Protein 8H2H (pdb70)

Solvent-accessible surface area: 34682 Å² total; per-residue (Å²): 216,130,92,0,66,46,38,3,118,153,23,41,127,39,10,130,120,68,168,96,78,50,13,68,154,5,31,104,30,0,45,92,60,62,0,2,37,39,0,1,73,48,16,87,97,74,137,49,23,102,87,44,0,83,104,126,72,92,16,31,0,6,2,51,60,57,8,115,142,9,28,140,30,5,115,94,34,83,28,144,12,17,86,71,97,96,129,174,76,54,64,92,112,65,211,90,61,44,15,30,15,24,24,12,6,34,6,21,7,1,52,31,0,10,67,23,1,8,44,8,0,13,41,41,48,16,62,92,22,2,6,0,68,37,57,176,62,53,7,40,43,0,0,44,31,0,82,134,116,7,36,24,6,83,37,2,0,23,11,51,7,95,22,6,5,46,66,26,37,46,108,40,6,27,44,36,0,62,125,26,1,133,12,147,123,1,17,96,6,6,65,18,32,13,129,33,21,36,29,45,6,56,3,82,61,100,49,33,17,7,9,8,96,10,1,3,78,31,52,10,41,7,4,6,2,4,28,37,2,2,102,44,1,47,93,9,51,136,151,5,32,166,140,38,133,48,100,63,32,85,102,22,112,109,29,90,114,82,40,150,185,38,44,132,73,29,158,133,64,144,32,148,115,16,41,146,31,38,103,108,66,72,105,91,105,96,148,51,32,78,19,71,44,75,12,68,90,8,47,48,1,51,12,3,3,20,2,33,50,5,0,0,1,0,48,5,38,93,129,11,0,102,82,1,38,91,44,2,37,107,16,0,100,82,120,0,114,5,79,2,12,108,140,82,7,80,36,17,63,0,42,98,70,5,70,3,11,9,0,6,0,60,4,57,106,65,48,69,96,110,191,73,44,209,116,112,138,67,66,44,71,25,35,8,24,0,20,5,0,60,113,61,53,5,96,44,12,3,58,67,49,118,0,9,74,110,63,187,108,70,49,51,90,2,48,58,8,142,122,18,29,185,20,60,24,44,82,0,0,45,64,0,1,58,32,2,102,29,10,0,48,9,7,1,8,4,52,35,1,97,93,1,92,80,4,19,102,1,0,56,73,0,0,1,32,0,1,6,45,88,68,187,24,73,58,80,136,9,54,79,130,15,136,55,71,102,75,55,16,0,0,68,53,135,78,191,106,23,138,84,79,63,100,25,16,72,48,99,128,4,65,45,40,192,120,38,104,130,124,94,74,110,96,102,87,131,156,18,191,89,171,64,22,9,10,66,40,6,117,63,53,48,39,118,81,34,71,92,97,68,142,142,23,21,39,28,2,24,31,76,60,141,75,195,108,61,140,44,168,46,168,12,43,109,33,11,149,85,79,146,71,59,4,8,19,4,11,106,129,13,45,124,139,54,62,88,122,155,217

Foldseek 3Di:
DPDLVVVLLVQLVVCVPPVADQDEDPLVSLQPCPLLVVLVVVPPPDDPQQDEFDDPQHQWFDFVVCSCVQNVCLPPVNDFWAAGDFPWDDAPPDRDTDGAFHGHNSVSSSQSRVLSSVCSNCVVVQDPQEQAQHPPGDPQVLVVVCQPPLFFFFWKQWWAFDPLQVLFDLPLLLVLNCVRYVYDSSSVVVSSPPPRTDSRAAHCCCPLYLHRPSRGDDRCSLVSLCSVVVVVVVVVQVVWFDADDDFFDPVQCVVVVVLVVCVVVLVVDDDDVSVVVVCVVVVVCVCNLVRDGGDQPGWGKDWHDYRGIIMMGIRHDVVVVVVVVVVVQVPCCPNGNTGTDPVPSDIDTAQAFDADSQKTKHFDCPSDWDQPDPHTDRPRHRRIAIAHPCPPRVVCVCPVQQQWDQDPVRDTAGAERPPPLPDDLVVLLVVLQLSVLSNLLVCQQHNVSVVCVSVLVSSVQHSQNSNCVNVVHDSVVSQVVQDDVPSAGFDWDDDDPDIDTHHHDDHVVSHDSPDDDDPSPPPDDDDPPPPPRPPVVSVVCDDDPHPDSDDVKTKMKDADNDLVPQDPDADPNVVCVVVVDRMDIAINPRCCPRVPVPD

Structure (mmCIF, N/CA/C/O backbone):
data_8H2H
#
_entry.id   8H2H
#
_cell.length_a   1.00
_cell.length_b   1.00
_cell.length_c   1.00
_cell.angle_alpha   90.00
_cell.angle_beta   90.00
_cell.angle_gamma   90.00
#
_symmetry.space_group_name_H-M   'P 1'
#
loop_
_entity.id
_entity.type
_entity.pdbx_description
1 polymer LtrB
2 polymer "RNA (5'-R(P*CP*AP*CP*AP*UP*CP*CP*AP*UP*AP*AP*C)-3')"
3 polymer 'Group II intron-encoded protein LtrA'
#
loop_
_atom_site.group_PDB
_atom_site.id
_atom_site.type_symbol
_atom_site.label_atom_id
_atom_site.label_alt_id
_atom_site.label_comp_id
_atom_site.label_asym_id
_atom_site.label_entity_id
_atom_site.label_seq_id
_atom_site.pdbx_PDB_ins_code
_atom_site.Cartn_x
_atom_site.Cartn_y
_atom_site.Cartn_z
_atom_site.occupancy
_atom_site.B_iso_or_equiv
_atom_site.auth_seq_id
_atom_site.auth_comp_id
_atom_site.auth_asym_id
_atom_site.auth_atom_id
_atom_site.pdbx_PDB_model_num
ATOM 15076 N N . MET C 3 1 ? 116.506 168.689 177.776 1.00 53.89 1 MET D N 1
ATOM 15077 C CA . MET C 3 1 ? 115.489 169.605 177.303 1.00 53.89 1 MET D CA 1
ATOM 15078 C C . MET C 3 1 ? 114.421 168.748 176.633 1.00 53.89 1 MET D C 1
ATOM 15079 O O . MET C 3 1 ? 113.450 169.261 176.065 1.00 53.89 1 MET D O 1
ATOM 15084 N N . LYS C 3 2 ? 114.573 167.423 176.823 1.00 47.20 2 LYS D N 1
ATOM 15085 C CA . LYS C 3 2 ? 114.021 166.370 175.973 1.00 47.20 2 LYS D CA 1
ATOM 15086 C C . LYS C 3 2 ? 114.515 166.602 174.558 1.00 47.20 2 LYS D C 1
ATOM 15087 O O . LYS C 3 2 ? 113.933 167.416 173.842 1.00 47.20 2 LYS D O 1
ATOM 15093 N N . PRO C 3 3 ? 115.689 166.072 174.207 1.00 46.17 3 PRO D N 1
ATOM 15094 C CA . PRO C 3 3 ? 116.050 165.901 172.791 1.00 46.17 3 PRO D CA 1
ATOM 15095 C C . PRO C 3 3 ? 114.929 165.259 171.994 1.00 46.17 3 PRO D C 1
ATOM 15096 O O . PRO C 3 3 ? 114.357 164.287 172.490 1.00 46.17 3 PRO D O 1
ATOM 15100 N N . THR C 3 4 ? 114.731 165.679 170.729 1.00 39.78 4 THR D N 1
ATOM 15101 C CA . THR C 3 4 ? 113.426 165.712 170.049 1.00 39.78 4 THR D CA 1
ATOM 15102 C C . THR C 3 4 ? 112.616 164.425 170.175 1.00 39.78 4 THR D C 1
ATOM 15103 O O . THR C 3 4 ? 111.392 164.493 170.287 1.00 39.78 4 THR D O 1
ATOM 15107 N N . MET C 3 5 ? 113.298 163.278 170.286 1.00 40.27 5 MET D N 1
ATOM 15108 C CA . MET C 3 5 ? 112.767 161.924 170.283 1.00 40.27 5 MET D CA 1
ATOM 15109 C C . MET C 3 5 ? 112.140 161.515 171.596 1.00 40.27 5 MET D C 1
ATOM 15110 O O . MET C 3 5 ? 111.586 160.421 171.689 1.00 40.27 5 MET D O 1
ATOM 15115 N N . ALA C 3 6 ? 112.257 162.328 172.622 1.00 40.84 6 ALA D N 1
ATOM 15116 C CA . ALA C 3 6 ? 111.382 162.180 173.762 1.00 40.84 6 ALA D CA 1
ATOM 15117 C C . ALA C 3 6 ? 110.235 163.146 173.703 1.00 40.84 6 ALA D C 1
ATOM 15118 O O . ALA C 3 6 ? 109.270 162.976 174.445 1.00 40.84 6 ALA D O 1
ATOM 15120 N N . ILE C 3 7 ? 110.309 164.159 172.851 1.00 40.45 7 ILE D N 1
ATOM 15121 C CA . ILE C 3 7 ? 109.123 164.976 172.695 1.00 40.45 7 ILE D CA 1
ATOM 15122 C C . ILE C 3 7 ? 108.134 164.271 171.805 1.00 40.45 7 ILE D C 1
ATOM 15123 O O . ILE C 3 7 ? 106.941 164.322 172.095 1.00 40.45 7 ILE D O 1
ATOM 15128 N N . LEU C 3 8 ? 108.585 163.599 170.745 1.00 35.69 8 LEU D N 1
ATOM 15129 C CA . LEU C 3 8 ? 107.672 162.821 169.914 1.00 35.69 8 LEU D CA 1
ATOM 15130 C C . LEU C 3 8 ? 107.029 161.686 170.675 1.00 35.69 8 LEU D C 1
ATOM 15131 O O . LEU C 3 8 ? 105.863 161.367 170.422 1.00 35.69 8 LEU D O 1
ATOM 15136 N N . GLU C 3 9 ? 107.735 161.090 171.627 1.00 39.53 9 GLU D N 1
ATOM 15137 C CA . GLU C 3 9 ? 107.102 160.052 172.410 1.00 39.53 9 GLU D CA 1
ATOM 15138 C C . GLU C 3 9 ? 106.209 160.641 173.456 1.00 39.53 9 GLU D C 1
ATOM 15139 O O . GLU C 3 9 ? 105.317 159.959 173.961 1.00 39.53 9 GLU D O 1
ATOM 15145 N N . ARG C 3 10 ? 106.425 161.908 173.780 1.00 40.82 10 ARG D N 1
ATOM 15146 C CA . ARG C 3 10 ? 105.497 162.608 174.651 1.00 40.82 10 ARG D CA 1
ATOM 15147 C C . ARG C 3 10 ? 104.137 162.794 173.965 1.00 40.82 10 ARG D C 1
ATOM 15148 O O . ARG C 3 10 ? 103.097 162.805 174.640 1.00 40.82 10 ARG D O 1
ATOM 15156 N N . ILE C 3 11 ? 104.099 162.838 172.627 1.00 33.65 11 ILE D N 1
ATOM 15157 C CA . ILE C 3 11 ? 102.812 163.022 171.968 1.00 33.65 11 ILE D CA 1
ATOM 15158 C C . ILE C 3 11 ? 102.086 161.696 171.836 1.00 33.65 11 ILE D C 1
ATOM 15159 O O . ILE C 3 11 ? 100.856 161.633 171.887 1.00 33.65 11 ILE D O 1
ATOM 15164 N N . SER C 3 12 ? 102.830 160.616 171.630 1.00 35.71 12 SER D N 1
ATOM 15165 C CA . SER C 3 12 ? 102.181 159.340 171.352 1.00 35.71 12 SER D CA 1
ATOM 15166 C C . SER C 3 12 ? 101.533 158.747 172.597 1.00 35.71 12 SER D C 1
ATOM 15167 O O . SER C 3 12 ? 100.790 157.767 172.500 1.00 35.71 12 SER D O 1
ATOM 15170 N N . LYS C 3 13 ? 101.817 159.311 173.772 1.00 35.09 13 LYS D N 1
ATOM 15171 C CA . LYS C 3 13 ? 100.941 159.119 174.919 1.00 35.09 13 LYS D CA 1
ATOM 15172 C C . LYS C 3 13 ? 99.829 160.137 174.945 1.00 35.09 13 LYS D C 1
ATOM 15173 O O . LYS C 3 13 ? 98.802 159.901 175.570 1.00 35.09 13 LYS D O 1
ATOM 15179 N N . ASN C 3 14 ? 100.012 161.267 174.286 1.00 37.26 14 ASN D N 1
ATOM 15180 C CA . ASN C 3 14 ? 99.069 162.351 174.467 1.00 37.26 14 ASN D CA 1
ATOM 15181 C C . ASN C 3 14 ? 97.808 162.171 173.663 1.00 37.26 14 ASN D C 1
ATOM 15182 O O . ASN C 3 14 ? 96.755 162.700 174.047 1.00 37.26 14 ASN D O 1
ATOM 15187 N N . SER C 3 15 ? 97.895 161.454 172.554 1.00 35.18 15 SER D N 1
ATOM 15188 C CA . SER C 3 15 ? 96.697 161.192 171.791 1.00 35.18 15 SER D CA 1
ATOM 15189 C C . SER C 3 15 ? 95.807 160.207 172.496 1.00 35.18 15 SER D C 1
ATOM 15190 O O . SER C 3 15 ? 94.591 160.379 172.484 1.00 35.18 15 SER D O 1
ATOM 15193 N N . GLN C 3 16 ? 96.415 159.236 173.168 1.00 33.14 16 GLN D N 1
ATOM 15194 C CA . GLN C 3 16 ? 95.680 158.197 173.860 1.00 33.14 16 GLN D CA 1
ATOM 15195 C C . GLN C 3 16 ? 94.864 158.791 174.989 1.00 33.14 16 GLN D C 1
ATOM 15196 O O . GLN C 3 16 ? 93.721 158.392 175.224 1.00 33.14 16 GLN D O 1
ATOM 15202 N N . GLU C 3 17 ? 95.433 159.781 175.671 1.00 42.01 17 GLU D N 1
ATOM 15203 C CA . GLU C 3 17 ? 94.791 160.371 176.832 1.00 42.01 17 GLU D CA 1
ATOM 15204 C C . GLU C 3 17 ? 93.638 161.288 176.431 1.00 42.01 17 GLU D C 1
ATOM 15205 O O . GLU C 3 17 ? 92.483 161.019 176.764 1.00 42.01 17 GLU D O 1
ATOM 15211 N N . ASN C 3 18 ? 93.904 162.347 175.694 1.00 45.00 18 ASN D N 1
ATOM 15212 C CA . ASN C 3 18 ? 92.816 163.213 175.276 1.00 45.00 18 ASN D CA 1
ATOM 15213 C C . ASN C 3 18 ? 92.120 162.560 174.104 1.00 45.00 18 ASN D C 1
ATOM 15214 O O . ASN C 3 18 ? 92.719 162.354 173.047 1.00 45.00 18 ASN D O 1
ATOM 15219 N N . ILE C 3 19 ? 90.823 162.347 174.252 1.00 51.16 19 ILE D N 1
ATOM 15220 C CA . ILE C 3 19 ? 90.096 161.599 173.245 1.00 51.16 19 ILE D CA 1
ATOM 15221 C C . ILE C 3 19 ? 89.782 162.458 172.025 1.00 51.16 19 ILE D C 1
ATOM 15222 O O . ILE C 3 19 ? 89.235 161.952 171.047 1.00 51.16 19 ILE D O 1
ATOM 15227 N N . ASP C 3 20 ? 90.105 163.756 172.064 1.00 45.91 20 ASP D N 1
ATOM 15228 C CA . ASP C 3 20 ? 90.143 164.633 170.892 1.00 45.91 20 ASP D CA 1
ATOM 15229 C C . ASP C 3 20 ? 90.970 165.873 171.194 1.00 45.91 20 ASP D C 1
ATOM 15230 O O . ASP C 3 20 ? 90.422 166.845 171.714 1.00 45.91 20 ASP D O 1
ATOM 15235 N N . GLU C 3 21 ? 92.240 165.899 170.798 1.00 40.86 21 GLU D N 1
ATOM 15236 C CA . GLU C 3 21 ? 92.979 167.151 170.909 1.00 40.86 21 GLU D CA 1
ATOM 15237 C C . GLU C 3 21 ? 93.273 167.623 169.507 1.00 40.86 21 GLU D C 1
ATOM 15238 O O . GLU C 3 21 ? 93.459 166.805 168.607 1.00 40.86 21 GLU D O 1
ATOM 15244 N N . VAL C 3 22 ? 93.226 168.933 169.314 1.00 31.95 22 VAL D N 1
ATOM 15245 C CA . VAL C 3 22 ? 93.627 169.528 168.057 1.00 31.95 22 VAL D CA 1
ATOM 15246 C C . VAL C 3 22 ? 95.115 169.868 168.155 1.00 31.95 22 VAL D C 1
ATOM 15247 O O . VAL C 3 22 ? 95.498 170.851 168.783 1.00 31.95 22 VAL D O 1
ATOM 15251 N N . PHE C 3 23 ? 95.961 169.054 167.548 1.00 28.50 23 PHE D N 1
ATOM 15252 C CA . PHE C 3 23 ? 97.385 169.068 167.867 1.00 28.50 23 PHE D CA 1
ATOM 15253 C C . PHE C 3 23 ? 98.084 170.172 167.100 1.00 28.50 23 PHE D C 1
ATOM 15254 O O . PHE C 3 23 ? 98.390 169.978 165.924 1.00 28.50 23 PHE D O 1
ATOM 15262 N N . THR C 3 24 ? 98.433 171.281 167.760 1.00 30.21 24 THR D N 1
ATOM 15263 C CA . THR C 3 24 ? 99.042 172.425 167.085 1.00 30.21 24 THR D CA 1
ATOM 15264 C C . THR C 3 24 ? 100.557 172.437 167.204 1.00 30.21 24 THR D C 1
ATOM 15265 O O . THR C 3 24 ? 101.145 171.704 167.995 1.00 30.21 24 THR D O 1
ATOM 15269 N N . ARG C 3 25 ? 101.169 173.270 166.368 1.00 34.35 25 ARG D N 1
ATOM 15270 C CA . ARG C 3 25 ? 102.582 173.626 166.400 1.00 34.35 25 ARG D CA 1
ATOM 15271 C C . ARG C 3 25 ? 103.497 172.452 166.080 1.00 34.35 25 ARG D C 1
ATOM 15272 O O . ARG C 3 25 ? 104.560 172.297 166.652 1.00 34.35 25 ARG D O 1
ATOM 15280 N N . LEU C 3 26 ? 103.141 171.688 165.090 1.00 29.59 26 LEU D N 1
ATOM 15281 C CA . LEU C 3 26 ? 103.973 170.536 164.817 1.00 29.59 26 LEU D CA 1
ATOM 15282 C C . LEU C 3 26 ? 105.170 170.844 163.939 1.00 29.59 26 LEU D C 1
ATOM 15283 O O . LEU C 3 26 ? 105.981 169.953 163.715 1.00 29.59 26 LEU D O 1
ATOM 15288 N N . TYR C 3 27 ? 105.310 172.044 163.420 1.00 29.50 27 TYR D N 1
ATOM 15289 C CA . TYR C 3 27 ? 106.366 172.225 162.435 1.00 29.50 27 TYR D CA 1
ATOM 15290 C C . TYR C 3 27 ? 107.750 172.384 163.055 1.00 29.50 27 TYR D C 1
ATOM 15291 O O . TYR C 3 27 ? 108.738 172.021 162.413 1.00 29.50 27 TYR D O 1
ATOM 15300 N N . ARG C 3 28 ? 107.843 172.875 164.301 1.00 34.60 28 ARG D N 1
ATOM 15301 C CA . ARG C 3 28 ? 109.110 173.307 164.883 1.00 34.60 28 ARG D CA 1
ATOM 15302 C C . ARG C 3 28 ? 110.026 172.149 165.195 1.00 34.60 28 ARG D C 1
ATOM 15303 O O . ARG C 3 28 ? 111.163 172.365 165.608 1.00 34.60 28 ARG D O 1
ATOM 15311 N N . TYR C 3 29 ? 109.527 170.922 165.078 1.00 31.08 29 TYR D N 1
ATOM 15312 C CA . TYR C 3 29 ? 110.244 169.710 165.423 1.00 31.08 29 TYR D CA 1
ATOM 15313 C C . TYR C 3 29 ? 111.041 169.138 164.281 1.00 31.08 29 TYR D C 1
ATOM 15314 O O . TYR C 3 29 ? 111.908 168.305 164.522 1.00 31.08 29 TYR D O 1
ATOM 15323 N N . LEU C 3 30 ? 110.760 169.529 163.062 1.00 34.44 30 LEU D N 1
ATOM 15324 C CA . LEU C 3 30 ? 111.474 168.927 161.955 1.00 34.44 30 LEU D CA 1
ATOM 15325 C C . LEU C 3 30 ? 112.828 169.538 161.766 1.00 34.44 30 LEU D C 1
ATOM 15326 O O . LEU C 3 30 ? 113.627 168.988 161.002 1.00 34.44 30 LEU D O 1
ATOM 15331 N N . LEU C 3 31 ? 113.074 170.672 162.450 1.00 39.11 31 LEU D N 1
ATOM 15332 C CA . LEU C 3 31 ? 114.223 171.549 162.254 1.00 39.11 31 LEU D CA 1
ATOM 15333 C C . LEU C 3 31 ? 115.387 171.301 163.193 1.00 39.11 31 LEU D C 1
ATOM 15334 O O . LEU C 3 31 ? 116.521 171.547 162.797 1.00 39.11 31 LEU D O 1
ATOM 15339 N N . ARG C 3 32 ? 115.157 170.850 164.410 1.00 39.74 32 ARG D N 1
ATOM 15340 C CA . ARG C 3 32 ? 116.279 170.503 165.232 1.00 39.74 32 ARG D CA 1
ATOM 15341 C C . ARG C 3 32 ? 116.781 169.154 164.745 1.00 39.74 32 ARG D C 1
ATOM 15342 O O . ARG C 3 32 ? 115.986 168.237 164.563 1.00 39.74 32 ARG D O 1
ATOM 15350 N N . PRO C 3 33 ? 118.020 169.025 164.414 1.00 34.78 33 PRO D N 1
ATOM 15351 C CA . PRO C 3 33 ? 118.465 167.918 163.566 1.00 34.78 33 PRO D CA 1
ATOM 15352 C C . PRO C 3 33 ? 118.880 166.653 164.312 1.00 34.78 33 PRO D C 1
ATOM 15353 O O . PRO C 3 33 ? 119.828 165.958 163.929 1.00 34.78 33 PRO D O 1
ATOM 15357 N N . ASP C 3 34 ? 118.146 166.313 165.365 1.00 36.98 34 ASP D N 1
ATOM 15358 C CA . ASP C 3 34 ? 118.434 165.088 166.092 1.00 36.98 34 ASP D CA 1
ATOM 15359 C C . ASP C 3 34 ? 117.562 163.944 165.626 1.00 36.98 34 ASP D C 1
ATOM 15360 O O . ASP C 3 34 ? 117.993 162.790 165.665 1.00 36.98 34 ASP D O 1
ATOM 15365 N N . ILE C 3 35 ? 116.364 164.277 165.135 1.00 29.01 35 ILE D N 1
ATOM 15366 C CA . ILE C 3 35 ? 115.442 163.336 164.529 1.00 29.01 35 ILE D CA 1
ATOM 15367 C C . ILE C 3 35 ? 115.908 162.927 163.152 1.00 29.01 35 ILE D C 1
ATOM 15368 O O . ILE C 3 35 ? 115.469 161.913 162.630 1.00 29.01 35 ILE D O 1
ATOM 15373 N N . TYR C 3 36 ? 116.848 163.630 162.568 1.00 27.49 36 TYR D N 1
ATOM 15374 C CA . TYR C 3 36 ? 117.304 163.282 161.242 1.00 27.49 36 TYR D CA 1
ATOM 15375 C C . TYR C 3 36 ? 118.386 162.231 161.293 1.00 27.49 36 TYR D C 1
ATOM 15376 O O . TYR C 3 36 ? 119.048 161.989 160.286 1.00 27.49 36 TYR D O 1
ATOM 15385 N N . TYR C 3 37 ? 118.619 161.661 162.466 1.00 34.06 37 TYR D N 1
ATOM 15386 C CA . TYR C 3 37 ? 119.402 160.455 162.656 1.00 34.06 37 TYR D CA 1
ATOM 15387 C C . TYR C 3 37 ? 118.534 159.209 162.732 1.00 34.06 37 TYR D C 1
ATOM 15388 O O . TYR C 3 37 ? 118.923 158.168 162.217 1.00 34.06 37 TYR D O 1
ATOM 15397 N N . VAL C 3 38 ? 117.351 159.275 163.333 1.00 30.59 38 VAL D N 1
ATOM 15398 C CA . VAL C 3 38 ? 116.498 158.098 163.289 1.00 30.59 38 VAL D CA 1
ATOM 15399 C C . VAL C 3 38 ? 115.951 157.895 161.875 1.00 30.59 38 VAL D C 1
ATOM 15400 O O . VAL C 3 38 ? 115.692 156.761 161.469 1.00 30.59 38 VAL D O 1
ATOM 15404 N N . ALA C 3 39 ? 115.826 158.971 161.096 1.00 30.29 39 ALA D N 1
ATOM 15405 C CA . ALA C 3 39 ? 115.647 158.829 159.665 1.00 30.29 39 ALA D CA 1
ATOM 15406 C C . ALA C 3 39 ? 116.842 158.149 159.053 1.00 30.29 39 ALA D C 1
ATOM 15407 O O . ALA C 3 39 ? 116.696 157.370 158.110 1.00 30.29 39 ALA D O 1
ATOM 15409 N N . TYR C 3 40 ? 118.024 158.383 159.577 1.00 36.42 40 TYR D N 1
ATOM 15410 C CA . TYR C 3 40 ? 119.055 157.548 159.030 1.00 36.42 40 TYR D CA 1
ATOM 15411 C C . TYR C 3 40 ? 119.178 156.227 159.777 1.00 36.42 40 TYR D C 1
ATOM 15412 O O . TYR C 3 40 ? 119.834 155.295 159.297 1.00 36.42 40 TYR D O 1
ATOM 15421 N N . GLN C 3 41 ? 118.523 156.091 160.921 1.00 40.36 41 GLN D N 1
ATOM 15422 C CA . GLN C 3 41 ? 118.385 154.762 161.481 1.00 40.36 41 GLN D CA 1
ATOM 15423 C C . GLN C 3 41 ? 117.138 154.042 160.962 1.00 40.36 41 GLN D C 1
ATOM 15424 O O . GLN C 3 41 ? 116.709 153.046 161.554 1.00 40.36 41 GLN D O 1
ATOM 15430 N N . ASN C 3 42 ? 116.513 154.552 159.906 1.00 32.96 42 ASN D N 1
ATOM 15431 C CA . ASN C 3 42 ? 115.508 153.779 159.201 1.00 32.96 42 ASN D CA 1
ATOM 15432 C C . ASN C 3 42 ? 115.962 153.395 157.808 1.00 32.96 42 ASN D C 1
ATOM 15433 O O . ASN C 3 42 ? 115.822 152.246 157.425 1.00 32.96 42 ASN D O 1
ATOM 15438 N N . LEU C 3 43 ? 116.528 154.317 157.040 1.00 34.08 43 LEU D N 1
ATOM 15439 C CA . LEU C 3 43 ? 116.807 154.084 155.618 1.00 34.08 43 LEU D CA 1
ATOM 15440 C C . LEU C 3 43 ? 118.062 153.241 155.487 1.00 34.08 43 LEU D C 1
ATOM 15441 O O . LEU C 3 43 ? 119.119 153.674 155.037 1.00 34.08 43 LEU D O 1
ATOM 15446 N N . TYR C 3 44 ? 117.943 152.007 155.928 1.00 44.56 44 TYR D N 1
ATOM 15447 C CA . TYR C 3 44 ? 118.819 150.940 155.482 1.00 44.56 44 TYR D CA 1
ATOM 15448 C C . TYR C 3 44 ? 118.069 149.623 155.229 1.00 44.56 44 TYR D C 1
ATOM 15449 O O . TYR C 3 44 ? 118.721 148.621 154.924 1.00 44.56 44 TYR D O 1
ATOM 15458 N N . SER C 3 45 ? 116.738 149.578 155.352 1.00 50.39 45 SER D N 1
ATOM 15459 C CA . SER C 3 45 ? 116.033 148.306 155.333 1.00 50.39 45 SER D CA 1
ATOM 15460 C C . SER C 3 45 ? 114.924 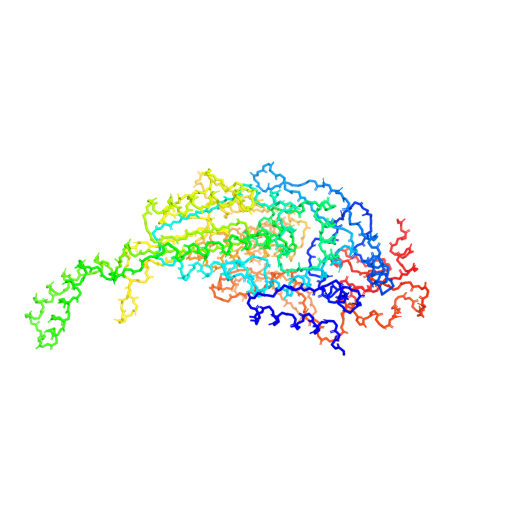148.275 154.279 1.00 50.39 45 SER D C 1
ATOM 15461 O O . SER C 3 45 ? 113.904 147.598 154.454 1.00 50.39 45 SER D O 1
ATOM 15464 N N . ASN C 3 46 ? 115.123 148.975 153.166 1.00 54.08 46 ASN D N 1
ATOM 15465 C CA . ASN C 3 46 ? 114.162 149.048 152.069 1.00 54.08 46 ASN D CA 1
ATOM 15466 C C . ASN C 3 46 ? 114.798 148.563 150.769 1.00 54.08 46 ASN D C 1
ATOM 15467 O O . ASN C 3 46 ? 115.944 148.914 150.467 1.00 54.08 46 ASN D O 1
ATOM 15472 N N . LYS C 3 47 ? 114.035 147.776 149.993 1.00 53.35 47 LYS D N 1
ATOM 15473 C CA . LYS C 3 47 ? 114.607 147.001 148.894 1.00 53.35 47 LYS D CA 1
ATOM 15474 C C . LYS C 3 47 ? 114.922 147.865 147.673 1.00 53.35 47 LYS D C 1
ATOM 15475 O O . LYS C 3 47 ? 115.984 147.699 147.061 1.00 53.35 47 LYS D O 1
ATOM 15481 N N . GLY C 3 48 ? 114.039 148.797 147.316 1.00 47.99 48 GLY D N 1
ATOM 15482 C CA . GLY C 3 48 ? 114.160 149.575 146.092 1.00 47.99 48 GLY D CA 1
ATOM 15483 C C . GLY C 3 48 ? 114.933 150.881 146.180 1.00 47.99 48 GLY D C 1
ATOM 15484 O O . GLY C 3 48 ? 114.317 151.948 146.246 1.00 47.99 48 GLY D O 1
ATOM 15485 N N . ALA C 3 49 ? 116.267 150.829 146.194 1.00 49.59 49 ALA D N 1
ATOM 15486 C CA . ALA C 3 49 ? 117.078 152.023 146.415 1.00 49.59 49 ALA D CA 1
ATOM 15487 C C . ALA C 3 49 ? 117.894 152.486 145.207 1.00 49.59 49 ALA D C 1
ATOM 15488 O O . ALA C 3 49 ? 118.568 153.509 145.317 1.00 49.59 49 ALA D O 1
ATOM 15490 N N . SER C 3 50 ? 117.876 151.753 144.082 1.00 45.73 50 SER D N 1
ATOM 15491 C CA . SER C 3 50 ? 118.678 152.074 142.896 1.00 45.73 50 SER D CA 1
ATOM 15492 C C . SER C 3 50 ? 117.913 152.832 141.814 1.00 45.73 50 SER D C 1
ATOM 15493 O O . SER C 3 50 ? 118.525 153.615 141.071 1.00 45.73 50 SER D O 1
ATOM 15496 N N . THR C 3 51 ? 116.603 152.610 141.716 1.00 53.36 51 THR D N 1
ATOM 15497 C CA . THR C 3 51 ? 115.725 153.357 140.838 1.00 53.36 51 THR D CA 1
ATOM 15498 C C . THR C 3 51 ? 115.625 154.771 141.387 1.00 53.36 51 THR D C 1
ATOM 15499 O O . THR C 3 51 ? 115.527 154.955 142.606 1.00 53.36 51 THR D O 1
ATOM 15503 N N . LYS C 3 52 ? 115.732 155.767 140.509 1.00 46.26 52 LYS D N 1
ATOM 15504 C CA . LYS C 3 52 ? 115.727 157.144 140.954 1.00 46.26 52 LYS D CA 1
ATOM 15505 C C . LYS C 3 52 ? 114.604 157.920 140.292 1.00 46.26 52 LYS D C 1
ATOM 15506 O O . LYS C 3 52 ? 114.105 157.545 139.226 1.00 46.26 52 LYS D O 1
ATOM 15512 N N . GLY C 3 53 ? 114.223 159.043 140.932 1.00 43.68 53 GLY D N 1
ATOM 15513 C CA . GLY C 3 53 ? 113.408 160.052 140.287 1.00 43.68 53 GLY D CA 1
ATOM 15514 C C . GLY C 3 53 ? 114.156 160.811 139.195 1.00 43.68 53 GLY D C 1
ATOM 15515 O O . GLY C 3 53 ? 115.169 160.317 138.677 1.00 43.68 53 GLY D O 1
ATOM 15516 N N . ILE C 3 54 ? 113.707 162.020 138.839 1.00 44.39 54 ILE D N 1
ATOM 15517 C CA . ILE C 3 54 ? 114.128 162.615 137.568 1.00 44.39 54 ILE D CA 1
ATOM 15518 C C . ILE C 3 54 ? 115.595 163.074 137.584 1.00 44.39 54 ILE D C 1
ATOM 15519 O O . ILE C 3 54 ? 116.375 162.635 136.732 1.00 44.39 54 ILE D O 1
ATOM 15524 N N . LEU C 3 55 ? 116.022 163.873 138.573 1.00 50.79 55 LEU D N 1
ATOM 15525 C CA . LEU C 3 55 ? 117.397 164.319 138.754 1.00 50.79 55 LEU D CA 1
ATOM 15526 C C . LEU C 3 55 ? 118.262 163.139 139.139 1.00 50.79 55 LEU D C 1
ATOM 15527 O O . LEU C 3 55 ? 117.764 162.141 139.660 1.00 50.79 55 LEU D O 1
ATOM 15532 N N . ASP C 3 56 ? 119.580 163.262 138.922 1.00 62.42 56 ASP D N 1
ATOM 15533 C CA . ASP C 3 56 ? 120.527 162.141 139.012 1.00 62.42 56 ASP D CA 1
ATOM 15534 C C . ASP C 3 56 ? 121.142 161.965 140.404 1.00 62.42 56 ASP D C 1
ATOM 15535 O O . ASP C 3 56 ? 122.033 161.134 140.557 1.00 62.42 56 ASP D O 1
ATOM 15540 N N . ASP C 3 57 ? 120.664 162.708 141.406 1.00 53.51 57 ASP D N 1
ATOM 15541 C CA . ASP C 3 57 ? 121.190 162.728 142.773 1.00 53.51 57 ASP D CA 1
ATOM 15542 C C . ASP C 3 57 ? 121.104 161.332 143.389 1.00 53.51 57 ASP D C 1
ATOM 15543 O O . ASP C 3 57 ? 120.016 160.865 143.748 1.00 53.51 57 ASP D O 1
ATOM 15548 N N . THR C 3 58 ? 122.262 160.675 143.548 1.00 50.02 58 THR D N 1
ATOM 15549 C CA . THR C 3 58 ? 122.338 159.299 144.032 1.00 50.02 58 THR D CA 1
ATOM 15550 C C . THR C 3 58 ? 121.961 159.261 145.513 1.00 50.02 58 THR D C 1
ATOM 15551 O O . THR C 3 58 ? 122.086 160.254 146.232 1.00 50.02 58 THR D O 1
ATOM 15555 N N . ALA C 3 59 ? 121.540 158.089 146.001 1.00 43.03 59 ALA D N 1
ATOM 15556 C CA . ALA C 3 59 ? 120.664 157.968 147.169 1.00 43.03 59 ALA D CA 1
ATOM 15557 C C . ALA C 3 59 ? 121.393 158.122 148.502 1.00 43.03 59 ALA D C 1
ATOM 15558 O O . ALA C 3 59 ? 120.963 157.563 149.514 1.00 43.03 59 ALA D O 1
ATOM 15560 N N . ASP C 3 60 ? 122.492 158.855 148.523 1.00 42.22 60 ASP D N 1
ATOM 15561 C CA . ASP C 3 60 ? 123.400 158.943 149.647 1.00 42.22 60 ASP D CA 1
ATOM 15562 C C . ASP C 3 60 ? 123.815 160.386 149.822 1.00 42.22 60 ASP D C 1
ATOM 15563 O O . ASP C 3 60 ? 123.416 161.255 149.045 1.00 42.22 60 ASP D O 1
ATOM 15568 N N . GLY C 3 61 ? 124.624 160.623 150.840 1.00 41.70 61 GLY D N 1
ATOM 15569 C CA . GLY C 3 61 ? 125.185 161.930 151.067 1.00 41.70 61 GLY D CA 1
ATOM 15570 C C . GLY C 3 61 ? 124.999 162.378 152.488 1.00 41.70 61 GLY D C 1
ATOM 15571 O O . GLY C 3 61 ? 125.013 163.571 152.778 1.00 41.70 61 GLY D O 1
ATOM 15572 N N . PHE C 3 62 ? 124.852 161.421 153.385 1.00 40.42 62 PHE D N 1
ATOM 15573 C CA . PHE C 3 62 ? 124.404 161.714 154.734 1.00 40.42 62 PHE D CA 1
ATOM 15574 C C . PHE C 3 62 ? 125.524 162.379 155.498 1.00 40.42 62 PHE D C 1
ATOM 15575 O O . PHE C 3 62 ? 126.428 161.724 156.022 1.00 40.42 62 PHE D O 1
ATOM 15583 N N . SER C 3 63 ? 125.442 163.698 155.538 1.00 46.09 63 SER D N 1
ATOM 15584 C CA . SER C 3 63 ? 126.416 164.590 156.119 1.00 46.09 63 SER D CA 1
ATOM 15585 C C . SER C 3 63 ? 125.652 165.638 156.904 1.00 46.09 63 SER D C 1
ATOM 15586 O O . SER C 3 63 ? 124.557 166.055 156.509 1.00 46.09 63 SER D O 1
ATOM 15589 N N . GLU C 3 64 ? 126.220 166.050 158.037 1.00 44.23 64 GLU D N 1
ATOM 15590 C CA . GLU C 3 64 ? 125.567 167.077 158.828 1.00 44.23 64 GLU D CA 1
ATOM 15591 C C . GLU C 3 64 ? 125.532 168.420 158.150 1.00 44.23 64 GLU D C 1
ATOM 15592 O O . GLU C 3 64 ? 124.781 169.278 158.592 1.00 44.23 64 GLU D O 1
ATOM 15598 N N . GLU C 3 65 ? 126.369 168.671 157.162 1.00 45.38 65 GLU D N 1
ATOM 15599 C CA . GLU C 3 65 ? 126.245 169.958 156.505 1.00 45.38 65 GLU D CA 1
ATOM 15600 C C . GLU C 3 65 ? 125.054 169.997 155.561 1.00 45.38 65 GLU D C 1
ATOM 15601 O O . GLU C 3 65 ? 124.399 171.037 155.451 1.00 45.38 65 GLU D O 1
ATOM 15607 N N . LYS C 3 66 ? 124.706 168.878 154.923 1.00 45.02 66 LYS D N 1
ATOM 15608 C CA . LYS C 3 66 ? 123.514 168.941 154.105 1.00 45.02 66 LYS D CA 1
ATOM 15609 C C . LYS C 3 66 ? 122.245 168.780 154.913 1.00 45.02 66 LYS D C 1
ATOM 15610 O O . LYS C 3 66 ? 121.174 169.084 154.394 1.00 45.02 66 LYS D O 1
ATOM 15616 N N . ILE C 3 67 ? 122.362 168.370 156.174 1.00 40.03 67 ILE D N 1
ATOM 15617 C CA . ILE C 3 67 ? 121.317 168.599 157.167 1.00 40.03 67 ILE D CA 1
ATOM 15618 C C . ILE C 3 67 ? 120.953 170.085 157.252 1.00 40.03 67 ILE D C 1
ATOM 15619 O O . ILE C 3 67 ? 119.775 170.445 157.250 1.00 40.03 67 ILE D O 1
ATOM 15624 N N . LYS C 3 68 ? 121.958 170.972 157.298 1.00 40.05 68 LYS D N 1
ATOM 15625 C CA . LYS C 3 68 ? 121.687 172.400 157.212 1.00 40.05 68 LYS D CA 1
ATOM 15626 C C . LYS C 3 68 ? 121.106 172.758 155.855 1.00 40.05 68 LYS D C 1
ATOM 15627 O O . LYS C 3 68 ? 120.091 173.459 155.787 1.00 40.05 68 LYS D O 1
ATOM 15633 N N . LYS C 3 69 ? 121.711 172.230 154.769 1.00 45.71 69 LYS D N 1
ATOM 15634 C CA . LYS C 3 69 ? 121.153 172.349 153.416 1.00 45.71 69 LYS D CA 1
ATOM 15635 C C . LYS C 3 69 ? 119.803 171.676 153.296 1.00 45.71 69 LYS D C 1
ATOM 15636 O O . LYS C 3 69 ? 119.020 172.024 152.414 1.00 45.71 69 LYS D O 1
ATOM 15642 N N . ILE C 3 70 ? 119.495 170.728 154.161 1.00 40.79 70 ILE D N 1
ATOM 15643 C CA . ILE C 3 70 ? 118.088 170.463 154.351 1.00 40.79 70 ILE D CA 1
ATOM 15644 C C . ILE C 3 70 ? 117.450 171.581 155.194 1.00 40.79 70 ILE D C 1
ATOM 15645 O O . ILE C 3 70 ? 116.757 172.436 154.632 1.00 40.79 70 ILE D O 1
ATOM 15650 N N . ILE C 3 71 ? 117.773 171.679 156.500 1.00 37.69 71 ILE D N 1
ATOM 15651 C CA . ILE C 3 71 ? 116.845 172.284 157.465 1.00 37.69 71 ILE D CA 1
ATOM 15652 C C . ILE C 3 71 ? 116.652 173.771 157.208 1.00 37.69 71 ILE D C 1
ATOM 15653 O O . ILE C 3 71 ? 115.581 174.319 157.474 1.00 37.69 71 ILE D O 1
ATOM 15658 N N . GLN C 3 72 ? 117.629 174.426 156.595 1.00 41.68 72 GLN D N 1
ATOM 15659 C CA . GLN C 3 72 ? 117.432 175.816 156.206 1.00 41.68 72 GLN D CA 1
ATOM 15660 C C . GLN C 3 72 ? 116.468 175.918 155.037 1.00 41.68 72 GLN D C 1
ATOM 15661 O O . GLN C 3 72 ? 115.776 176.928 154.888 1.00 41.68 72 GLN D O 1
ATOM 15667 N N . SER C 3 73 ? 116.417 174.891 154.188 1.00 39.40 73 SER D N 1
ATOM 15668 C CA . SER C 3 73 ? 115.494 174.972 153.069 1.00 39.40 73 SER D CA 1
ATOM 15669 C C . SER C 3 73 ? 114.093 174.591 153.507 1.00 39.40 73 SER D C 1
ATOM 15670 O O . SER C 3 73 ? 113.112 175.025 152.896 1.00 39.40 73 SER D O 1
ATOM 15673 N N . LEU C 3 74 ? 113.975 173.840 154.602 1.00 38.98 74 LEU D N 1
ATOM 15674 C CA . LEU C 3 74 ? 112.684 173.651 155.238 1.00 38.98 74 LEU D CA 1
ATOM 15675 C C . LEU C 3 74 ? 112.169 174.923 155.859 1.00 38.98 74 LEU D C 1
ATOM 15676 O O . LEU C 3 74 ? 110.995 174.987 156.240 1.00 38.98 74 LEU D O 1
ATOM 15681 N N . LYS C 3 75 ? 113.022 175.920 156.024 1.00 48.73 75 LYS D N 1
ATOM 15682 C CA . LYS C 3 75 ? 112.556 177.129 156.654 1.00 48.73 75 LYS D CA 1
ATOM 15683 C C . LYS C 3 75 ? 111.819 178.006 155.655 1.00 48.73 75 LYS D C 1
ATOM 15684 O O . LYS C 3 75 ? 110.593 178.145 155.724 1.00 48.73 75 LYS D O 1
ATOM 15690 N N . ASP C 3 76 ? 112.520 178.548 154.672 1.00 48.67 76 ASP D N 1
ATOM 15691 C CA . ASP C 3 76 ? 111.885 179.604 153.898 1.00 48.67 76 ASP D CA 1
ATOM 15692 C C . ASP C 3 76 ? 111.002 179.136 152.757 1.00 48.67 76 ASP D C 1
ATOM 15693 O O . ASP C 3 76 ? 110.892 179.872 151.776 1.00 48.67 76 ASP D O 1
ATOM 15698 N N . GLY C 3 77 ? 110.357 177.970 152.869 1.00 37.97 77 GLY D N 1
ATOM 15699 C CA . GLY C 3 77 ? 109.390 177.487 151.904 1.00 37.97 77 GLY D CA 1
ATOM 15700 C C . GLY C 3 77 ? 110.017 177.300 150.548 1.00 37.97 77 GLY D C 1
ATOM 15701 O O . GLY C 3 77 ? 109.371 177.533 149.528 1.00 37.97 77 GLY D O 1
ATOM 15702 N N . THR C 3 78 ? 111.303 176.946 150.524 1.00 38.47 78 THR D N 1
ATOM 15703 C CA . THR C 3 78 ? 112.080 176.876 149.292 1.00 38.47 78 THR D CA 1
ATOM 15704 C C . THR C 3 78 ? 112.459 175.453 148.931 1.00 38.47 78 THR D C 1
ATOM 15705 O O . THR C 3 78 ? 113.174 175.230 147.939 1.00 38.47 78 THR D O 1
ATOM 15709 N N . TYR C 3 79 ? 111.997 174.493 149.725 1.00 39.83 79 TYR D N 1
ATOM 15710 C CA . TYR C 3 79 ? 112.103 173.108 149.335 1.00 39.83 79 TYR D CA 1
ATOM 15711 C C . TYR C 3 79 ? 110.790 172.655 148.704 1.00 39.83 79 TYR D C 1
ATOM 15712 O O . TYR C 3 79 ? 109.723 172.744 149.320 1.00 39.83 79 TYR D O 1
ATOM 15721 N N . TYR C 3 80 ? 110.907 172.126 147.474 1.00 42.22 80 TYR D N 1
ATOM 15722 C CA . TYR C 3 80 ? 109.874 171.751 146.525 1.00 42.22 80 TYR D CA 1
ATOM 15723 C C . TYR C 3 80 ? 110.225 170.437 145.840 1.00 42.22 80 TYR D C 1
ATOM 15724 O O . TYR C 3 80 ? 111.108 170.408 144.979 1.00 42.22 80 TYR D O 1
ATOM 15733 N N . PRO C 3 81 ? 109.511 169.351 146.148 1.00 34.55 81 PRO D N 1
ATOM 15734 C CA . PRO C 3 81 ? 110.001 168.016 145.832 1.00 34.55 81 PRO D CA 1
ATOM 15735 C C . PRO C 3 81 ? 109.718 167.663 144.389 1.00 34.55 81 PRO D C 1
ATOM 15736 O O . PRO C 3 81 ? 108.848 168.257 143.747 1.00 34.55 81 PRO D O 1
ATOM 15740 N N . GLN C 3 82 ? 110.450 166.645 143.884 1.00 34.69 82 GLN D N 1
ATOM 15741 C CA . GLN C 3 82 ? 110.685 166.457 142.464 1.00 34.69 82 GLN D CA 1
ATOM 15742 C C . GLN C 3 82 ? 109.434 166.155 141.641 1.00 34.69 82 GLN D C 1
ATOM 15743 O O . GLN C 3 82 ? 108.448 165.632 142.156 1.00 34.69 82 GLN D O 1
ATOM 15749 N N . PRO C 3 83 ? 109.453 166.511 140.339 1.00 39.60 83 PRO D N 1
ATOM 15750 C CA . PRO C 3 83 ? 108.449 166.006 139.377 1.00 39.60 83 PRO D CA 1
ATOM 15751 C C . PRO C 3 83 ? 108.689 164.605 138.853 1.00 39.60 83 PRO D C 1
ATOM 15752 O O . PRO C 3 83 ? 109.575 163.910 139.358 1.00 39.60 83 PRO D O 1
ATOM 15756 N N . VAL C 3 84 ? 107.948 164.219 137.793 1.00 46.46 84 VAL D N 1
ATOM 15757 C CA . VAL C 3 84 ? 107.641 162.794 137.529 1.00 46.46 84 VAL D CA 1
ATOM 15758 C C . VAL C 3 84 ? 108.598 162.132 136.514 1.00 46.46 84 VAL D C 1
ATOM 15759 O O . VAL C 3 84 ? 109.068 162.749 135.538 1.00 46.46 84 VAL D O 1
ATOM 15763 N N . ARG C 3 85 ? 108.930 160.864 136.800 1.00 51.67 85 ARG D N 1
ATOM 15764 C CA . ARG C 3 85 ? 109.612 159.980 135.851 1.00 51.67 85 ARG D CA 1
ATOM 15765 C C . ARG C 3 85 ? 108.879 158.639 135.791 1.00 51.67 85 ARG D C 1
ATOM 15766 O O . ARG C 3 85 ? 109.072 157.776 136.656 1.00 51.67 85 ARG D O 1
ATOM 15774 N N . ARG C 3 86 ? 108.069 158.464 134.749 1.00 51.20 86 ARG D N 1
ATOM 15775 C CA . ARG C 3 86 ? 107.118 157.359 134.615 1.00 51.20 86 ARG D CA 1
ATOM 15776 C C . ARG C 3 86 ? 107.748 156.220 133.834 1.00 51.20 86 ARG D C 1
ATOM 15777 O O . ARG C 3 86 ? 107.442 155.991 132.666 1.00 51.20 86 ARG D O 1
ATOM 15785 N N . MET C 3 87 ? 108.621 155.478 134.467 1.00 54.34 87 MET D N 1
ATOM 15786 C CA . MET C 3 87 ? 109.206 154.328 133.809 1.00 54.34 87 MET D CA 1
ATOM 15787 C C . MET C 3 87 ? 108.261 153.171 134.076 1.00 54.34 87 MET D C 1
ATOM 15788 O O . MET C 3 87 ? 108.338 152.536 135.135 1.00 54.34 87 MET D O 1
ATOM 15793 N N . TYR C 3 88 ? 107.387 152.901 133.101 1.00 51.12 88 TYR D N 1
ATOM 15794 C CA . TYR C 3 88 ? 106.131 152.173 133.289 1.00 51.12 88 TYR D CA 1
ATOM 15795 C C . TYR C 3 88 ? 106.391 150.691 133.573 1.00 51.12 88 TYR D C 1
ATOM 15796 O O . TYR C 3 88 ? 107.353 150.117 133.038 1.00 51.12 88 TYR D O 1
ATOM 15805 N N . ILE C 3 89 ? 105.529 150.068 134.403 1.00 47.69 89 ILE D N 1
ATOM 15806 C CA . ILE C 3 89 ? 105.467 148.610 134.486 1.00 47.69 89 ILE D CA 1
ATOM 15807 C C . ILE C 3 89 ? 104.040 148.181 134.844 1.00 47.69 89 ILE D C 1
ATOM 15808 O O . ILE C 3 89 ? 103.297 148.904 135.503 1.00 47.69 89 ILE D O 1
ATOM 15813 N N . ALA C 3 90 ? 103.640 147.001 134.350 1.00 42.36 90 ALA D N 1
ATOM 15814 C CA . ALA C 3 90 ? 102.255 146.541 134.459 1.00 42.36 90 ALA D CA 1
ATOM 15815 C C . ALA C 3 90 ? 102.094 145.341 135.398 1.00 42.36 90 ALA D C 1
ATOM 15816 O O . ALA C 3 90 ? 102.998 144.511 135.535 1.00 42.36 90 ALA D O 1
ATOM 15818 N N . LYS C 3 91 ? 100.908 145.242 136.007 1.00 40.82 91 LYS D N 1
ATOM 15819 C CA . LYS C 3 91 ? 100.540 144.207 136.978 1.00 40.82 91 LYS D CA 1
ATOM 15820 C C . LYS C 3 91 ? 100.486 142.821 136.333 1.00 40.82 91 LYS D C 1
ATOM 15821 O O . LYS C 3 91 ? 100.347 142.701 135.113 1.00 40.82 91 LYS D O 1
ATOM 15827 N N . LYS C 3 92 ? 100.665 141.789 137.163 1.00 45.51 92 LYS D N 1
ATOM 15828 C CA . LYS C 3 92 ? 100.659 140.402 136.724 1.00 45.51 92 LYS D CA 1
ATOM 15829 C C . LYS C 3 92 ? 99.356 140.011 136.024 1.00 45.51 92 LYS D C 1
ATOM 15830 O O . LYS C 3 92 ? 98.263 140.422 136.428 1.00 45.51 92 LYS D O 1
ATOM 15836 N N . ASN C 3 93 ? 99.504 139.271 134.909 1.00 57.45 93 ASN D N 1
ATOM 15837 C CA . ASN C 3 93 ? 98.424 138.576 134.180 1.00 57.45 93 ASN D CA 1
ATOM 15838 C C . ASN C 3 93 ? 97.348 139.519 133.622 1.00 57.45 93 ASN D C 1
ATOM 15839 O O . ASN C 3 93 ? 96.309 139.070 133.141 1.00 57.45 93 ASN D O 1
ATOM 15844 N N . SER C 3 94 ? 97.629 140.819 133.610 1.00 46.63 94 SER D N 1
ATOM 15845 C CA . SER C 3 94 ? 96.674 141.857 133.257 1.00 46.63 94 SER D CA 1
ATOM 15846 C C . SER C 3 94 ? 97.443 142.990 132.601 1.00 46.63 94 SER D C 1
ATOM 15847 O O . SER C 3 94 ? 98.666 143.074 132.734 1.00 46.63 94 SER D O 1
ATOM 15850 N N . LYS C 3 95 ? 96.720 143.854 131.897 1.00 42.52 95 LYS D N 1
ATOM 15851 C CA . LYS C 3 95 ? 97.348 144.920 131.133 1.00 42.52 95 LYS D CA 1
ATOM 15852 C C . LYS C 3 95 ? 97.278 146.287 131.821 1.00 42.52 95 LYS D C 1
ATOM 15853 O O . LYS C 3 95 ? 97.197 147.302 131.121 1.00 42.52 95 LYS D O 1
ATOM 15859 N N . LYS C 3 96 ? 97.300 146.348 133.160 1.00 45.19 96 LYS D N 1
ATOM 15860 C CA . LYS C 3 96 ? 97.085 147.606 133.876 1.00 45.19 96 LYS D CA 1
ATOM 15861 C C . LYS C 3 96 ? 98.359 148.154 134.522 1.00 45.19 96 LYS D C 1
ATOM 15862 O O . LYS C 3 96 ? 99.087 147.430 135.209 1.00 45.19 96 LYS D O 1
ATOM 15868 N N . MET C 3 97 ? 98.583 149.457 134.343 1.00 46.34 97 MET D N 1
ATOM 15869 C CA . MET C 3 97 ? 99.655 150.223 134.969 1.00 46.34 97 MET D CA 1
ATOM 15870 C C . MET C 3 97 ? 99.052 151.229 135.959 1.00 46.34 97 MET D C 1
ATOM 15871 O O . MET C 3 97 ? 98.098 151.956 135.659 1.00 46.34 97 MET D O 1
ATOM 15876 N N . ARG C 3 98 ? 99.633 151.251 137.142 1.00 36.11 98 ARG D N 1
ATOM 15877 C CA . ARG C 3 98 ? 99.380 151.988 138.357 1.00 36.11 98 ARG D CA 1
ATOM 15878 C C . ARG C 3 98 ? 100.665 152.737 138.686 1.00 36.11 98 ARG D C 1
ATOM 15879 O O . ARG C 3 98 ? 101.726 152.112 138.749 1.00 36.11 98 ARG D O 1
ATOM 15887 N N . PRO C 3 99 ? 100.625 154.067 138.807 1.00 38.47 99 PRO D N 1
ATOM 15888 C CA . PRO C 3 99 ? 101.844 154.861 138.591 1.00 38.47 99 PRO D CA 1
ATOM 15889 C C . PRO C 3 99 ? 102.885 154.620 139.664 1.00 38.47 99 PRO D C 1
ATOM 15890 O O . PRO C 3 99 ? 102.558 154.276 140.791 1.00 38.47 99 PRO D O 1
ATOM 15894 N N . LEU C 3 100 ? 104.153 154.702 139.268 1.00 39.54 100 LEU D N 1
ATOM 15895 C CA . LEU C 3 100 ? 105.256 154.277 140.121 1.00 39.54 100 LEU D CA 1
ATOM 15896 C C . LEU C 3 100 ? 106.114 155.474 140.463 1.00 39.54 100 LEU D C 1
ATOM 15897 O O . LEU C 3 100 ? 106.417 156.286 139.583 1.00 39.54 100 LEU D O 1
ATOM 15902 N N . GLY C 3 101 ? 106.542 155.541 141.721 1.00 36.73 101 GLY D N 1
ATOM 15903 C CA . GLY C 3 101 ? 107.179 156.706 142.281 1.00 36.73 101 GLY D CA 1
ATOM 15904 C C . GLY C 3 101 ? 108.434 156.519 143.128 1.00 36.73 101 GLY D C 1
ATOM 15905 O O . GLY C 3 101 ? 108.637 155.502 143.808 1.00 36.73 101 GLY D O 1
ATOM 15906 N N . ILE C 3 102 ? 109.258 157.563 143.104 1.00 40.83 102 ILE D N 1
ATOM 15907 C CA . ILE C 3 102 ? 110.578 157.595 143.698 1.00 40.83 102 ILE D CA 1
ATOM 15908 C C . ILE C 3 102 ? 110.951 159.061 143.903 1.00 40.83 102 ILE D C 1
ATOM 15909 O O . ILE C 3 102 ? 110.489 159.936 143.165 1.00 40.83 102 ILE D O 1
ATOM 15914 N N . PRO C 3 103 ? 111.643 159.381 144.970 1.00 41.19 103 PRO D N 1
ATOM 15915 C CA . PRO C 3 103 ? 112.357 160.660 145.091 1.00 41.19 103 PRO D CA 1
ATOM 15916 C C . PRO C 3 103 ? 113.853 160.689 144.757 1.00 41.19 103 PRO D C 1
ATOM 15917 O O . PRO C 3 103 ? 114.424 159.801 144.102 1.00 41.19 103 PRO D O 1
ATOM 15921 N N . THR C 3 104 ? 114.430 161.831 145.167 1.00 36.26 104 THR D N 1
ATOM 15922 C CA . THR C 3 104 ? 115.834 162.103 145.484 1.00 36.26 104 THR D CA 1
ATOM 15923 C C . THR C 3 104 ? 116.032 161.974 146.994 1.00 36.26 104 THR D C 1
ATOM 15924 O O . THR C 3 104 ? 115.100 162.230 147.767 1.00 36.26 104 THR D O 1
ATOM 15928 N N . PHE C 3 105 ? 117.257 161.550 147.392 1.00 33.78 105 PHE D N 1
ATOM 15929 C CA . PHE C 3 105 ? 117.637 161.219 148.776 1.00 33.78 105 PHE D CA 1
ATOM 15930 C C . PHE C 3 105 ? 117.152 162.218 149.803 1.00 33.78 105 PHE D C 1
ATOM 15931 O O . PHE C 3 105 ? 116.825 161.830 150.924 1.00 33.78 105 PHE D O 1
ATOM 15939 N N . THR C 3 106 ? 117.123 163.498 149.442 1.00 32.13 106 THR D N 1
ATOM 15940 C CA . THR C 3 106 ? 116.653 164.560 150.321 1.00 32.13 106 THR D CA 1
ATOM 15941 C C . THR C 3 106 ? 115.240 164.306 150.766 1.00 32.13 106 THR D C 1
ATOM 15942 O O . THR C 3 106 ? 114.944 164.335 151.967 1.00 32.13 106 THR D O 1
ATOM 15946 N N . ASP C 3 107 ? 114.395 163.973 149.797 1.00 32.49 107 ASP D N 1
ATOM 15947 C CA . ASP C 3 107 ? 112.979 163.874 150.049 1.00 32.49 107 ASP D CA 1
ATOM 15948 C C . ASP C 3 107 ? 112.707 162.712 150.978 1.00 32.49 107 ASP D C 1
ATOM 15949 O O . ASP C 3 107 ? 112.120 162.935 152.030 1.00 32.49 107 ASP D O 1
ATOM 15954 N N . LYS C 3 108 ? 113.357 161.541 150.730 1.00 29.90 108 LYS D N 1
ATOM 15955 C CA . LYS C 3 108 ? 113.456 160.334 151.565 1.00 29.90 108 LYS D CA 1
ATOM 15956 C C . LYS C 3 108 ? 113.871 160.595 152.910 1.00 29.90 108 LYS D C 1
ATOM 15957 O O . LYS C 3 108 ? 113.713 159.673 153.675 1.00 29.90 108 LYS D O 1
ATOM 15963 N N . LEU C 3 109 ? 114.420 161.728 153.317 1.00 27.53 109 LEU D N 1
ATOM 15964 C CA . LEU C 3 109 ? 114.850 161.849 154.689 1.00 27.53 109 LEU D CA 1
ATOM 15965 C C . LEU C 3 109 ? 113.951 162.844 155.395 1.00 27.53 109 LEU D C 1
ATOM 15966 O O . LEU C 3 109 ? 113.848 162.846 156.618 1.00 27.53 109 LEU D O 1
ATOM 15971 N N . ILE C 3 110 ? 113.294 163.696 154.614 1.00 29.95 110 ILE D N 1
ATOM 15972 C CA . ILE C 3 110 ? 112.191 164.488 155.137 1.00 29.95 110 ILE D CA 1
ATOM 15973 C C . ILE C 3 110 ? 110.954 163.647 155.248 1.00 29.95 110 ILE D C 1
ATOM 15974 O O . ILE C 3 110 ? 110.243 163.697 156.254 1.00 29.95 110 ILE D O 1
ATOM 15979 N N . GLN C 3 111 ? 110.668 162.898 154.185 1.00 26.55 111 GLN D N 1
ATOM 15980 C CA . GLN C 3 111 ? 109.506 162.041 154.116 1.00 26.55 111 GLN D CA 1
ATOM 15981 C C . GLN C 3 111 ? 109.562 161.026 155.226 1.00 26.55 111 GLN D C 1
ATOM 15982 O O . GLN C 3 111 ? 108.688 161.017 156.096 1.00 26.55 111 GLN D O 1
ATOM 15988 N N . GLU C 3 112 ? 110.694 160.337 155.347 1.00 28.50 112 GLU D N 1
ATOM 15989 C CA . GLU C 3 112 ? 110.928 159.404 156.439 1.00 28.50 112 GLU D CA 1
ATOM 15990 C C . GLU C 3 112 ? 111.003 160.065 157.780 1.00 28.50 112 GLU D C 1
ATOM 15991 O O . GLU C 3 112 ? 111.249 159.346 158.732 1.00 28.50 112 GLU D O 1
ATOM 15997 N N . ALA C 3 113 ? 110.950 161.398 157.857 1.00 30.29 113 ALA D N 1
ATOM 15998 C CA . ALA C 3 113 ? 110.829 162.144 159.098 1.00 30.29 113 ALA D CA 1
ATOM 15999 C C . ALA C 3 113 ? 109.435 162.719 159.321 1.00 30.29 113 ALA D C 1
ATOM 16000 O O . ALA C 3 113 ? 108.966 162.793 160.458 1.00 30.29 113 ALA D O 1
ATOM 16002 N N . VAL C 3 114 ? 108.746 163.127 158.258 1.00 28.63 114 VAL D N 1
ATOM 16003 C CA . VAL C 3 114 ? 107.368 163.552 158.445 1.00 28.63 114 VAL D CA 1
ATOM 16004 C C . VAL C 3 114 ? 106.469 162.328 158.597 1.00 28.63 114 VAL D C 1
ATOM 16005 O O . VAL C 3 114 ? 105.340 162.437 159.088 1.00 28.63 114 VAL D O 1
ATOM 16009 N N . ARG C 3 115 ? 106.985 161.149 158.231 1.00 28.44 115 ARG D N 1
ATOM 16010 C CA . ARG C 3 115 ? 106.355 159.897 158.621 1.00 28.44 115 ARG D CA 1
ATOM 16011 C C . ARG C 3 115 ? 106.362 159.749 160.124 1.00 28.44 115 ARG D C 1
ATOM 16012 O O . ARG C 3 115 ? 105.338 159.400 160.714 1.00 28.44 115 ARG D O 1
ATOM 16020 N N . ILE C 3 116 ? 107.510 160.039 160.767 1.00 27.36 116 ILE D N 1
ATOM 16021 C CA . ILE C 3 116 ? 107.666 159.771 162.201 1.00 27.36 116 ILE D CA 1
ATOM 16022 C C . ILE C 3 116 ? 106.880 160.761 163.022 1.00 27.36 116 ILE D C 1
ATOM 16023 O O . ILE C 3 116 ? 106.410 160.439 164.116 1.00 27.36 116 ILE D O 1
ATOM 16028 N N . ILE C 3 117 ? 106.751 161.990 162.539 1.00 27.97 117 ILE D N 1
ATOM 16029 C CA . ILE C 3 117 ? 105.871 162.864 163.273 1.00 27.97 117 ILE D CA 1
ATOM 16030 C C . ILE C 3 117 ? 104.446 162.453 163.057 1.00 27.97 117 ILE D C 1
ATOM 16031 O O . ILE C 3 117 ? 103.684 162.388 164.016 1.00 27.97 117 ILE D O 1
ATOM 16036 N N . LEU C 3 118 ? 104.076 162.111 161.842 1.00 28.01 118 LEU D N 1
ATOM 16037 C CA . LEU C 3 118 ? 102.696 161.748 161.647 1.00 28.01 118 LEU D CA 1
ATOM 16038 C C . LEU C 3 118 ? 102.399 160.388 162.231 1.00 28.01 118 LEU D C 1
ATOM 16039 O O . LEU C 3 118 ? 101.299 160.176 162.737 1.00 28.01 118 LEU D O 1
ATOM 16044 N N . GLU C 3 119 ? 103.378 159.494 162.273 1.00 29.03 119 GLU D N 1
ATOM 16045 C CA . GLU C 3 119 ? 103.159 158.272 163.019 1.00 29.03 119 GLU D CA 1
ATOM 16046 C C . GLU C 3 119 ? 103.061 158.505 164.500 1.00 29.03 119 GLU D C 1
ATOM 16047 O O . GLU C 3 119 ? 102.661 157.603 165.211 1.00 29.03 119 GLU D O 1
ATOM 16053 N N . SER C 3 120 ? 103.490 159.631 165.003 1.00 26.55 120 SER D N 1
ATOM 16054 C CA . SER C 3 120 ? 103.342 159.773 166.424 1.00 26.55 120 SER D CA 1
ATOM 16055 C C . SER C 3 120 ? 101.932 160.143 166.801 1.00 26.55 120 SER D C 1
ATOM 16056 O O . SER C 3 120 ? 101.477 159.790 167.885 1.00 26.55 120 SER D O 1
ATOM 16059 N N . ILE C 3 121 ? 101.209 160.805 165.923 1.00 22.55 121 ILE D N 1
ATOM 16060 C CA . ILE C 3 121 ? 99.931 161.357 166.335 1.00 22.55 121 ILE D CA 1
ATOM 16061 C C . ILE C 3 121 ? 98.807 160.413 166.019 1.00 22.55 121 ILE D C 1
ATOM 16062 O O . ILE C 3 121 ? 97.866 160.287 166.795 1.00 22.55 121 ILE D O 1
ATOM 16067 N N . TYR C 3 122 ? 98.899 159.747 164.870 1.00 20.14 122 TYR D N 1
ATOM 16068 C CA . TYR C 3 122 ? 97.756 159.027 164.335 1.00 20.14 122 TYR D CA 1
ATOM 16069 C C . TYR C 3 122 ? 97.714 157.579 164.761 1.00 20.14 122 TYR D C 1
ATOM 16070 O O . TYR C 3 122 ? 96.636 157.003 164.846 1.00 20.14 122 TYR D O 1
ATOM 16079 N N . GLU C 3 123 ? 98.869 157.026 165.096 1.00 20.20 123 GLU D N 1
ATOM 16080 C CA . GLU C 3 123 ? 98.992 155.635 165.493 1.00 20.20 123 GLU D CA 1
ATOM 16081 C C . GLU C 3 123 ? 98.134 155.194 166.668 1.00 20.20 123 GLU D C 1
ATOM 16082 O O . GLU C 3 123 ? 97.609 154.080 166.594 1.00 20.20 123 GLU D O 1
ATOM 16088 N N . PRO C 3 124 ? 97.935 155.946 167.748 1.00 21.25 124 PRO D N 1
ATOM 16089 C CA . PRO C 3 124 ? 96.878 155.544 168.667 1.00 21.25 124 PRO D CA 1
ATOM 16090 C C . PRO C 3 124 ? 95.519 156.077 168.308 1.00 21.25 124 PRO D C 1
ATOM 16091 O O . PRO C 3 124 ? 94.680 156.243 169.193 1.00 21.25 124 PRO D O 1
ATOM 16095 N N . VAL C 3 125 ? 95.265 156.422 167.060 1.00 18.34 125 VAL D N 1
ATOM 16096 C CA . VAL C 3 125 ? 93.901 156.675 166.648 1.00 18.34 125 VAL D CA 1
ATOM 16097 C C . VAL C 3 125 ? 93.459 155.700 165.564 1.00 18.34 125 VAL D C 1
ATOM 16098 O O . VAL C 3 125 ? 92.252 155.557 165.344 1.00 18.34 125 VAL D O 1
ATOM 16102 N N . PHE C 3 126 ? 94.390 155.023 164.900 1.00 17.28 126 PHE D N 1
ATOM 16103 C CA . PHE C 3 126 ? 94.073 153.954 163.972 1.00 17.28 126 PHE D CA 1
ATOM 16104 C C . PHE C 3 126 ? 93.361 152.857 164.692 1.00 17.28 126 PHE D C 1
ATOM 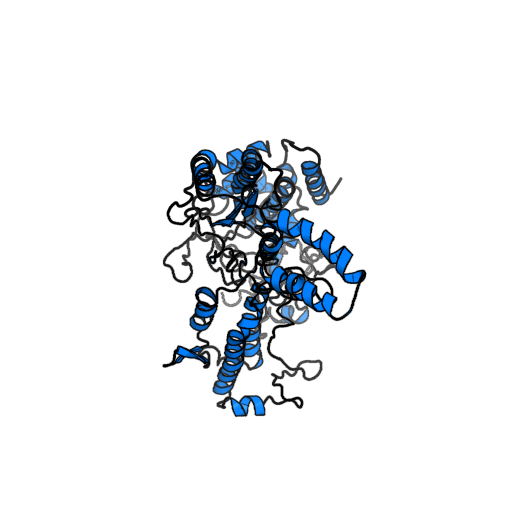16105 O O . PHE C 3 126 ? 93.878 152.300 165.651 1.00 17.28 126 PHE D O 1
ATOM 16113 N N . GLU C 3 127 ? 92.216 152.490 164.166 1.00 16.09 127 GLU D N 1
ATOM 16114 C CA . GLU C 3 127 ? 91.353 151.545 164.820 1.00 16.09 127 GLU D CA 1
ATOM 16115 C C . GLU C 3 127 ? 91.939 150.149 164.711 1.00 16.09 127 GLU D C 1
ATOM 16116 O O . GLU C 3 127 ? 92.868 149.908 163.943 1.00 16.09 127 GLU D O 1
ATOM 16122 N N . ASP C 3 128 ? 91.394 149.224 165.501 1.00 21.21 128 ASP D N 1
ATOM 16123 C CA . ASP C 3 128 ? 91.966 147.889 165.540 1.00 21.21 128 ASP D CA 1
ATOM 16124 C C . ASP C 3 128 ? 91.748 147.103 164.258 1.00 21.21 128 ASP D C 1
ATOM 16125 O O . ASP C 3 128 ? 92.598 146.272 163.931 1.00 21.21 128 ASP D O 1
ATOM 16130 N N . VAL C 3 129 ? 90.667 147.367 163.514 1.00 17.42 129 VAL D N 1
ATOM 16131 C CA . VAL C 3 129 ? 90.272 146.533 162.379 1.00 17.42 129 VAL D CA 1
ATOM 16132 C C . VAL C 3 129 ? 91.142 146.719 161.168 1.00 17.42 129 VAL D C 1
ATOM 16133 O O . VAL C 3 129 ? 91.178 145.872 160.300 1.00 17.42 129 VAL D O 1
ATOM 16137 N N . SER C 3 130 ? 91.803 147.826 161.057 1.00 20.61 130 SER D N 1
ATOM 16138 C CA . SER C 3 130 ? 92.778 148.010 160.032 1.00 20.61 130 SER D CA 1
ATOM 16139 C C . SER C 3 130 ? 93.955 147.182 160.405 1.00 20.61 130 SER D C 1
ATOM 16140 O O . SER C 3 130 ? 94.263 147.078 161.573 1.00 20.61 130 SER D O 1
ATOM 16143 N N . HIS C 3 131 ? 94.586 146.568 159.456 1.00 15.66 131 HIS D N 1
ATOM 16144 C CA . HIS C 3 131 ? 95.810 145.884 159.771 1.00 15.66 131 HIS D CA 1
ATOM 16145 C C . HIS C 3 131 ? 96.851 146.239 158.736 1.00 15.66 131 HIS D C 1
ATOM 16146 O O . HIS C 3 131 ? 97.699 145.406 158.425 1.00 15.66 131 HIS D O 1
ATOM 16153 N N . GLY C 3 132 ? 96.783 147.416 158.143 1.00 16.51 132 GLY D N 1
ATOM 16154 C CA . GLY C 3 132 ? 97.577 147.713 156.980 1.00 16.51 132 GLY D CA 1
ATOM 16155 C C . GLY C 3 132 ? 98.597 148.817 157.141 1.00 16.51 132 GLY D C 1
ATOM 16156 O O . GLY C 3 132 ? 98.253 149.944 157.479 1.00 16.51 132 GLY D O 1
ATOM 16157 N N . PHE C 3 133 ? 99.844 148.497 156.807 1.00 16.02 133 PHE D N 1
ATOM 16158 C CA . PHE C 3 133 ? 101.025 149.354 156.945 1.00 16.02 133 PHE D CA 1
ATOM 16159 C C . PHE C 3 133 ? 101.168 149.910 158.350 1.00 16.02 133 PHE D C 1
ATOM 16160 O O . PHE C 3 133 ? 101.189 151.105 158.543 1.00 16.02 133 PHE D O 1
ATOM 16168 N N . ARG C 3 134 ? 101.253 149.044 159.328 1.00 15.63 134 ARG D N 1
ATOM 16169 C CA . ARG C 3 134 ? 101.259 149.494 160.704 1.00 15.63 134 ARG D CA 1
ATOM 16170 C C . ARG C 3 134 ? 102.426 148.844 161.421 1.00 15.63 134 ARG D C 1
ATOM 16171 O O . ARG C 3 134 ? 103.178 148.084 160.808 1.00 15.63 134 ARG D O 1
ATOM 16179 N N . PRO C 3 135 ? 102.704 149.237 162.672 1.00 26.72 135 PRO D N 1
ATOM 16180 C CA . PRO C 3 135 ? 103.605 148.435 163.499 1.00 26.72 135 PRO D CA 1
ATOM 16181 C C . PRO C 3 135 ? 102.875 147.319 164.226 1.00 26.72 135 PRO D C 1
ATOM 16182 O O . PRO C 3 135 ? 101.740 147.486 164.672 1.00 26.72 135 PRO D O 1
ATOM 16186 N N . GLN C 3 136 ? 103.562 146.176 164.333 1.00 29.44 136 GLN D N 1
ATOM 16187 C CA . GLN C 3 136 ? 103.124 144.978 165.055 1.00 29.44 136 GLN D CA 1
ATOM 16188 C C . GLN C 3 136 ? 101.872 144.356 164.465 1.00 29.44 136 GLN D C 1
ATOM 16189 O O . GLN C 3 136 ? 101.102 143.722 165.183 1.00 29.44 136 GLN D O 1
ATOM 16195 N N . ARG C 3 137 ? 101.662 144.530 163.164 1.00 34.13 137 ARG D N 1
ATOM 16196 C CA . ARG C 3 137 ? 100.506 144.008 162.471 1.00 34.13 137 ARG D CA 1
ATOM 16197 C C . ARG C 3 137 ? 100.930 143.753 161.061 1.00 34.13 137 ARG D C 1
ATOM 16198 O O . ARG C 3 137 ? 101.698 144.519 160.507 1.00 34.13 137 ARG D O 1
ATOM 16206 N N . SER C 3 138 ? 100.452 142.657 160.495 1.00 21.86 138 SER D N 1
ATOM 16207 C CA . SER C 3 138 ? 100.879 142.228 159.164 1.00 21.86 138 SER D CA 1
ATOM 16208 C C . SER C 3 138 ? 99.733 141.515 158.487 1.00 21.86 138 SER D C 1
ATOM 16209 O O . SER C 3 138 ? 98.571 141.690 158.849 1.00 21.86 138 SER D O 1
ATOM 16212 N N . CYS C 3 139 ? 100.077 140.745 157.464 1.00 22.28 139 CYS D N 1
ATOM 16213 C CA . CYS C 3 139 ? 99.093 139.938 156.757 1.00 22.28 139 CYS D CA 1
ATOM 16214 C C . CYS C 3 139 ? 98.431 138.986 157.706 1.00 22.28 139 CYS D C 1
ATOM 16215 O O . CYS C 3 139 ? 97.209 138.963 157.812 1.00 22.28 139 CYS D O 1
ATOM 16218 N N . HIS C 3 140 ? 99.249 138.355 158.531 1.00 19.55 140 HIS D N 1
ATOM 16219 C CA . HIS C 3 140 ? 98.851 137.242 159.350 1.00 19.55 140 HIS D CA 1
ATOM 16220 C C . HIS C 3 140 ? 98.038 137.649 160.545 1.00 19.55 140 HIS D C 1
ATOM 16221 O O . HIS C 3 140 ? 97.351 136.819 161.105 1.00 19.55 140 HIS D O 1
ATOM 16228 N N . THR C 3 141 ? 98.093 138.881 160.968 1.00 20.24 141 THR D N 1
ATOM 16229 C CA . THR C 3 141 ? 97.224 139.236 162.057 1.00 20.24 141 THR D CA 1
ATOM 16230 C C . THR C 3 141 ? 95.834 139.459 161.529 1.00 20.24 141 THR D C 1
ATOM 16231 O O . THR C 3 141 ? 94.850 139.326 162.262 1.00 20.24 141 THR D O 1
ATOM 16235 N N . ALA C 3 142 ? 95.726 139.781 160.255 1.00 19.46 142 ALA D N 1
ATOM 16236 C CA . ALA C 3 142 ? 94.404 139.933 159.691 1.00 19.46 142 ALA D CA 1
ATOM 16237 C C . ALA C 3 142 ? 93.752 138.594 159.565 1.00 19.46 142 ALA D C 1
ATOM 16238 O O . ALA C 3 142 ? 92.626 138.425 160.024 1.00 19.46 142 ALA D O 1
ATOM 16240 N N . LEU C 3 143 ? 94.488 137.621 159.024 1.00 16.18 143 LEU D N 1
ATOM 16241 C CA . LEU C 3 143 ? 94.004 136.267 158.864 1.00 16.18 143 LEU D CA 1
ATOM 16242 C C . LEU C 3 143 ? 93.601 135.673 160.184 1.00 16.18 143 LEU D C 1
ATOM 16243 O O . LEU C 3 143 ? 92.475 135.197 160.318 1.00 16.18 143 LEU D O 1
ATOM 16248 N N . LYS C 3 144 ? 94.459 135.802 161.188 1.00 19.44 144 LYS D N 1
ATOM 16249 C CA . LYS C 3 144 ? 94.167 135.327 162.514 1.00 19.44 144 LYS D CA 1
ATOM 16250 C C . LYS C 3 144 ? 92.964 135.994 163.116 1.00 19.44 144 LYS D C 1
ATOM 16251 O O . LYS C 3 144 ? 92.333 135.409 163.981 1.00 19.44 144 LYS D O 1
ATOM 16257 N N . THR C 3 145 ? 92.638 137.207 162.721 1.00 19.42 145 THR D N 1
ATOM 16258 C CA . THR C 3 145 ? 91.467 137.837 163.283 1.00 19.42 145 THR D CA 1
ATOM 16259 C C . THR C 3 145 ? 90.238 137.268 162.673 1.00 19.42 145 THR D C 1
ATOM 16260 O O . THR C 3 145 ? 89.192 137.178 163.314 1.00 19.42 145 THR D O 1
ATOM 16264 N N . ILE C 3 146 ? 90.350 136.893 161.416 1.00 17.94 146 ILE D N 1
ATOM 16265 C CA . ILE C 3 146 ? 89.248 136.226 160.770 1.00 17.94 146 ILE D CA 1
ATOM 16266 C C . ILE C 3 146 ? 89.029 134.871 161.410 1.00 17.94 146 ILE D C 1
ATOM 16267 O O . ILE C 3 146 ? 87.911 134.552 161.807 1.00 17.94 146 ILE D O 1
ATOM 16272 N N . LYS C 3 147 ? 90.113 134.131 161.695 1.00 15.98 147 LYS D N 1
ATOM 16273 C CA . LYS C 3 147 ? 90.005 132.821 162.325 1.00 15.98 147 LYS D CA 1
ATOM 16274 C C . LYS C 3 147 ? 89.458 132.844 163.723 1.00 15.98 147 LYS D C 1
ATOM 16275 O O . LYS C 3 147 ? 89.232 131.772 164.246 1.00 15.98 147 LYS D O 1
ATOM 16281 N N . ARG C 3 148 ? 89.194 133.986 164.329 1.00 20.18 148 ARG D N 1
ATOM 16282 C CA . ARG C 3 148 ? 88.526 133.996 165.613 1.00 20.18 148 ARG D CA 1
ATOM 16283 C C . ARG C 3 148 ? 87.107 134.535 165.594 1.00 20.18 148 ARG D C 1
ATOM 16284 O O . ARG C 3 148 ? 86.179 133.787 165.857 1.00 20.18 148 ARG D O 1
ATOM 16292 N N . GLU C 3 149 ? 86.904 135.799 165.296 1.00 24.37 149 GLU D N 1
ATOM 16293 C CA . GLU C 3 149 ? 85.629 136.420 165.564 1.00 24.37 149 GLU D CA 1
ATOM 16294 C C . GLU C 3 149 ? 84.761 136.513 164.329 1.00 24.37 149 GLU D C 1
ATOM 16295 O O . GLU C 3 149 ? 83.629 136.982 164.424 1.00 24.37 149 GLU D O 1
ATOM 16301 N N . PHE C 3 150 ? 85.247 136.062 163.182 1.00 21.13 150 PHE D N 1
ATOM 16302 C CA . PHE C 3 150 ? 84.400 135.804 162.036 1.00 21.13 150 PHE D CA 1
ATOM 16303 C C . PHE C 3 150 ? 83.685 134.499 162.156 1.00 21.13 150 PHE D C 1
ATOM 16304 O O . PHE C 3 150 ? 82.932 134.156 161.249 1.00 21.13 150 PHE D O 1
ATOM 16312 N N . GLY C 3 151 ? 83.973 133.725 163.194 1.00 27.72 151 GLY D N 1
ATOM 16313 C CA . GLY C 3 151 ? 83.562 132.338 163.214 1.00 27.72 151 GLY D CA 1
ATOM 16314 C C . GLY C 3 151 ? 82.064 132.220 163.278 1.00 27.72 151 GLY D C 1
ATOM 16315 O O . GLY C 3 151 ? 81.411 132.809 164.132 1.00 27.72 151 GLY D O 1
ATOM 16316 N N . GLY C 3 152 ? 81.515 131.531 162.307 1.00 31.77 152 GLY D N 1
ATOM 16317 C CA . GLY C 3 152 ? 80.107 131.324 162.356 1.00 31.77 152 GLY D CA 1
ATOM 16318 C C . GLY C 3 152 ? 79.297 132.478 161.862 1.00 31.77 152 GLY D C 1
ATOM 16319 O O . GLY C 3 152 ? 78.532 133.057 162.636 1.00 31.77 152 GLY D O 1
ATOM 16320 N N . ALA C 3 153 ? 79.482 132.880 160.629 1.00 27.80 153 ALA D N 1
ATOM 16321 C CA . ALA C 3 153 ? 78.631 133.911 160.104 1.00 27.80 153 ALA D CA 1
ATOM 16322 C C . ALA C 3 153 ? 78.055 133.480 158.781 1.00 27.80 153 ALA D C 1
ATOM 16323 O O . ALA C 3 153 ? 78.753 132.884 157.961 1.00 27.80 153 ALA D O 1
ATOM 16325 N N . ARG C 3 154 ? 76.784 133.822 158.563 1.00 26.17 154 ARG D N 1
ATOM 16326 C CA . ARG C 3 154 ? 76.022 133.231 157.472 1.00 26.17 154 ARG D CA 1
ATOM 16327 C C . ARG C 3 154 ? 76.503 133.729 156.110 1.00 26.17 154 ARG D C 1
ATOM 16328 O O . ARG C 3 154 ? 76.582 132.941 155.172 1.00 26.17 154 ARG D O 1
ATOM 16336 N N . TRP C 3 155 ? 76.881 135.023 155.989 1.00 22.04 155 TRP D N 1
ATOM 16337 C CA . TRP C 3 155 ? 77.224 135.666 154.710 1.00 22.04 155 TRP D CA 1
ATOM 16338 C C . TRP C 3 155 ? 78.404 136.635 154.791 1.00 22.04 155 TRP D C 1
ATOM 16339 O O . TRP C 3 155 ? 78.753 137.153 155.854 1.00 22.04 155 TRP D O 1
ATOM 16350 N N . PHE C 3 156 ? 78.914 136.962 153.610 1.00 14.50 156 PHE D N 1
ATOM 16351 C CA . PHE C 3 156 ? 80.105 137.753 153.357 1.00 14.50 156 PHE D CA 1
ATOM 16352 C C . PHE C 3 156 ? 79.744 138.972 152.516 1.00 14.50 156 PHE D C 1
ATOM 16353 O O . PHE C 3 156 ? 78.689 139.001 151.910 1.00 14.50 156 PHE D O 1
ATOM 16361 N N . VAL C 3 157 ? 80.606 139.996 152.474 1.00 13.40 157 VAL D N 1
ATOM 16362 C CA . VAL C 3 157 ? 80.511 141.109 151.517 1.00 13.40 157 VAL D CA 1
ATOM 16363 C C . VAL C 3 157 ? 81.927 141.387 151.030 1.00 13.40 157 VAL D C 1
ATOM 16364 O O . VAL C 3 157 ? 82.641 142.167 151.623 1.00 13.40 157 VAL D O 1
ATOM 16368 N N . GLU C 3 158 ? 82.340 140.780 149.944 1.00 11.82 158 GLU D N 1
ATOM 16369 C CA . GLU C 3 158 ? 83.772 140.677 149.706 1.00 11.82 158 GLU D CA 1
ATOM 16370 C C . GLU C 3 158 ? 84.367 141.853 148.929 1.00 11.82 158 GLU D C 1
ATOM 16371 O O . GLU C 3 158 ? 84.860 141.686 147.817 1.00 11.82 158 GLU D O 1
ATOM 16377 N N . GLY C 3 159 ? 84.445 143.026 149.560 1.00 20.76 159 GLY D N 1
ATOM 16378 C CA . GLY C 3 159 ? 84.427 144.300 148.848 1.00 20.76 159 GLY D CA 1
ATOM 16379 C C . GLY C 3 159 ? 85.599 144.576 147.914 1.00 20.76 159 GLY D C 1
ATOM 16380 O O . GLY C 3 159 ? 86.646 143.929 147.931 1.00 20.76 159 GLY D O 1
ATOM 16381 N N . ASP C 3 160 ? 85.349 145.537 147.022 1.00 28.31 160 ASP D N 1
ATOM 16382 C CA . ASP C 3 160 ? 86.340 146.150 146.144 1.00 28.31 160 ASP D CA 1
ATOM 16383 C C . ASP C 3 160 ? 85.955 147.597 145.893 1.00 28.31 160 ASP D C 1
ATOM 16384 O O . ASP C 3 160 ? 84.772 147.930 145.812 1.00 28.31 160 ASP D O 1
ATOM 16389 N N . ILE C 3 161 ? 86.974 148.441 145.757 1.00 31.85 161 ILE D N 1
ATOM 16390 C CA . ILE C 3 161 ? 86.818 149.843 145.435 1.00 31.85 161 ILE D CA 1
ATOM 16391 C C . ILE C 3 161 ? 87.639 150.087 144.185 1.00 31.85 161 ILE D C 1
ATOM 16392 O O . ILE C 3 161 ? 88.806 149.700 144.131 1.00 31.85 161 ILE D O 1
ATOM 16397 N N . LYS C 3 162 ? 87.021 150.734 143.184 1.00 34.58 162 LYS D N 1
ATOM 16398 C CA . LYS C 3 162 ? 87.536 150.793 141.821 1.00 34.58 162 LYS D CA 1
ATOM 16399 C C . LYS C 3 162 ? 88.750 151.680 141.752 1.00 34.58 162 LYS D C 1
ATOM 16400 O O . LYS C 3 162 ? 88.624 152.895 141.621 1.00 34.58 162 LYS D O 1
ATOM 16406 N N . GLY C 3 163 ? 89.917 151.048 141.768 1.00 32.05 163 GLY D N 1
ATOM 16407 C CA . GLY C 3 163 ? 91.183 151.724 141.851 1.00 32.05 163 GLY D CA 1
ATOM 16408 C C . GLY C 3 163 ? 91.202 152.611 143.071 1.00 32.05 163 GLY D C 1
ATOM 16409 O O . GLY C 3 163 ? 91.152 153.823 142.931 1.00 32.05 163 GLY D O 1
ATOM 16410 N N . CYS C 3 164 ? 91.201 152.056 144.272 1.00 36.66 164 CYS D N 1
ATOM 16411 C CA . CYS C 3 164 ? 91.055 152.908 145.447 1.00 36.66 164 CYS D CA 1
ATOM 16412 C C . CYS C 3 164 ? 92.293 153.726 145.723 1.00 36.66 164 CYS D C 1
ATOM 16413 O O . CYS C 3 164 ? 92.248 154.638 146.538 1.00 36.66 164 CYS D O 1
ATOM 16416 N N . PHE C 3 165 ? 93.418 153.389 145.115 1.00 27.87 165 PHE D N 1
ATOM 16417 C CA . PHE C 3 165 ? 94.655 154.027 145.513 1.00 27.87 165 PHE D CA 1
ATOM 16418 C C . PHE C 3 165 ? 95.295 154.847 144.413 1.00 27.87 165 PHE D C 1
ATOM 16419 O O . PHE C 3 165 ? 96.432 155.267 144.571 1.00 27.87 165 PHE D O 1
ATOM 16427 N N . ASP C 3 166 ? 94.621 155.035 143.295 1.00 25.85 166 ASP D N 1
ATOM 16428 C CA . ASP C 3 166 ? 94.885 156.095 142.340 1.00 25.85 166 ASP D CA 1
ATOM 16429 C C . ASP C 3 166 ? 93.738 157.075 142.299 1.00 25.85 166 ASP D C 1
ATOM 16430 O O . ASP C 3 166 ? 93.852 158.134 141.699 1.00 25.85 166 ASP D O 1
ATOM 16435 N N . ASN C 3 167 ? 92.631 156.726 142.903 1.00 28.07 167 ASN D N 1
ATOM 16436 C CA . ASN C 3 167 ? 91.516 157.626 143.019 1.00 28.07 167 ASN D CA 1
ATOM 16437 C C . ASN C 3 167 ? 91.591 158.441 144.287 1.00 28.07 167 ASN D C 1
ATOM 16438 O O . ASN C 3 167 ? 90.573 158.972 144.715 1.00 28.07 167 ASN D O 1
ATOM 16443 N N . ILE C 3 168 ? 92.758 158.532 144.919 1.00 24.03 168 ILE D N 1
ATOM 16444 C CA . ILE C 3 168 ? 92.823 159.204 146.207 1.00 24.03 168 ILE D CA 1
ATOM 16445 C C . ILE C 3 168 ? 92.741 160.694 145.953 1.00 24.03 168 ILE D C 1
ATOM 16446 O O . ILE C 3 168 ? 93.550 161.257 145.214 1.00 24.03 168 ILE D O 1
ATOM 16451 N N . ASP C 3 169 ? 91.782 161.325 146.597 1.00 19.93 169 ASP D N 1
ATOM 16452 C CA . ASP C 3 169 ? 91.479 162.723 146.408 1.00 19.93 169 ASP D CA 1
ATOM 16453 C C . ASP C 3 169 ? 92.538 163.614 147.025 1.00 19.93 169 ASP D C 1
ATOM 16454 O O . ASP C 3 169 ? 92.624 163.682 148.247 1.00 19.93 169 ASP D O 1
ATOM 16459 N N . HIS C 3 170 ? 93.238 164.419 146.234 1.00 17.20 170 HIS D N 1
ATOM 16460 C CA . HIS C 3 170 ? 94.235 165.272 146.860 1.00 17.20 170 HIS D CA 1
ATOM 16461 C C . HIS C 3 170 ? 93.682 1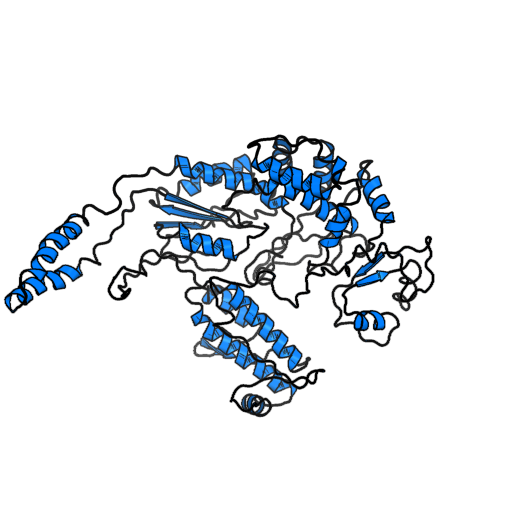66.455 147.612 1.00 17.20 170 HIS D C 1
ATOM 16462 O O . HIS C 3 170 ? 94.451 167.363 147.893 1.00 17.20 170 HIS D O 1
ATOM 16469 N N . VAL C 3 171 ? 92.376 166.589 147.788 1.00 18.20 171 VAL D N 1
ATOM 16470 C CA . VAL C 3 171 ? 91.900 167.830 148.375 1.00 18.20 171 VAL D CA 1
ATOM 16471 C C . VAL C 3 171 ? 91.029 167.557 149.584 1.00 18.20 171 VAL D C 1
ATOM 16472 O O . VAL C 3 171 ? 90.883 168.410 150.468 1.00 18.20 171 VAL D O 1
ATOM 16476 N N . THR C 3 172 ? 90.386 166.399 149.646 1.00 19.17 172 THR D N 1
ATOM 16477 C CA . THR C 3 172 ? 89.645 166.152 150.866 1.00 19.17 172 THR D CA 1
ATOM 16478 C C . THR C 3 172 ? 90.442 165.296 151.822 1.00 19.17 172 THR D C 1
ATOM 16479 O O . THR C 3 172 ? 90.023 165.141 152.963 1.00 19.17 172 THR D O 1
ATOM 16483 N N . LEU C 3 173 ? 91.579 164.761 151.381 1.00 17.98 173 LEU D N 1
ATOM 16484 C CA . LEU C 3 173 ? 92.550 164.207 152.307 1.00 17.98 173 LEU D CA 1
ATOM 16485 C C . LEU C 3 173 ? 93.027 165.272 153.260 1.00 17.98 173 LEU D C 1
ATOM 16486 O O . LEU C 3 173 ? 92.809 165.180 154.470 1.00 17.98 173 LEU D O 1
ATOM 16491 N N . ILE C 3 174 ? 93.609 166.333 152.719 1.00 18.66 174 ILE D N 1
ATOM 16492 C CA . ILE C 3 174 ? 94.113 167.429 153.517 1.00 18.66 174 ILE D CA 1
ATOM 16493 C C . ILE C 3 174 ? 93.052 168.157 154.329 1.00 18.66 174 ILE D C 1
ATOM 16494 O O . ILE C 3 174 ? 93.362 168.683 155.397 1.00 18.66 174 ILE D O 1
ATOM 16499 N N . GLY C 3 175 ? 91.796 168.127 153.931 1.00 21.05 175 GLY D N 1
ATOM 16500 C CA . GLY C 3 175 ? 90.769 168.623 154.821 1.00 21.05 175 GLY D CA 1
ATOM 16501 C C . GLY C 3 175 ? 90.585 167.781 156.065 1.00 21.05 175 GLY D C 1
ATOM 16502 O O . GLY C 3 175 ? 90.172 168.292 157.102 1.00 21.05 175 GLY D O 1
ATOM 16503 N N . LEU C 3 176 ? 90.916 166.489 155.992 1.00 28.14 176 LEU D N 1
ATOM 16504 C CA . LEU C 3 176 ? 90.714 165.587 157.126 1.00 28.14 176 LEU D CA 1
ATOM 16505 C C . LEU C 3 176 ? 91.844 165.689 158.131 1.00 28.14 176 LEU D C 1
ATOM 16506 O O . LEU C 3 176 ? 91.586 165.633 159.338 1.00 28.14 176 LEU D O 1
ATOM 16511 N N . ILE C 3 177 ? 93.093 165.784 157.631 1.00 20.93 177 ILE D N 1
ATOM 16512 C CA . ILE C 3 177 ? 94.263 166.063 158.460 1.00 20.93 177 ILE D CA 1
ATOM 16513 C C . ILE C 3 177 ? 94.026 167.285 159.321 1.00 20.93 177 ILE D C 1
ATOM 16514 O O . ILE C 3 177 ? 94.089 167.225 160.552 1.00 20.93 177 ILE D O 1
ATOM 16519 N N . ASN C 3 178 ? 93.571 168.347 158.705 1.00 22.01 178 ASN D N 1
ATOM 16520 C CA . ASN C 3 178 ? 93.313 169.615 159.343 1.00 22.01 178 ASN D CA 1
ATOM 16521 C C . ASN C 3 178 ? 92.017 169.635 160.131 1.00 22.01 178 ASN D C 1
ATOM 16522 O O . ASN C 3 178 ? 91.419 170.698 160.261 1.00 22.01 178 ASN D O 1
ATOM 16527 N N . LEU C 3 179 ? 91.522 168.488 160.584 1.00 24.65 179 LEU D N 1
ATOM 16528 C CA . LEU C 3 179 ? 90.739 168.444 161.810 1.00 24.65 179 LEU D CA 1
ATOM 16529 C C . LEU C 3 179 ? 91.621 168.222 163.009 1.00 24.65 179 LEU D C 1
ATOM 16530 O O . LEU C 3 179 ? 91.302 168.702 164.084 1.00 24.65 179 LEU D O 1
ATOM 16535 N N . LYS C 3 180 ? 92.718 167.504 162.840 1.00 27.45 180 LYS D N 1
ATOM 16536 C CA . LYS C 3 180 ? 93.568 167.072 163.931 1.00 27.45 180 LYS D CA 1
ATOM 16537 C C . LYS C 3 180 ? 94.754 168.003 164.145 1.00 27.45 180 LYS D C 1
ATOM 16538 O O . LYS C 3 180 ? 94.843 168.698 165.167 1.00 27.45 180 LYS D O 1
ATOM 16544 N N . ILE C 3 181 ? 95.665 168.033 163.174 1.00 27.26 181 ILE D N 1
ATOM 16545 C CA . ILE C 3 181 ? 96.754 168.990 163.090 1.00 27.26 181 ILE D CA 1
ATOM 16546 C C . ILE C 3 181 ? 96.148 170.340 162.709 1.00 27.26 181 ILE D C 1
ATOM 16547 O O . ILE C 3 181 ? 95.616 170.500 161.610 1.00 27.26 181 ILE D O 1
ATOM 16552 N N . LYS C 3 182 ? 96.201 171.321 163.596 1.00 28.27 182 LYS D N 1
ATOM 16553 C CA . LYS C 3 182 ? 95.713 172.668 163.326 1.00 28.27 182 LYS D CA 1
ATOM 16554 C C . LYS C 3 182 ? 96.877 173.548 162.938 1.00 28.27 182 LYS D C 1
ATOM 16555 O O . LYS C 3 182 ? 96.958 174.687 163.381 1.00 28.27 182 LYS D O 1
ATOM 16561 N N . ASP C 3 183 ? 97.826 173.008 162.169 1.00 28.76 183 ASP D N 1
ATOM 16562 C CA . ASP C 3 183 ? 99.097 173.666 161.885 1.00 28.76 183 ASP D CA 1
ATOM 16563 C C . ASP C 3 183 ? 99.213 174.047 160.424 1.00 28.76 183 ASP D C 1
ATOM 16564 O O . ASP C 3 183 ? 98.935 173.245 159.539 1.00 28.76 183 ASP D O 1
ATOM 16569 N N . MET C 3 184 ? 99.744 175.238 160.200 1.00 28.33 184 MET D N 1
ATOM 16570 C CA . MET C 3 184 ? 99.641 175.953 158.942 1.00 28.33 184 MET D CA 1
ATOM 16571 C C . MET C 3 184 ? 100.735 175.551 157.968 1.00 28.33 184 MET D C 1
ATOM 16572 O O . MET C 3 184 ? 100.468 175.303 156.788 1.00 28.33 184 MET D O 1
ATOM 16577 N N . LYS C 3 185 ? 101.969 175.509 158.428 1.00 28.22 185 LYS D N 1
ATOM 16578 C CA . LYS C 3 185 ? 103.084 175.223 157.547 1.00 28.22 185 LYS D CA 1
ATOM 16579 C C . LYS C 3 185 ? 103.305 173.737 157.348 1.00 28.22 185 LYS D C 1
ATOM 16580 O O . LYS C 3 185 ? 104.026 173.361 156.420 1.00 28.22 185 LYS D O 1
ATOM 16586 N N . MET C 3 186 ? 102.694 172.895 158.193 1.00 25.57 186 MET D N 1
ATOM 16587 C CA . MET C 3 186 ? 102.758 171.447 157.996 1.00 25.57 186 MET D CA 1
ATOM 16588 C C . MET C 3 186 ? 102.042 171.012 156.722 1.00 25.57 186 MET D C 1
ATOM 16589 O O . MET C 3 186 ? 102.643 170.343 155.878 1.00 25.57 186 MET D O 1
ATOM 16594 N N . SER C 3 187 ? 100.773 171.405 156.565 1.00 24.44 187 SER D N 1
ATOM 16595 C CA . SER C 3 187 ? 99.956 171.003 155.431 1.00 24.44 187 SER D CA 1
ATOM 16596 C C . SER C 3 187 ? 100.572 171.386 154.108 1.00 24.44 187 SER D C 1
ATOM 16597 O O . SER C 3 187 ? 100.549 170.596 153.176 1.00 24.44 187 SER D O 1
ATOM 16600 N N . GLN C 3 188 ? 101.181 172.552 154.036 1.00 30.06 188 GLN D N 1
ATOM 16601 C CA . GLN C 3 188 ? 101.833 172.994 152.818 1.00 30.06 188 GLN D CA 1
ATOM 16602 C C . GLN C 3 188 ? 103.071 172.167 152.538 1.00 30.06 188 GLN D C 1
ATOM 16603 O O . GLN C 3 188 ? 103.485 172.037 151.394 1.00 30.06 188 GLN D O 1
ATOM 16609 N N . LEU C 3 189 ? 103.683 171.608 153.564 1.00 25.16 189 LEU D N 1
ATOM 16610 C CA . LEU C 3 189 ? 104.748 170.660 153.314 1.00 25.16 189 LEU D CA 1
ATOM 16611 C C . LEU C 3 189 ? 104.173 169.340 152.880 1.00 25.16 189 LEU D C 1
ATOM 16612 O O . LEU C 3 189 ? 104.780 168.625 152.076 1.00 25.16 189 LEU D O 1
ATOM 16617 N N . ILE C 3 190 ? 102.995 168.999 153.395 1.00 24.08 190 ILE D N 1
ATOM 16618 C CA . ILE C 3 190 ? 102.321 167.792 152.942 1.00 24.08 190 ILE D CA 1
ATOM 16619 C C . ILE C 3 190 ? 101.847 167.977 151.516 1.00 24.08 190 ILE D C 1
ATOM 16620 O O . ILE C 3 190 ? 101.945 167.072 150.693 1.00 24.08 190 ILE D O 1
ATOM 16625 N N . TYR C 3 191 ? 101.377 169.167 151.182 1.00 23.56 191 TYR D N 1
ATOM 16626 C CA . TYR C 3 191 ? 100.778 169.374 149.883 1.00 23.56 191 TYR D CA 1
ATOM 16627 C C . TYR C 3 191 ? 101.814 169.659 148.845 1.00 23.56 191 TYR D C 1
ATOM 16628 O O . TYR C 3 191 ? 101.503 169.700 147.660 1.00 23.56 191 TYR D O 1
ATOM 16637 N N . LYS C 3 192 ? 103.047 169.839 149.264 1.00 26.66 192 LYS D N 1
ATOM 16638 C CA . LYS C 3 192 ? 104.129 169.662 148.323 1.00 26.66 192 LYS D CA 1
ATOM 16639 C C . LYS C 3 192 ? 104.275 168.212 147.975 1.00 26.66 192 LYS D C 1
ATOM 16640 O O . LYS C 3 192 ? 104.698 167.895 146.875 1.00 26.66 192 LYS D O 1
ATOM 16646 N N . PHE C 3 193 ? 103.878 167.319 148.853 1.00 23.02 193 PHE D N 1
ATOM 16647 C CA . PHE C 3 193 ? 104.067 165.939 148.485 1.00 23.02 193 PHE D CA 1
ATOM 16648 C C . PHE C 3 193 ? 102.951 165.398 147.620 1.00 23.02 193 PHE D C 1
ATOM 16649 O O . PHE C 3 193 ? 103.198 164.494 146.821 1.00 23.02 193 PHE D O 1
ATOM 16657 N N . LEU C 3 194 ? 101.743 165.936 147.727 1.00 21.99 194 LEU D N 1
ATOM 16658 C CA . LEU C 3 194 ? 100.657 165.388 146.933 1.00 21.99 194 LEU D CA 1
ATOM 16659 C C . LEU C 3 194 ? 100.822 165.756 145.468 1.00 21.99 194 LEU D C 1
ATOM 16660 O O . LEU C 3 194 ? 101.199 164.919 144.643 1.00 21.99 194 LEU D O 1
ATOM 16665 N N . LYS C 3 195 ? 100.638 167.026 145.149 1.00 32.94 195 LYS D N 1
ATOM 16666 C CA . LYS C 3 195 ? 100.424 167.415 143.772 1.00 32.94 195 LYS D CA 1
ATOM 16667 C C . LYS C 3 195 ? 101.710 167.739 143.054 1.00 32.94 195 LYS D C 1
ATOM 16668 O O . LYS C 3 195 ? 101.721 167.807 141.825 1.00 32.94 195 LYS D O 1
ATOM 16674 N N . ALA C 3 196 ? 102.783 167.959 143.777 1.00 30.61 196 ALA D N 1
ATOM 16675 C CA . ALA C 3 196 ? 104.075 167.938 143.148 1.00 30.61 196 ALA D CA 1
ATOM 16676 C C . ALA C 3 196 ? 104.659 166.536 143.135 1.00 30.61 196 ALA D C 1
ATOM 16677 O O . ALA C 3 196 ? 105.674 166.285 142.478 1.00 30.61 196 ALA D O 1
ATOM 16679 N N . GLY C 3 197 ? 104.009 165.621 143.804 1.00 29.77 197 GLY D N 1
ATOM 16680 C CA . GLY C 3 197 ? 104.423 164.280 143.683 1.00 29.77 197 GLY D CA 1
ATOM 16681 C C . GLY C 3 197 ? 103.715 163.646 142.531 1.00 29.77 197 GLY D C 1
ATOM 16682 O O . GLY C 3 197 ? 103.471 164.253 141.483 1.00 29.77 197 GLY D O 1
ATOM 16683 N N . TYR C 3 198 ? 103.350 162.409 142.783 1.00 33.89 198 TYR D N 1
ATOM 16684 C CA . TYR C 3 198 ? 103.109 161.331 141.848 1.00 33.89 198 TYR D CA 1
ATOM 16685 C C . TYR C 3 198 ? 101.785 160.711 142.221 1.00 33.89 198 TYR D C 1
ATOM 16686 O O . TYR C 3 198 ? 100.929 161.382 142.810 1.00 33.89 198 TYR D O 1
ATOM 16695 N N . LEU C 3 199 ? 101.583 159.416 141.850 1.00 28.73 199 LEU D N 1
ATOM 16696 C CA . LEU C 3 199 ? 100.806 158.559 142.759 1.00 28.73 199 LEU D CA 1
ATOM 16697 C C . LEU C 3 199 ? 101.359 157.156 142.919 1.00 28.73 199 LEU D C 1
ATOM 16698 O O . LEU C 3 199 ? 100.742 156.349 143.588 1.00 28.73 199 LEU D O 1
ATOM 16703 N N . GLU C 3 200 ? 102.518 156.866 142.367 1.00 29.02 200 GLU D N 1
ATOM 16704 C CA . GLU C 3 200 ? 103.648 156.261 143.101 1.00 29.02 200 GLU D CA 1
ATOM 16705 C C . GLU C 3 200 ? 103.461 154.844 143.714 1.00 29.02 200 GLU D C 1
ATOM 16706 O O . GLU C 3 200 ? 104.123 154.541 144.700 1.00 29.02 200 GLU D O 1
ATOM 16712 N N . ASN C 3 201 ? 102.680 153.911 143.103 1.00 26.70 201 ASN D N 1
ATOM 16713 C CA . ASN C 3 201 ? 102.401 152.566 143.669 1.00 26.70 201 ASN D CA 1
ATOM 16714 C C . ASN C 3 201 ? 102.758 151.412 142.731 1.00 26.70 201 ASN D C 1
ATOM 16715 O O . ASN C 3 201 ? 102.832 151.584 141.533 1.00 26.70 201 ASN D O 1
ATOM 16720 N N . TRP C 3 202 ? 102.884 150.199 143.282 1.00 34.58 202 TRP D N 1
ATOM 16721 C CA . TRP C 3 202 ? 103.183 148.958 142.537 1.00 34.58 202 TRP D CA 1
ATOM 16722 C C . TRP C 3 202 ? 102.136 147.843 142.458 1.00 34.58 202 TRP D C 1
ATOM 16723 O O . TRP C 3 202 ? 100.940 148.023 142.697 1.00 34.58 202 TRP D O 1
ATOM 16734 N N . GLN C 3 203 ? 102.612 146.670 142.023 1.00 39.66 203 GLN D N 1
ATOM 16735 C CA . GLN C 3 203 ? 101.774 145.563 141.604 1.00 39.66 203 GLN D CA 1
ATOM 16736 C C . GLN C 3 203 ? 102.224 144.162 142.015 1.00 39.66 203 GLN D C 1
ATOM 16737 O O . GLN C 3 203 ? 101.473 143.212 141.827 1.00 39.66 203 GLN D O 1
ATOM 16743 N N . TYR C 3 204 ? 103.419 143.990 142.554 1.00 40.36 204 TYR D N 1
ATOM 16744 C CA . TYR C 3 204 ? 104.048 142.668 142.604 1.00 40.36 204 TYR D CA 1
ATOM 16745 C C . TYR C 3 204 ? 103.651 141.921 143.878 1.00 40.36 204 TYR D C 1
ATOM 16746 O O . TYR C 3 204 ? 104.357 141.923 144.896 1.00 40.36 204 TYR D O 1
ATOM 16755 N N . HIS C 3 205 ? 102.516 141.230 143.783 1.00 33.40 205 HIS D N 1
ATOM 16756 C CA . HIS C 3 205 ? 101.798 140.807 144.988 1.00 33.40 205 HIS D CA 1
ATOM 16757 C C . HIS C 3 205 ? 102.520 139.635 145.647 1.00 33.40 205 HIS D C 1
ATOM 16758 O O . HIS C 3 205 ? 102.366 139.386 146.838 1.00 33.40 205 HIS D O 1
ATOM 16765 N N . LYS C 3 206 ? 103.397 138.991 144.883 1.00 31.68 206 LYS D N 1
ATOM 16766 C CA . LYS C 3 206 ? 104.110 137.722 145.075 1.00 31.68 206 LYS D CA 1
ATOM 16767 C C . LYS C 3 206 ? 105.540 137.965 145.553 1.00 31.68 206 LYS D C 1
ATOM 16768 O O . LYS C 3 206 ? 106.406 137.112 145.564 1.00 31.68 206 LYS D O 1
ATOM 16774 N N . THR C 3 207 ? 105.799 139.189 145.955 1.00 38.54 207 THR D N 1
ATOM 16775 C CA . THR C 3 207 ? 107.112 139.562 146.446 1.00 38.54 207 THR D CA 1
ATOM 16776 C C . THR C 3 207 ? 107.287 139.165 147.874 1.00 38.54 207 THR D C 1
ATOM 16777 O O . THR C 3 207 ? 108.402 138.877 148.299 1.00 38.54 207 THR D O 1
ATOM 16781 N N . TYR C 3 208 ? 106.185 139.251 148.611 1.00 39.10 208 TYR D N 1
ATOM 16782 C CA . TYR C 3 208 ? 105.953 138.700 149.920 1.00 39.10 208 TYR D CA 1
ATOM 16783 C C . TYR C 3 208 ? 104.880 137.598 149.843 1.00 39.10 208 TYR D C 1
ATOM 16784 O O . TYR C 3 208 ? 104.367 137.140 150.862 1.00 39.10 208 TYR D O 1
ATOM 16793 N N . SER C 3 209 ? 104.596 137.144 148.618 1.00 26.51 209 SER D N 1
ATOM 16794 C CA . SER C 3 209 ? 103.783 135.997 148.233 1.00 26.51 209 SER D CA 1
ATOM 16795 C C . SER C 3 209 ? 102.317 136.205 148.595 1.00 26.51 209 SER D C 1
ATOM 16796 O O . SER C 3 209 ? 101.744 135.441 149.320 1.00 26.51 209 SER D O 1
ATOM 16799 N N . GLY C 3 210 ? 101.729 137.260 148.035 1.00 23.77 210 GLY D N 1
ATOM 16800 C CA . GLY C 3 210 ? 100.310 137.501 148.237 1.00 23.77 210 GLY D CA 1
ATOM 16801 C C . GLY C 3 210 ? 99.972 138.799 148.902 1.00 23.77 210 GLY D C 1
ATOM 16802 O O . GLY C 3 210 ? 98.791 139.054 149.150 1.00 23.77 210 GLY D O 1
ATOM 16803 N N . THR C 3 211 ? 100.948 139.651 149.218 1.00 32.13 211 THR D N 1
ATOM 16804 C CA . THR C 3 211 ? 101.006 140.975 149.860 1.00 32.13 211 THR D CA 1
ATOM 16805 C C . THR C 3 211 ? 101.249 142.081 148.814 1.00 32.13 211 THR D C 1
ATOM 16806 O O . THR C 3 211 ? 102.169 141.971 147.989 1.00 32.13 211 THR D O 1
ATOM 16810 N N . PRO C 3 212 ? 100.382 143.257 148.856 1.00 35.62 212 PRO D N 1
ATOM 16811 C CA . PRO C 3 212 ? 100.784 144.495 148.212 1.00 35.62 212 PRO D CA 1
ATOM 16812 C C . PRO C 3 212 ? 101.673 145.418 149.082 1.00 35.62 212 PRO D C 1
ATOM 16813 O O . PRO C 3 212 ? 101.423 146.617 149.245 1.00 35.62 212 PRO D O 1
ATOM 16817 N N . GLN C 3 213 ? 102.783 144.855 149.599 1.00 40.16 213 GLN D N 1
ATOM 16818 C CA . GLN C 3 213 ? 103.768 145.688 150.293 1.00 40.16 213 GLN D CA 1
ATOM 16819 C C . GLN C 3 213 ? 104.716 146.423 149.329 1.00 40.16 213 GLN D C 1
ATOM 16820 O O . GLN C 3 213 ? 105.004 147.610 149.514 1.00 40.16 213 GLN D O 1
ATOM 16826 N N . GLY C 3 214 ? 105.277 145.747 148.349 1.00 31.65 214 GLY D N 1
ATOM 16827 C CA . GLY C 3 214 ? 105.625 146.599 147.252 1.00 31.65 214 GLY D CA 1
ATOM 16828 C C . GLY C 3 214 ? 104.411 147.125 146.570 1.00 31.65 214 GLY D C 1
ATOM 16829 O O . GLY C 3 214 ? 104.328 148.318 146.312 1.00 31.65 214 GLY D O 1
ATOM 16830 N N . GLY C 3 215 ? 103.400 146.264 146.440 1.00 33.58 215 GLY D N 1
ATOM 16831 C CA . GLY C 3 215 ? 102.253 146.432 145.566 1.00 33.58 215 GLY D CA 1
ATOM 16832 C C . GLY C 3 215 ? 101.226 147.428 146.033 1.00 33.58 215 GLY D C 1
ATOM 16833 O O . GLY C 3 215 ? 100.224 147.582 145.351 1.00 33.58 215 GLY D O 1
ATOM 16834 N N . ILE C 3 216 ? 101.392 147.989 147.230 1.00 30.28 216 ILE D N 1
ATOM 16835 C CA . ILE C 3 216 ? 101.264 149.424 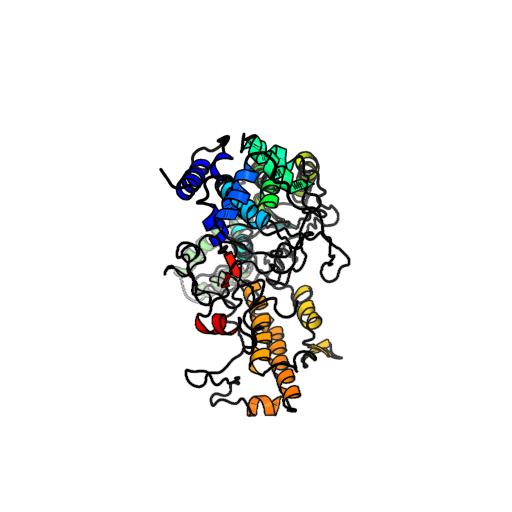147.434 1.00 30.28 216 ILE D CA 1
ATOM 16836 C C . ILE C 3 216 ? 102.502 149.920 148.184 1.00 30.28 216 ILE D C 1
ATOM 16837 O O . ILE C 3 216 ? 102.830 149.390 149.245 1.00 30.28 216 ILE D O 1
ATOM 16842 N N . LEU C 3 217 ? 103.192 150.928 147.612 1.00 29.53 217 LEU D N 1
ATOM 16843 C CA . LEU C 3 217 ? 104.378 151.558 148.205 1.00 29.53 217 LEU D CA 1
ATOM 16844 C C . LEU C 3 217 ? 104.123 153.020 148.616 1.00 29.53 217 LEU D C 1
ATOM 16845 O O . LEU C 3 217 ? 104.317 153.969 147.861 1.00 29.53 217 LEU D O 1
ATOM 16850 N N . SER C 3 218 ? 103.744 153.211 149.867 1.00 25.55 218 SER D N 1
ATOM 16851 C CA . SER C 3 218 ? 103.604 154.544 150.408 1.00 25.55 218 SER D CA 1
ATOM 16852 C C . SER C 3 218 ? 103.963 154.475 151.864 1.00 25.55 218 SER D C 1
ATOM 16853 O O . SER C 3 218 ? 103.888 153.411 152.479 1.00 25.55 218 SER D O 1
ATOM 16856 N N . PRO C 3 219 ? 104.282 155.618 152.449 1.00 26.12 219 PRO D N 1
ATOM 16857 C CA . PRO C 3 219 ? 103.971 155.824 153.854 1.00 26.12 219 PRO D CA 1
ATOM 16858 C C . PRO C 3 219 ? 102.466 155.709 154.214 1.00 26.12 219 PRO D C 1
ATOM 16859 O O . PRO C 3 219 ? 101.601 155.190 153.483 1.00 26.12 219 PRO D O 1
ATOM 16863 N N . LEU C 3 220 ? 102.178 156.143 155.435 1.00 27.32 220 LEU D N 1
ATOM 16864 C CA . LEU C 3 220 ? 100.885 155.982 156.085 1.00 27.32 220 LEU D CA 1
ATOM 16865 C C . LEU C 3 220 ? 99.775 156.791 155.476 1.00 27.32 220 LEU D C 1
ATOM 16866 O O . LEU C 3 220 ? 98.684 156.813 156.031 1.00 27.32 220 LEU D O 1
ATOM 16871 N N . LEU C 3 221 ? 100.012 157.467 154.364 1.00 23.41 221 LEU D N 1
ATOM 16872 C CA . LEU C 3 221 ? 99.096 158.468 153.861 1.00 23.41 221 LEU D CA 1
ATOM 16873 C C . LEU C 3 221 ? 97.761 157.880 153.490 1.00 23.41 221 LEU D C 1
ATOM 16874 O O . LEU C 3 221 ? 96.732 158.359 153.954 1.00 23.41 221 LEU D O 1
ATOM 16879 N N . ALA C 3 222 ? 97.815 156.726 152.862 1.00 23.20 222 ALA D N 1
ATOM 16880 C CA . ALA C 3 222 ? 96.650 156.015 152.396 1.00 23.20 222 ALA D CA 1
ATOM 16881 C C . ALA C 3 222 ? 95.782 155.553 153.530 1.00 23.20 222 ALA D C 1
ATOM 16882 O O . ALA C 3 222 ? 94.577 155.400 153.364 1.00 23.20 222 ALA D O 1
ATOM 16884 N N . ASN C 3 223 ? 96.371 155.351 154.687 1.00 20.67 223 ASN D N 1
ATOM 16885 C CA . ASN C 3 223 ? 95.632 154.907 155.850 1.00 20.67 223 ASN D CA 1
ATOM 16886 C C . ASN C 3 223 ? 94.868 156.022 156.516 1.00 20.67 223 ASN D C 1
ATOM 16887 O O . ASN C 3 223 ? 93.843 155.765 157.141 1.00 20.67 223 ASN D O 1
ATOM 16892 N N . ILE C 3 224 ? 95.367 157.253 156.419 1.00 22.33 224 ILE D N 1
ATOM 16893 C CA . ILE C 3 224 ? 94.729 158.376 157.081 1.00 22.33 224 ILE D CA 1
ATOM 16894 C C . ILE C 3 224 ? 93.431 158.696 156.403 1.00 22.33 224 ILE D C 1
ATOM 16895 O O . ILE C 3 224 ? 92.472 159.160 157.030 1.00 22.33 224 ILE D O 1
ATOM 16900 N N . TYR C 3 225 ? 93.394 158.467 155.101 1.00 21.09 225 TYR D N 1
ATOM 16901 C CA . TYR C 3 225 ? 92.187 158.658 154.322 1.00 21.09 225 TYR D CA 1
ATOM 16902 C C . TYR C 3 225 ? 91.137 157.652 154.716 1.00 21.09 225 TYR D C 1
ATOM 16903 O O . TYR C 3 225 ? 90.040 158.014 155.155 1.00 21.09 225 TYR D O 1
ATOM 16912 N N . LEU C 3 226 ? 91.501 156.381 154.647 1.00 17.02 226 LEU D N 1
ATOM 16913 C CA . LEU C 3 226 ? 90.562 155.308 154.807 1.00 17.02 226 LEU D CA 1
ATOM 16914 C C . LEU C 3 226 ? 90.066 155.191 156.204 1.00 17.02 226 LEU D C 1
ATOM 16915 O O . LEU C 3 226 ? 88.940 154.753 156.363 1.00 17.02 226 LEU D O 1
ATOM 16920 N N . HIS C 3 227 ? 90.798 155.706 157.181 1.00 15.99 227 HIS D N 1
ATOM 16921 C CA . HIS C 3 227 ? 90.386 155.622 158.569 1.00 15.99 227 HIS D CA 1
ATOM 16922 C C . HIS C 3 227 ? 89.045 156.299 158.832 1.00 15.99 227 HIS D C 1
ATOM 16923 O O . HIS C 3 227 ? 88.363 155.931 159.788 1.00 15.99 227 HIS D O 1
ATOM 16930 N N . GLU C 3 228 ? 88.590 157.192 157.956 1.00 17.24 228 GLU D N 1
ATOM 16931 C CA . GLU C 3 228 ? 87.210 157.649 158.038 1.00 17.24 228 GLU D CA 1
ATOM 16932 C C . GLU C 3 228 ? 86.209 156.547 157.689 1.00 17.24 228 GLU D C 1
ATOM 16933 O O . GLU C 3 228 ? 85.062 156.620 158.125 1.00 17.24 228 GLU D O 1
ATOM 16939 N N . LEU C 3 229 ? 86.605 155.513 156.934 1.00 17.72 229 LEU D N 1
ATOM 16940 C CA . LEU C 3 229 ? 85.694 154.391 156.684 1.00 17.72 229 LEU D CA 1
ATOM 16941 C C . LEU C 3 229 ? 85.736 153.404 157.821 1.00 17.72 229 LEU D C 1
ATOM 16942 O O . LEU C 3 229 ? 84.696 152.927 158.275 1.00 17.72 229 LEU D O 1
ATOM 16947 N N . ASP C 3 230 ? 86.943 153.145 158.325 1.00 18.10 230 ASP D N 1
ATOM 16948 C CA . ASP C 3 230 ? 87.166 152.295 159.473 1.00 18.10 230 ASP D CA 1
ATOM 16949 C C . ASP C 3 230 ? 86.654 152.935 160.722 1.00 18.10 230 ASP D C 1
ATOM 16950 O O . ASP C 3 230 ? 86.644 152.289 161.755 1.00 18.10 230 ASP D O 1
ATOM 16955 N N . LYS C 3 231 ? 86.308 154.208 160.673 1.00 20.74 231 LYS D N 1
ATOM 16956 C CA . LYS C 3 231 ? 85.532 154.831 161.730 1.00 20.74 231 LYS D CA 1
ATOM 16957 C C . LYS C 3 231 ? 84.051 154.757 161.442 1.00 20.74 231 LYS D C 1
ATOM 16958 O O . LYS C 3 231 ? 83.237 154.870 162.351 1.00 20.74 231 LYS D O 1
ATOM 16964 N N . PHE C 3 232 ? 83.678 154.567 160.199 1.00 23.31 232 PHE D N 1
ATOM 16965 C CA . PHE C 3 232 ? 82.273 154.636 159.869 1.00 23.31 232 PHE D CA 1
ATOM 16966 C C . PHE C 3 232 ? 81.597 153.313 160.087 1.00 23.31 232 PHE D C 1
ATOM 16967 O O . PHE C 3 232 ? 80.502 153.255 160.652 1.00 23.31 232 PHE D O 1
ATOM 16975 N N . VAL C 3 233 ? 82.215 152.238 159.607 1.00 25.24 233 VAL D N 1
ATOM 16976 C CA . VAL C 3 233 ? 81.493 150.987 159.699 1.00 25.24 233 VAL D CA 1
ATOM 16977 C C . VAL C 3 233 ? 81.569 150.425 161.097 1.00 25.24 233 VAL D C 1
ATOM 16978 O O . VAL C 3 233 ? 80.573 149.885 161.568 1.00 25.24 233 VAL D O 1
ATOM 16982 N N . LEU C 3 234 ? 82.600 150.737 161.860 1.00 25.97 234 LEU D N 1
ATOM 16983 C CA . LEU C 3 234 ? 82.546 150.397 163.267 1.00 25.97 234 LEU D CA 1
ATOM 16984 C C . LEU C 3 234 ? 81.668 151.354 164.045 1.00 25.97 234 LEU D C 1
ATOM 16985 O O . LEU C 3 234 ? 81.538 151.203 165.259 1.00 25.97 234 LEU D O 1
ATOM 16990 N N . GLN C 3 235 ? 81.089 152.354 163.388 1.00 31.05 235 GLN D N 1
ATOM 16991 C CA . GLN C 3 235 ? 79.921 153.037 163.906 1.00 31.05 235 GLN D CA 1
ATOM 16992 C C . GLN C 3 235 ? 78.642 152.431 163.369 1.00 31.05 235 GLN D C 1
ATOM 16993 O O . GLN C 3 235 ? 77.613 152.479 164.049 1.00 31.05 235 GLN D O 1
ATOM 16999 N N . LEU C 3 236 ? 78.697 151.829 162.177 1.00 30.36 236 LEU D N 1
ATOM 17000 C CA . LEU C 3 236 ? 77.519 151.171 161.612 1.00 30.36 236 LEU D CA 1
ATOM 17001 C C . LEU C 3 236 ? 77.176 149.911 162.378 1.00 30.36 236 LEU D C 1
ATOM 17002 O O . LEU C 3 236 ? 76.033 149.454 162.374 1.00 30.36 236 LEU D O 1
ATOM 17007 N N . LYS C 3 237 ? 78.156 149.365 163.080 1.00 37.79 237 LYS D N 1
ATOM 17008 C CA . LYS C 3 237 ? 77.960 148.140 163.820 1.00 37.79 237 LYS D CA 1
ATOM 17009 C C . LYS C 3 237 ? 76.980 148.311 164.959 1.00 37.79 237 LYS D C 1
ATOM 17010 O O . LYS C 3 237 ? 76.365 147.341 165.385 1.00 37.79 237 LYS D O 1
ATOM 17016 N N . MET C 3 238 ? 76.792 149.516 165.459 1.00 41.40 238 MET D N 1
ATOM 17017 C CA . MET C 3 238 ? 75.841 149.647 166.549 1.00 41.40 238 MET D CA 1
ATOM 17018 C C . MET C 3 238 ? 74.412 149.874 166.071 1.00 41.40 238 MET D C 1
ATOM 17019 O O . MET C 3 238 ? 73.486 149.409 166.731 1.00 41.40 238 MET D O 1
ATOM 17024 N N . LYS C 3 239 ? 74.205 150.570 164.949 1.00 39.64 239 LYS D N 1
ATOM 17025 C CA . LYS C 3 239 ? 72.862 150.708 164.399 1.00 39.64 239 LYS D CA 1
ATOM 17026 C C . LYS C 3 239 ? 72.327 149.388 163.932 1.00 39.64 239 LYS D C 1
ATOM 17027 O O . LYS C 3 239 ? 71.115 149.174 163.928 1.00 39.64 239 LYS D O 1
ATOM 17033 N N . PHE C 3 240 ? 73.218 148.507 163.511 1.00 34.54 240 PHE D N 1
ATOM 17034 C CA . PHE C 3 240 ? 72.788 147.280 162.867 1.00 34.54 240 PHE D CA 1
ATOM 17035 C C . PHE C 3 240 ? 72.277 146.264 163.877 1.00 34.54 240 PHE D C 1
ATOM 17036 O O . PHE C 3 240 ? 71.107 145.873 163.816 1.00 34.54 240 PHE D O 1
ATOM 17044 N N . ASP C 3 241 ? 73.116 145.871 164.822 1.00 36.62 241 ASP D N 1
ATOM 17045 C CA . ASP C 3 241 ? 72.860 144.709 165.652 1.00 36.62 241 ASP D CA 1
ATOM 17046 C C . ASP C 3 241 ? 71.750 144.961 166.638 1.00 36.62 241 ASP D C 1
ATOM 17047 O O . ASP C 3 241 ? 71.704 146.014 167.274 1.00 36.62 241 ASP D O 1
ATOM 17052 N N . ARG C 3 242 ? 70.836 144.000 166.730 1.00 49.13 242 ARG D N 1
ATOM 17053 C CA . ARG C 3 242 ? 69.791 143.971 167.747 1.00 49.13 242 ARG D CA 1
ATOM 17054 C C . ARG C 3 242 ? 69.838 142.597 168.400 1.00 49.13 242 ARG D C 1
ATOM 17055 O O . ARG C 3 242 ? 69.456 141.602 167.778 1.00 49.13 242 ARG D O 1
ATOM 17063 N N . GLU C 3 243 ? 70.350 142.527 169.620 1.00 50.62 243 GLU D N 1
ATOM 17064 C CA . GLU C 3 243 ? 70.688 141.232 170.179 1.00 50.62 243 GLU D CA 1
ATOM 17065 C C . GLU C 3 243 ? 69.500 140.625 170.911 1.00 50.62 243 GLU D C 1
ATOM 17066 O O . GLU C 3 243 ? 68.972 141.157 171.887 1.00 50.62 243 GLU D O 1
ATOM 17072 N N . SER C 3 244 ? 69.076 139.474 170.402 1.00 44.46 244 SER D N 1
ATOM 17073 C CA . SER C 3 244 ? 67.832 138.820 170.754 1.00 44.46 244 SER D CA 1
ATOM 17074 C C . SER C 3 244 ? 68.095 137.871 171.915 1.00 44.46 244 SER D C 1
ATOM 17075 O O . SER C 3 244 ? 69.253 137.622 172.247 1.00 44.46 244 SER D O 1
ATOM 17078 N N . PRO C 3 245 ? 67.070 137.377 172.594 1.00 50.52 245 PRO D N 1
ATOM 17079 C CA . PRO C 3 245 ? 67.337 136.419 173.666 1.00 50.52 245 PRO D CA 1
ATOM 17080 C C . PRO C 3 245 ? 67.718 135.033 173.196 1.00 50.52 245 PRO D C 1
ATOM 17081 O O . PRO C 3 245 ? 68.514 134.360 173.852 1.00 50.52 245 PRO D O 1
ATOM 17085 N N . GLU C 3 246 ? 67.185 134.595 172.060 1.00 51.71 246 GLU D N 1
ATOM 17086 C CA . GLU C 3 246 ? 67.175 133.179 171.736 1.00 51.71 246 GLU D CA 1
ATOM 17087 C C . GLU C 3 246 ? 68.441 132.824 170.977 1.00 51.71 246 GLU D C 1
ATOM 17088 O O . GLU C 3 246 ? 68.763 133.412 169.939 1.00 51.71 246 GLU D O 1
ATOM 17094 N N . ARG C 3 247 ? 69.211 131.924 171.583 1.00 47.67 247 ARG D N 1
ATOM 17095 C CA . ARG C 3 247 ? 70.471 131.433 171.043 1.00 47.67 247 ARG D CA 1
ATOM 17096 C C . ARG C 3 247 ? 70.407 129.945 170.766 1.00 47.67 247 ARG D C 1
ATOM 17097 O O . ARG C 3 247 ? 70.628 129.510 169.630 1.00 47.67 247 ARG D O 1
ATOM 17105 N N . ILE C 3 248 ? 70.106 129.158 171.774 1.00 51.60 248 ILE D N 1
ATOM 17106 C CA . ILE C 3 248 ? 69.720 127.769 171.593 1.00 51.60 248 ILE D CA 1
ATOM 17107 C C . ILE C 3 248 ? 68.256 127.748 171.168 1.00 51.60 248 ILE D C 1
ATOM 17108 O O . ILE C 3 248 ? 67.408 128.393 171.797 1.00 51.60 248 ILE D O 1
ATOM 17113 N N . THR C 3 249 ? 67.957 127.031 170.087 1.00 54.62 249 THR D N 1
ATOM 17114 C CA . THR C 3 249 ? 66.634 127.105 169.471 1.00 54.62 249 THR D CA 1
ATOM 17115 C C . THR C 3 249 ? 65.589 126.355 170.301 1.00 54.62 249 THR D C 1
ATOM 17116 O O . THR C 3 249 ? 65.926 125.394 171.000 1.00 54.62 249 THR D O 1
ATOM 17120 N N . PRO C 3 250 ? 64.315 126.775 170.251 1.00 58.95 250 PRO D N 1
ATOM 17121 C CA . PRO C 3 250 ? 63.251 126.021 170.939 1.00 58.95 250 PRO D CA 1
ATOM 17122 C C . PRO C 3 250 ? 62.975 124.644 170.358 1.00 58.95 250 PRO D C 1
ATOM 17123 O O . PRO C 3 250 ? 62.337 123.832 171.034 1.00 58.95 250 PRO D O 1
ATOM 17127 N N . GLU C 3 251 ? 63.413 124.355 169.133 1.00 55.19 251 GLU D N 1
ATOM 17128 C CA . GLU C 3 251 ? 63.440 122.987 168.637 1.00 55.19 251 GLU D CA 1
ATOM 17129 C C . GLU C 3 251 ? 64.486 122.155 169.364 1.00 55.19 251 GLU D C 1
ATOM 17130 O O . GLU C 3 251 ? 64.338 120.935 169.452 1.00 55.19 251 GLU D O 1
ATOM 17136 N N . TYR C 3 252 ? 65.511 122.797 169.923 1.00 63.07 252 TYR D N 1
ATOM 17137 C CA . TYR C 3 252 ? 66.630 122.139 170.583 1.00 63.07 252 TYR D CA 1
ATOM 17138 C C . TYR C 3 252 ? 66.435 121.976 172.079 1.00 63.07 252 TYR D C 1
ATOM 17139 O O . TYR C 3 252 ? 66.982 121.041 172.663 1.00 63.07 252 TYR D O 1
ATOM 17148 N N . ARG C 3 253 ? 65.666 122.861 172.722 1.00 65.33 253 ARG D N 1
ATOM 17149 C CA . ARG C 3 253 ? 65.508 122.770 174.171 1.00 65.33 253 ARG D CA 1
ATOM 17150 C C . ARG C 3 253 ? 64.578 121.635 174.571 1.00 65.33 253 ARG D C 1
ATOM 17151 O O . ARG C 3 253 ? 64.603 121.194 175.724 1.00 65.33 253 ARG D O 1
ATOM 17159 N N . GLU C 3 254 ? 63.745 121.156 173.644 1.00 59.68 254 GLU D N 1
ATOM 17160 C CA . GLU C 3 254 ? 62.880 120.025 173.958 1.00 59.68 254 GLU D CA 1
ATOM 17161 C C . GLU C 3 254 ? 63.642 118.708 173.878 1.00 59.68 254 GLU D C 1
ATOM 17162 O O . GLU C 3 254 ? 63.268 117.736 174.548 1.00 59.68 254 GLU D O 1
ATOM 17168 N N . LEU C 3 255 ? 64.712 118.659 173.079 1.00 62.57 255 LEU D N 1
ATOM 17169 C CA . LEU C 3 255 ? 65.637 117.531 173.083 1.00 62.57 255 LEU D CA 1
ATOM 17170 C C . LEU C 3 255 ? 66.779 117.683 174.078 1.00 62.57 255 LEU D C 1
ATOM 17171 O O . LEU C 3 255 ? 67.288 116.667 174.560 1.00 62.57 255 LEU D O 1
ATOM 17176 N N . HIS C 3 256 ? 67.182 118.914 174.411 1.00 61.91 256 HIS D N 1
ATOM 17177 C CA . HIS C 3 256 ? 68.258 119.100 175.381 1.00 61.91 256 HIS D CA 1
ATOM 17178 C C . HIS C 3 256 ? 67.786 118.789 176.798 1.00 61.91 256 HIS D C 1
ATOM 17179 O O . HIS C 3 256 ? 68.551 118.256 177.609 1.00 61.91 256 HIS D O 1
ATOM 17186 N N . ASN C 3 257 ? 66.531 119.118 177.118 1.00 57.94 257 ASN D N 1
ATOM 17187 C CA . ASN C 3 257 ? 66.036 118.920 178.476 1.00 57.94 257 ASN D CA 1
ATOM 17188 C C . ASN C 3 257 ? 65.707 117.460 178.772 1.00 57.94 257 ASN D C 1
ATOM 17189 O O . ASN C 3 257 ? 65.832 117.027 179.923 1.00 57.94 257 ASN D O 1
ATOM 17194 N N . GLU C 3 258 ? 65.299 116.683 177.765 1.00 60.65 258 GLU D N 1
ATOM 17195 C CA . GLU C 3 258 ? 64.923 115.300 178.041 1.00 60.65 258 GLU D CA 1
ATOM 17196 C C . GLU C 3 258 ? 66.125 114.365 178.106 1.00 60.65 258 GLU D C 1
ATOM 17197 O O . GLU C 3 258 ? 65.947 113.180 178.406 1.00 60.65 258 GLU D O 1
ATOM 17203 N N . ILE C 3 259 ? 67.334 114.857 177.820 1.00 56.63 259 ILE D N 1
ATOM 17204 C CA . ILE C 3 259 ? 68.530 114.039 178.015 1.00 56.63 259 ILE D CA 1
ATOM 17205 C C . ILE C 3 259 ? 68.790 113.842 179.503 1.00 56.63 259 ILE D C 1
ATOM 17206 O O . ILE C 3 259 ? 68.980 112.714 179.975 1.00 56.63 259 ILE D O 1
ATOM 17211 N N . LYS C 3 260 ? 68.763 114.937 180.268 1.00 58.58 260 LYS D N 1
ATOM 17212 C CA . LYS C 3 260 ? 69.070 114.920 181.695 1.00 58.58 260 LYS D CA 1
ATOM 17213 C C . LYS C 3 260 ? 68.026 114.185 182.527 1.00 58.58 260 LYS D C 1
ATOM 17214 O O . LYS C 3 260 ? 68.330 113.791 183.659 1.00 58.58 260 LYS D O 1
ATOM 17220 N N . ARG C 3 261 ? 66.814 113.995 182.001 1.00 68.10 261 ARG D N 1
ATOM 17221 C CA . ARG C 3 261 ? 65.793 113.234 182.710 1.00 68.10 261 ARG D CA 1
ATOM 17222 C C . ARG C 3 261 ? 66.062 111.734 182.606 1.00 68.10 261 ARG D C 1
ATOM 17223 O O . ARG C 3 261 ? 65.717 110.974 183.518 1.00 68.10 261 ARG D O 1
ATOM 17231 N N . ILE C 3 262 ? 66.698 111.294 181.521 1.00 59.73 262 ILE D N 1
ATOM 17232 C CA . ILE C 3 262 ? 66.942 109.867 181.314 1.00 59.73 262 ILE D CA 1
ATOM 17233 C C . ILE C 3 262 ? 68.411 109.507 181.512 1.00 59.73 262 ILE D C 1
ATOM 17234 O O . ILE C 3 262 ? 68.742 108.337 181.717 1.00 59.73 262 ILE D O 1
ATOM 17239 N N . SER C 3 263 ? 69.317 110.488 181.453 1.00 54.25 263 SER D N 1
ATOM 17240 C CA . SER C 3 263 ? 70.690 110.238 181.879 1.00 54.25 263 SER D CA 1
ATOM 17241 C C . SER C 3 263 ? 70.786 110.093 183.390 1.00 54.25 263 SER D C 1
ATOM 17242 O O . SER C 3 263 ? 71.699 109.420 183.883 1.00 54.25 263 SER D O 1
ATOM 17245 N N . HIS C 3 264 ? 69.852 110.698 184.124 1.00 54.04 264 HIS D N 1
ATOM 17246 C CA . HIS C 3 264 ? 69.682 110.472 185.551 1.00 54.04 264 HIS D CA 1
ATOM 17247 C C . HIS C 3 264 ? 69.089 109.102 185.849 1.00 54.04 264 HIS D C 1
ATOM 17248 O O . HIS C 3 264 ? 69.172 108.636 186.990 1.00 54.04 264 HIS D O 1
ATOM 17255 N N . ARG C 3 265 ? 68.509 108.446 184.845 1.00 60.64 265 ARG D N 1
ATOM 17256 C CA . ARG C 3 265 ? 67.905 107.133 184.993 1.00 60.64 265 ARG D CA 1
ATOM 17257 C C . ARG C 3 265 ? 68.828 106.011 184.530 1.00 60.64 265 ARG D C 1
ATOM 17258 O O . ARG C 3 265 ? 68.618 104.859 184.927 1.00 60.64 265 ARG D O 1
ATOM 17266 N N . LEU C 3 266 ? 69.862 106.330 183.734 1.00 55.10 266 LEU D N 1
ATOM 17267 C CA . LEU C 3 266 ? 70.782 105.312 183.226 1.00 55.10 266 LEU D CA 1
ATOM 17268 C C . LEU C 3 266 ? 71.586 104.667 184.339 1.00 55.10 266 LEU D C 1
ATOM 17269 O O . LEU C 3 266 ? 71.806 103.453 184.317 1.00 55.10 266 LEU D O 1
ATOM 17274 N N . LYS C 3 267 ? 72.006 105.455 185.331 1.00 51.00 267 LYS D N 1
ATOM 17275 C CA . LYS C 3 267 ? 72.784 104.946 186.456 1.00 51.00 267 LYS D CA 1
ATOM 17276 C C . LYS C 3 267 ? 71.945 104.198 187.487 1.00 51.00 267 LYS D C 1
ATOM 17277 O O . LYS C 3 267 ? 72.511 103.456 188.291 1.00 51.00 267 LYS D O 1
ATOM 17283 N N . LYS C 3 268 ? 70.630 104.368 187.496 1.00 50.82 268 LYS D N 1
ATOM 17284 C CA . LYS C 3 268 ? 69.803 103.705 188.492 1.00 50.82 268 LYS D CA 1
ATOM 17285 C C . LYS C 3 268 ? 69.626 102.221 188.218 1.00 50.82 268 LYS D C 1
ATOM 17286 O O . LYS C 3 268 ? 69.174 101.496 189.109 1.00 50.82 268 LYS D O 1
ATOM 17292 N N . LEU C 3 269 ? 69.992 101.749 187.027 1.00 49.66 269 LEU D N 1
ATOM 17293 C CA . LEU C 3 269 ? 69.869 100.338 186.692 1.00 49.66 269 LEU D CA 1
ATOM 17294 C C . LEU C 3 269 ? 70.781 100.023 185.516 1.00 49.66 269 LEU D C 1
ATOM 17295 O O . LEU C 3 269 ? 70.795 100.758 184.530 1.00 49.66 269 LEU D O 1
ATOM 17300 N N . GLU C 3 270 ? 71.543 98.935 185.633 1.00 53.52 270 GLU D N 1
ATOM 17301 C CA . GLU C 3 270 ? 72.289 98.355 184.521 1.00 53.52 270 GLU D CA 1
ATOM 17302 C C . GLU C 3 270 ? 71.817 96.916 184.399 1.00 53.52 270 GLU D C 1
ATOM 17303 O O . GLU C 3 270 ? 71.467 96.293 185.408 1.00 53.52 270 GLU D O 1
ATOM 17309 N N . GLY C 3 271 ? 71.761 96.404 183.172 1.00 49.37 271 GLY D N 1
ATOM 17310 C CA . GLY C 3 271 ? 71.260 95.063 182.959 1.00 49.37 271 GLY D CA 1
ATOM 17311 C C . GLY C 3 271 ? 70.560 94.892 181.628 1.00 49.37 271 GLY D C 1
ATOM 17312 O O . GLY C 3 271 ? 70.882 95.593 180.664 1.00 49.37 271 GLY D O 1
ATOM 17313 N N . GLU C 3 272 ? 69.600 93.960 181.560 1.00 53.56 272 GLU D N 1
ATOM 17314 C CA . GLU C 3 272 ? 68.977 93.627 180.281 1.00 53.56 272 GLU D CA 1
ATOM 17315 C C . GLU C 3 272 ? 67.965 94.683 179.853 1.00 53.56 272 GLU D C 1
ATOM 17316 O O . GLU C 3 272 ? 67.954 95.100 178.688 1.00 53.56 272 GLU D O 1
ATOM 17322 N N . GLU C 3 273 ? 67.112 95.138 180.773 1.00 58.36 273 GLU D N 1
ATOM 17323 C CA . GLU C 3 273 ? 66.161 96.181 180.401 1.00 58.36 273 GLU D CA 1
ATOM 17324 C C . GLU C 3 273 ? 66.800 97.564 180.449 1.00 58.36 273 GLU D C 1
ATOM 17325 O O . GLU C 3 273 ? 66.167 98.548 180.050 1.00 58.36 273 GLU D O 1
ATOM 17331 N N . LYS C 3 274 ? 68.038 97.661 180.946 1.00 55.84 274 LYS D N 1
ATOM 17332 C CA . LYS C 3 274 ? 68.840 98.850 180.678 1.00 55.84 274 LYS D CA 1
ATOM 17333 C C . LYS C 3 274 ? 69.162 98.957 179.198 1.00 55.84 274 LYS D C 1
ATOM 17334 O O . LYS C 3 274 ? 69.153 100.054 178.638 1.00 55.84 274 LYS D O 1
ATOM 17340 N N . ALA C 3 275 ? 69.424 97.821 178.545 1.00 52.16 275 ALA D N 1
ATOM 17341 C CA . ALA C 3 275 ? 69.802 97.838 177.137 1.00 52.16 275 ALA D CA 1
ATOM 17342 C C . ALA C 3 275 ? 68.610 98.160 176.244 1.00 52.16 275 ALA D C 1
ATOM 17343 O O . ALA C 3 275 ? 68.782 98.671 175.131 1.00 52.16 275 ALA D O 1
ATOM 17345 N N . LYS C 3 276 ? 67.395 97.873 176.716 1.00 55.40 276 LYS D N 1
ATOM 17346 C CA . LYS C 3 276 ? 66.203 98.209 175.943 1.00 55.40 276 LYS D CA 1
ATOM 17347 C C . LYS C 3 276 ? 65.924 99.707 175.963 1.00 55.40 276 LYS D C 1
ATOM 17348 O O . LYS C 3 276 ? 65.508 100.272 174.946 1.00 55.40 276 LYS D O 1
ATOM 17354 N N . VAL C 3 277 ? 66.131 100.362 177.107 1.00 57.81 277 VAL D N 1
ATOM 17355 C CA . VAL C 3 277 ? 65.990 101.813 177.156 1.00 57.81 277 VAL D CA 1
ATOM 17356 C C . VAL C 3 277 ? 67.260 102.478 176.624 1.00 57.81 277 VAL D C 1
ATOM 17357 O O . VAL C 3 277 ? 67.263 103.667 176.278 1.00 57.81 277 VAL D O 1
ATOM 17361 N N . LEU C 3 278 ? 68.354 101.715 176.528 1.00 56.67 278 LEU D N 1
ATOM 17362 C CA . LEU C 3 278 ? 69.571 102.222 175.900 1.00 56.67 278 LEU D CA 1
ATOM 17363 C C . LEU C 3 278 ? 69.385 102.389 174.398 1.00 56.67 278 LEU D C 1
ATOM 17364 O O . LEU C 3 278 ? 70.030 103.248 173.787 1.00 56.67 278 LEU D O 1
ATOM 17369 N N . LEU C 3 279 ? 68.508 101.582 173.791 1.00 54.79 279 LEU D N 1
ATOM 17370 C CA . LEU C 3 279 ? 68.173 101.779 172.385 1.00 54.79 279 LEU D CA 1
ATOM 17371 C C . LEU C 3 279 ? 67.360 103.053 172.185 1.00 54.79 279 LEU D C 1
ATOM 17372 O O . LEU C 3 279 ? 67.574 103.779 171.212 1.00 54.79 279 LEU D O 1
ATOM 17377 N N . GLU C 3 280 ? 66.446 103.371 173.107 1.00 61.66 280 GLU D N 1
ATOM 17378 C CA . GLU C 3 280 ? 65.827 104.690 173.035 1.00 61.66 280 GLU D CA 1
ATOM 17379 C C . GLU C 3 280 ? 66.661 105.758 173.736 1.00 61.66 280 GLU D C 1
ATOM 17380 O O . GLU C 3 280 ? 66.165 106.869 173.959 1.00 61.66 280 GLU D O 1
ATOM 17386 N N . TYR C 3 281 ? 67.898 105.427 174.122 1.00 59.86 281 TYR D N 1
ATOM 17387 C CA . TYR C 3 281 ? 68.912 106.421 174.451 1.00 59.86 281 TYR D CA 1
ATOM 17388 C C . TYR C 3 281 ? 69.896 106.632 173.303 1.00 59.86 281 TYR D C 1
ATOM 17389 O O . TYR C 3 281 ? 70.201 107.780 172.964 1.00 59.86 281 TYR D O 1
ATOM 17398 N N . GLN C 3 282 ? 70.390 105.549 172.692 1.00 58.52 282 GLN D N 1
ATOM 17399 C CA . GLN C 3 282 ? 71.426 105.606 171.660 1.00 58.52 282 GLN D CA 1
ATOM 17400 C C . GLN C 3 282 ? 70.889 105.747 170.239 1.00 58.52 282 GLN D C 1
ATOM 17401 O O . GLN C 3 282 ? 71.567 106.346 169.404 1.00 58.52 282 GLN D O 1
ATOM 17407 N N . GLU C 3 283 ? 69.718 105.190 169.911 1.00 55.85 283 GLU D N 1
ATOM 17408 C CA . GLU C 3 283 ? 69.131 105.489 168.604 1.00 55.85 283 GLU D CA 1
ATOM 17409 C C . GLU C 3 283 ? 68.348 106.801 168.628 1.00 55.85 283 GLU D C 1
ATOM 17410 O O . GLU C 3 283 ? 68.158 107.427 167.581 1.00 55.85 283 GLU D O 1
ATOM 17416 N N . LYS C 3 284 ? 67.881 107.232 169.805 1.00 61.61 284 LYS D N 1
ATOM 17417 C CA . LYS C 3 284 ? 67.357 108.586 169.967 1.00 61.61 284 LYS D CA 1
ATOM 17418 C C . LYS C 3 284 ? 68.470 109.626 169.893 1.00 61.61 284 LYS D C 1
ATOM 17419 O O . LYS C 3 284 ? 68.214 110.783 169.534 1.00 61.61 284 LYS D O 1
ATOM 17425 N N . ARG C 3 285 ? 69.709 109.215 170.172 1.00 59.69 285 ARG D N 1
ATOM 17426 C CA . ARG C 3 285 ? 70.889 110.058 170.041 1.00 59.69 285 ARG D CA 1
ATOM 17427 C C . ARG C 3 285 ? 71.192 110.421 168.588 1.00 59.69 285 ARG D C 1
ATOM 17428 O O . ARG C 3 285 ? 71.906 111.394 168.358 1.00 59.69 285 ARG D O 1
ATOM 17436 N N . LYS C 3 286 ? 70.622 109.716 167.602 1.00 61.44 286 LYS D N 1
ATOM 17437 C CA . LYS C 3 286 ? 71.024 109.928 166.211 1.00 61.44 286 LYS D CA 1
ATOM 17438 C C . LYS C 3 286 ? 70.438 111.202 165.593 1.00 61.44 286 LYS D C 1
ATOM 17439 O O . LYS C 3 286 ? 70.861 111.574 164.494 1.00 61.44 286 LYS D O 1
ATOM 17445 N N . ARG C 3 287 ? 69.466 111.855 166.240 1.00 53.43 287 ARG D N 1
ATOM 17446 C CA . ARG C 3 287 ? 69.056 113.210 165.886 1.00 53.43 287 ARG D CA 1
ATOM 17447 C C . ARG C 3 287 ? 69.439 114.230 166.944 1.00 53.43 287 ARG D C 1
ATOM 17448 O O . ARG C 3 287 ? 68.846 115.308 166.984 1.00 53.43 287 ARG D O 1
ATOM 17456 N N . LEU C 3 288 ? 70.364 113.901 167.836 1.00 51.68 288 LEU D N 1
ATOM 17457 C CA . LEU C 3 288 ? 70.892 114.872 168.789 1.00 51.68 288 LEU D CA 1
ATOM 17458 C C . LEU C 3 288 ? 72.004 115.739 168.188 1.00 51.68 288 LEU D C 1
ATOM 17459 O O . LEU C 3 288 ? 71.991 116.955 168.431 1.00 51.68 288 LEU D O 1
ATOM 17464 N N . PRO C 3 289 ? 73.008 115.205 167.417 1.00 46.06 289 PRO D N 1
ATOM 17465 C CA . PRO C 3 289 ? 73.914 116.139 166.756 1.00 46.06 289 PRO D CA 1
ATOM 17466 C C . PRO C 3 289 ? 73.366 116.539 165.408 1.00 46.06 289 PRO D C 1
ATOM 17467 O O . PRO C 3 289 ? 73.929 117.406 164.733 1.00 46.06 289 PRO D O 1
ATOM 17471 N N . THR C 3 290 ? 72.282 115.891 164.985 1.00 45.85 290 THR D N 1
ATOM 17472 C CA . THR C 3 290 ? 71.565 116.421 163.842 1.00 45.85 290 THR D CA 1
ATOM 17473 C C . THR C 3 290 ? 70.744 117.636 164.257 1.00 45.85 290 THR D C 1
ATOM 17474 O O . THR C 3 290 ? 70.484 118.528 163.441 1.00 45.85 290 THR D O 1
ATOM 17478 N N . LEU C 3 291 ? 70.377 117.710 165.528 1.00 48.17 291 LEU D N 1
ATOM 17479 C CA . LEU C 3 291 ? 69.812 118.929 166.080 1.00 48.17 291 LEU D CA 1
ATOM 17480 C C . LEU C 3 291 ? 70.924 119.926 166.351 1.00 48.17 291 LEU D C 1
ATOM 17481 O O . LEU C 3 291 ? 71.926 119.557 166.964 1.00 48.17 291 LEU D O 1
ATOM 17486 N N . PRO C 3 292 ? 70.835 121.154 165.844 1.00 46.87 292 PRO D N 1
ATOM 17487 C CA . PRO C 3 292 ? 71.926 122.114 166.034 1.00 46.87 292 PRO D CA 1
ATOM 17488 C C . PRO C 3 292 ? 71.638 123.145 167.120 1.00 46.87 292 PRO D C 1
ATOM 17489 O O . PRO C 3 292 ? 70.503 123.571 167.331 1.00 46.87 292 PRO D O 1
ATOM 17493 N N . CYS C 3 293 ? 72.708 123.596 167.765 1.00 55.07 293 CYS D N 1
ATOM 17494 C CA . CYS C 3 293 ? 72.640 124.476 168.924 1.00 55.07 293 CYS D CA 1
ATOM 17495 C C . CYS C 3 293 ? 72.912 125.957 168.620 1.00 55.07 293 CYS D C 1
ATOM 17496 O O . CYS C 3 293 ? 73.717 126.579 169.324 1.00 55.07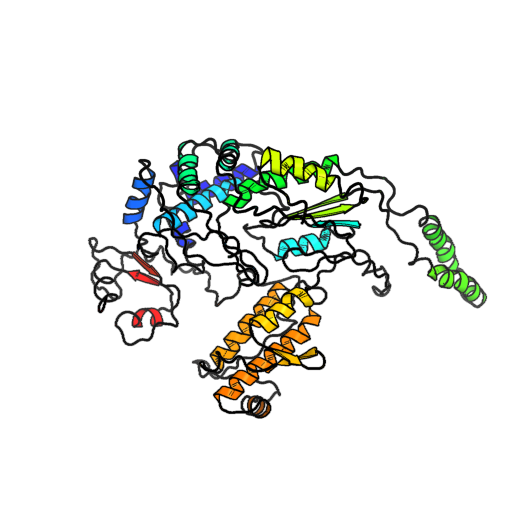 293 CYS D O 1
ATOM 17499 N N . THR C 3 294 ? 72.278 126.533 167.589 1.00 47.50 294 THR D N 1
ATOM 17500 C CA . THR C 3 294 ? 72.568 127.879 167.102 1.00 47.50 294 THR D CA 1
ATOM 17501 C C . THR C 3 294 ? 71.321 128.537 166.506 1.00 47.50 294 THR D C 1
ATOM 17502 O O . THR C 3 294 ? 70.423 127.855 166.018 1.00 47.50 294 THR D O 1
ATOM 17506 N N . SER C 3 295 ? 71.261 129.868 166.546 1.00 43.62 295 SER D N 1
ATOM 17507 C CA . SER C 3 295 ? 70.094 130.601 166.054 1.00 43.62 295 SER D CA 1
ATOM 17508 C C . SER C 3 295 ? 70.481 131.810 165.207 1.00 43.62 295 SER D C 1
ATOM 17509 O O . SER C 3 295 ? 71.265 132.659 165.637 1.00 43.62 295 SER D O 1
ATOM 17512 N N . GLN C 3 296 ? 69.871 131.922 164.022 1.00 35.91 296 GLN D N 1
ATOM 17513 C CA . GLN C 3 296 ? 70.345 132.855 163.001 1.00 35.91 296 GLN D CA 1
ATOM 17514 C C . GLN C 3 296 ? 69.441 134.079 162.832 1.00 35.91 296 GLN D C 1
ATOM 17515 O O . GLN C 3 296 ? 69.410 134.704 161.761 1.00 35.91 296 GLN D O 1
ATOM 17521 N N . THR C 3 297 ? 68.726 134.431 163.903 1.00 42.56 297 THR D N 1
ATOM 17522 C CA . THR C 3 297 ? 67.939 135.657 163.957 1.00 42.56 297 THR D CA 1
ATOM 17523 C C . THR C 3 297 ? 68.646 136.717 164.794 1.00 42.56 297 THR D C 1
ATOM 17524 O O . THR C 3 297 ? 68.298 137.898 164.736 1.00 42.56 297 THR D O 1
ATOM 17528 N N . ASN C 3 298 ? 69.599 136.325 165.619 1.00 37.63 298 ASN D N 1
ATOM 17529 C CA . ASN C 3 298 ? 70.446 137.346 166.185 1.00 37.63 298 ASN D CA 1
ATOM 17530 C C . ASN C 3 298 ? 71.301 137.946 165.077 1.00 37.63 298 ASN D C 1
ATOM 17531 O O . ASN C 3 298 ? 71.615 137.282 164.090 1.00 37.63 298 ASN D O 1
ATOM 17536 N N . LYS C 3 299 ? 71.642 139.230 165.207 1.00 32.25 299 LYS D N 1
ATOM 17537 C CA . LYS C 3 299 ? 72.249 139.978 164.106 1.00 32.25 299 LYS D CA 1
ATOM 17538 C C . LYS C 3 299 ? 73.624 140.499 164.506 1.00 32.25 299 LYS D C 1
ATOM 17539 O O . LYS C 3 299 ? 73.760 141.171 165.523 1.00 32.25 299 LYS D O 1
ATOM 17545 N N . VAL C 3 300 ? 74.636 140.197 163.706 1.00 27.50 300 VAL D N 1
ATOM 17546 C CA . VAL C 3 300 ? 76.022 140.460 164.053 1.00 27.50 300 VAL D CA 1
ATOM 17547 C C . VAL C 3 300 ? 76.813 140.741 162.790 1.00 27.50 300 VAL D C 1
ATOM 17548 O O . VAL C 3 300 ? 76.788 139.955 161.844 1.00 27.50 300 VAL D O 1
ATOM 17552 N N . LEU C 3 301 ? 77.469 141.888 162.769 1.00 24.88 301 LEU D N 1
ATOM 17553 C CA . LEU C 3 301 ? 78.318 142.389 161.706 1.00 24.88 301 LEU D CA 1
ATOM 17554 C C . LEU C 3 301 ? 79.755 142.321 162.161 1.00 24.88 301 LEU D C 1
ATOM 17555 O O . LEU C 3 301 ? 80.027 142.418 163.350 1.00 24.88 301 LEU D O 1
ATOM 17560 N N . LYS C 3 302 ? 80.678 142.168 161.233 1.00 21.45 302 LYS D N 1
ATOM 17561 C CA . LYS C 3 302 ? 82.061 142.348 161.585 1.00 21.45 302 LYS D CA 1
ATOM 17562 C C . LYS C 3 302 ? 82.719 143.140 160.486 1.00 21.45 302 LYS D C 1
ATOM 17563 O O . LYS C 3 302 ? 82.076 143.502 159.502 1.00 21.45 302 LYS D O 1
ATOM 17569 N N . TYR C 3 303 ? 84.012 143.413 160.654 1.00 17.38 303 TYR D N 1
ATOM 17570 C CA . TYR C 3 303 ? 84.759 144.183 159.681 1.00 17.38 303 TYR D CA 1
ATOM 17571 C C . TYR C 3 303 ? 86.201 143.803 159.844 1.00 17.38 303 TYR D C 1
ATOM 17572 O O . TYR C 3 303 ? 86.631 143.621 160.963 1.00 17.38 303 TYR D O 1
ATOM 17581 N N . VAL C 3 304 ? 86.915 143.611 158.755 1.00 15.71 304 VAL D N 1
ATOM 17582 C CA . VAL C 3 304 ? 88.368 143.554 158.752 1.00 15.71 304 VAL D CA 1
ATOM 17583 C C . VAL C 3 304 ? 88.815 144.322 157.534 1.00 15.71 304 VAL D C 1
ATOM 17584 O O . VAL C 3 304 ? 88.078 144.374 156.564 1.00 15.71 304 VAL D O 1
ATOM 17588 N N . ARG C 3 305 ? 89.921 145.036 157.614 1.00 34.13 305 ARG D N 1
ATOM 17589 C CA . ARG C 3 305 ? 90.467 145.773 156.491 1.00 34.13 305 ARG D CA 1
ATOM 17590 C C . ARG C 3 305 ? 91.955 145.521 156.391 1.00 34.13 305 ARG D C 1
ATOM 17591 O O . ARG C 3 305 ? 92.657 145.620 157.374 1.00 34.13 305 ARG D O 1
ATOM 17599 N N . TYR C 3 306 ? 92.433 145.210 155.259 1.00 34.13 306 TYR D N 1
ATOM 17600 C CA . TYR C 3 306 ? 93.836 145.438 155.001 1.00 34.13 306 TYR D CA 1
ATOM 17601 C C . TYR C 3 306 ? 93.910 146.790 154.317 1.00 34.13 306 TYR D C 1
ATOM 17602 O O . TYR C 3 306 ? 93.059 147.635 154.578 1.00 34.13 306 TYR D O 1
ATOM 17611 N N . ALA C 3 307 ? 94.953 147.063 153.531 1.00 23.04 307 ALA D N 1
ATOM 17612 C CA . ALA C 3 307 ? 95.063 148.339 152.856 1.00 23.04 307 ALA D CA 1
ATOM 17613 C C . ALA C 3 307 ? 93.853 148.655 152.000 1.00 23.04 307 ALA D C 1
ATOM 17614 O O . ALA C 3 307 ? 92.991 149.398 152.433 1.00 23.04 307 ALA D O 1
ATOM 17616 N N . ASP C 3 308 ? 93.666 147.984 150.889 1.00 21.34 308 ASP D N 1
ATOM 17617 C CA . ASP C 3 308 ? 92.567 148.287 150.002 1.00 21.34 308 ASP D CA 1
ATOM 17618 C C . ASP C 3 308 ? 91.412 147.293 150.015 1.00 21.34 308 ASP D C 1
ATOM 17619 O O . ASP C 3 308 ? 90.321 147.679 149.599 1.00 21.34 308 ASP D O 1
ATOM 17624 N N . ASP C 3 309 ? 91.582 146.054 150.509 1.00 34.13 309 ASP D N 1
ATOM 17625 C CA . ASP C 3 309 ? 90.457 145.142 150.635 1.00 34.13 309 ASP D CA 1
ATOM 17626 C C . ASP C 3 309 ? 89.756 145.313 151.953 1.00 34.13 309 ASP D C 1
ATOM 17627 O O . ASP C 3 309 ? 90.297 145.838 152.899 1.00 34.13 309 ASP D O 1
ATOM 17632 N N . PHE C 3 310 ? 88.552 144.813 152.022 1.00 14.97 310 PHE D N 1
ATOM 17633 C CA . PHE C 3 310 ? 87.853 144.707 153.282 1.00 14.97 310 PHE D CA 1
ATOM 17634 C C . PHE C 3 310 ? 86.782 143.675 153.118 1.00 14.97 310 PHE D C 1
ATOM 17635 O O . PHE C 3 310 ? 86.208 143.549 152.060 1.00 14.97 310 PHE D O 1
ATOM 17643 N N . ILE C 3 311 ? 86.462 142.981 154.187 1.00 9.62 311 ILE D N 1
ATOM 17644 C CA . ILE C 3 311 ? 85.570 141.866 154.085 1.00 9.62 311 ILE D CA 1
ATOM 17645 C C . ILE C 3 311 ? 84.670 141.972 155.274 1.00 9.62 311 ILE D C 1
ATOM 17646 O O . ILE C 3 311 ? 85.042 142.548 156.291 1.00 9.62 311 ILE D O 1
ATOM 17651 N N . ILE C 3 312 ? 83.427 141.644 155.097 1.00 16.16 312 ILE D N 1
ATOM 17652 C CA . ILE C 3 312 ? 82.451 142.058 156.072 1.00 16.16 312 ILE D CA 1
ATOM 17653 C C . ILE C 3 312 ? 81.559 140.875 156.318 1.00 16.16 312 ILE D C 1
ATOM 17654 O O . ILE C 3 312 ? 80.836 140.456 155.416 1.00 16.16 312 ILE D O 1
ATOM 17659 N N . SER C 3 313 ? 81.593 140.324 157.515 1.00 20.90 313 SER D N 1
ATOM 17660 C CA . SER C 3 313 ? 80.846 139.111 157.791 1.00 20.90 313 SER D CA 1
ATOM 17661 C C . SER C 3 313 ? 79.651 139.486 158.618 1.00 20.90 313 SER D C 1
ATOM 17662 O O . SER C 3 313 ? 79.800 140.146 159.642 1.00 20.90 313 SER D O 1
ATOM 17665 N N . VAL C 3 314 ? 78.475 139.065 158.177 1.00 21.92 314 VAL D N 1
ATOM 17666 C CA . VAL C 3 314 ? 77.218 139.526 158.735 1.00 21.92 314 VAL D CA 1
ATOM 17667 C C . VAL C 3 314 ? 76.321 138.350 159.111 1.00 21.92 314 VAL D C 1
ATOM 17668 O O . VAL C 3 314 ? 76.190 137.380 158.363 1.00 21.92 314 VAL D O 1
ATOM 17672 N N . LYS C 3 315 ? 75.755 138.405 160.308 1.00 25.27 315 LYS D N 1
ATOM 17673 C CA . LYS C 3 315 ? 74.792 137.413 160.760 1.00 25.27 315 LYS D CA 1
ATOM 17674 C C . LYS C 3 315 ? 73.391 137.908 160.431 1.00 25.27 315 LYS D C 1
ATOM 17675 O O . LYS C 3 315 ? 72.765 138.639 161.192 1.00 25.27 315 LYS D O 1
ATOM 17681 N N . GLY C 3 316 ? 72.895 137.488 159.280 1.00 25.08 316 GLY D N 1
ATOM 17682 C CA . GLY C 3 316 ? 71.575 137.871 158.849 1.00 25.08 316 GLY D CA 1
ATOM 17683 C C . GLY C 3 316 ? 71.174 137.246 157.548 1.00 25.08 316 GLY D C 1
ATOM 17684 O O . GLY C 3 316 ? 71.597 136.147 157.205 1.00 25.08 316 GLY D O 1
ATOM 17685 N N . SER C 3 317 ? 70.377 137.987 156.808 1.00 24.96 317 SER D N 1
ATOM 17686 C CA . SER C 3 317 ? 69.665 137.539 155.629 1.00 24.96 317 SER D CA 1
ATOM 17687 C C . SER C 3 317 ? 70.502 137.721 154.376 1.00 24.96 317 SER D C 1
ATOM 17688 O O . SER C 3 317 ? 71.716 137.750 154.425 1.00 24.96 317 SER D O 1
ATOM 17691 N N . LYS C 3 318 ? 69.869 137.707 153.227 1.00 25.10 318 LYS D N 1
ATOM 17692 C CA . LYS C 3 318 ? 70.466 138.424 152.118 1.00 25.10 318 LYS D CA 1
ATOM 17693 C C . LYS C 3 318 ? 69.758 139.733 151.866 1.00 25.10 318 LYS D C 1
ATOM 17694 O O . LYS C 3 318 ? 70.233 140.553 151.080 1.00 25.10 318 LYS D O 1
ATOM 17700 N N . GLU C 3 319 ? 68.607 139.913 152.486 1.00 26.71 319 GLU D N 1
ATOM 17701 C CA . GLU C 3 319 ? 68.051 141.232 152.669 1.00 26.71 319 GLU D CA 1
ATOM 17702 C C . GLU C 3 319 ? 69.037 142.123 153.403 1.00 26.71 319 GLU D C 1
ATOM 17703 O O . GLU C 3 319 ? 69.221 143.277 153.023 1.00 26.71 319 GLU D O 1
ATOM 17709 N N . ASP C 3 320 ? 69.636 141.626 154.487 1.00 27.22 320 ASP D N 1
ATOM 17710 C CA . ASP C 3 320 ? 70.569 142.443 155.244 1.00 27.22 320 ASP D CA 1
ATOM 17711 C C . ASP C 3 320 ? 71.826 142.699 154.464 1.00 27.22 320 ASP D C 1
ATOM 17712 O O . ASP C 3 320 ? 72.173 143.846 154.243 1.00 27.22 320 ASP D O 1
ATOM 17717 N N . CYS C 3 321 ? 72.437 141.663 153.925 1.00 24.04 321 CYS D N 1
ATOM 17718 C CA . CYS C 3 321 ? 73.706 141.769 153.224 1.00 24.04 321 CYS D CA 1
ATOM 17719 C C . CYS C 3 321 ? 73.606 142.559 151.923 1.00 24.04 321 CYS D C 1
ATOM 17720 O O . CYS C 3 321 ? 74.626 142.829 151.296 1.00 24.04 321 CYS D O 1
ATOM 17723 N N . GLN C 3 322 ? 72.409 142.973 151.515 1.00 27.81 322 GLN D N 1
ATOM 17724 C CA . GLN C 3 322 ? 72.220 144.044 150.549 1.00 27.81 322 GLN D CA 1
ATOM 17725 C C . GLN C 3 322 ? 71.608 145.269 151.163 1.00 27.81 322 GLN D C 1
ATOM 17726 O O . GLN C 3 322 ? 70.829 145.945 150.505 1.00 27.81 322 GLN D O 1
ATOM 17732 N N . TRP C 3 323 ? 71.850 145.510 152.429 1.00 23.99 323 TRP D N 1
ATOM 17733 C CA . TRP C 3 323 ? 71.662 146.818 153.009 1.00 23.99 323 TRP D CA 1
ATOM 17734 C C . TRP C 3 323 ? 72.956 147.407 153.485 1.00 23.99 323 TRP D C 1
ATOM 17735 O O . TRP C 3 323 ? 73.153 148.601 153.402 1.00 23.99 323 TRP D O 1
ATOM 17746 N N . ILE C 3 324 ? 73.838 146.575 153.980 1.00 21.46 324 ILE D N 1
ATOM 17747 C CA . ILE C 3 324 ? 75.205 146.982 154.200 1.00 21.46 324 ILE D CA 1
ATOM 17748 C C . ILE C 3 324 ? 75.888 147.326 152.891 1.00 21.46 324 ILE D C 1
ATOM 17749 O O . ILE C 3 324 ? 76.624 148.304 152.812 1.00 21.46 324 ILE D O 1
ATOM 17754 N N . LYS C 3 325 ? 75.619 146.596 151.828 1.00 20.00 325 LYS D N 1
ATOM 17755 C CA . LYS C 3 325 ? 76.179 147.039 150.565 1.00 20.00 325 LYS D CA 1
ATOM 17756 C C . LYS C 3 325 ? 75.418 148.243 150.027 1.00 20.00 325 LYS D C 1
ATOM 17757 O O . LYS C 3 325 ? 75.862 148.895 149.084 1.00 20.00 325 LYS D O 1
ATOM 17763 N N . GLU C 3 326 ? 74.287 148.591 150.631 1.00 23.65 326 GLU D N 1
ATOM 17764 C CA . GLU C 3 326 ? 73.665 149.861 150.284 1.00 23.65 326 GLU D CA 1
ATOM 17765 C C . GLU C 3 326 ? 74.374 151.017 150.966 1.00 23.65 326 GLU D C 1
ATOM 17766 O O . GLU C 3 326 ? 74.980 151.857 150.304 1.00 23.65 326 GLU D O 1
ATOM 17772 N N . GLN C 3 327 ? 74.415 151.018 152.284 1.00 22.06 327 GLN D N 1
ATOM 17773 C CA . GLN C 3 327 ? 75.021 152.129 152.981 1.00 22.06 327 GLN D CA 1
ATOM 17774 C C . GLN C 3 327 ? 76.536 152.030 153.005 1.00 22.06 327 GLN D C 1
ATOM 17775 O O . GLN C 3 327 ? 77.141 152.313 154.029 1.00 22.06 327 GLN D O 1
ATOM 17781 N N . LEU C 3 328 ? 77.160 151.501 151.965 1.00 22.55 328 LEU D N 1
ATOM 17782 C CA . LEU C 3 328 ? 78.534 151.860 151.688 1.00 22.55 328 LEU D CA 1
ATOM 17783 C C . LEU C 3 328 ? 78.613 152.787 150.486 1.00 22.55 328 LEU D C 1
ATOM 17784 O O . LEU C 3 328 ? 79.425 153.711 150.476 1.00 22.55 328 LEU D O 1
ATOM 17789 N N . LYS C 3 329 ? 77.774 152.581 149.466 1.00 28.22 329 LYS D N 1
ATOM 17790 C CA . LYS C 3 329 ? 77.786 153.472 148.301 1.00 28.22 329 LYS D CA 1
ATOM 17791 C C . LYS C 3 329 ? 77.397 154.893 148.637 1.00 28.22 329 LYS D C 1
ATOM 17792 O O . LYS C 3 329 ? 78.015 155.826 148.142 1.00 28.22 329 LYS D O 1
ATOM 17798 N N . LEU C 3 330 ? 76.468 155.070 149.546 1.00 28.24 330 LEU D N 1
ATOM 17799 C CA . LEU C 3 330 ? 76.186 156.353 150.161 1.00 28.24 330 LEU D CA 1
ATOM 17800 C C . LEU C 3 330 ? 77.361 156.947 150.917 1.00 28.24 330 LEU D C 1
ATOM 17801 O O . LEU C 3 330 ? 77.276 158.103 151.324 1.00 28.24 330 LEU D O 1
ATOM 17806 N N . PHE C 3 331 ? 78.433 156.206 151.147 1.00 24.11 331 PHE D N 1
ATOM 17807 C CA . PHE C 3 331 ? 79.583 156.768 151.817 1.00 24.11 331 PHE D CA 1
ATOM 17808 C C . PHE C 3 331 ? 80.750 157.020 150.894 1.00 24.11 331 PHE D C 1
ATOM 17809 O O . PHE C 3 331 ? 81.088 158.170 150.694 1.00 24.11 331 PHE D O 1
ATOM 17817 N N . ILE C 3 332 ? 81.330 156.009 150.250 1.00 24.34 332 ILE D N 1
ATOM 17818 C CA . ILE C 3 332 ? 82.539 156.198 149.455 1.00 24.34 332 ILE D CA 1
ATOM 17819 C C . ILE C 3 332 ? 82.317 157.118 148.266 1.00 24.34 332 ILE D C 1
ATOM 17820 O O . ILE C 3 332 ? 83.274 157.585 147.642 1.00 24.34 332 ILE D O 1
ATOM 17825 N N . HIS C 3 333 ? 81.068 157.455 147.978 1.00 26.92 333 HIS D N 1
ATOM 17826 C CA . HIS C 3 333 ? 80.723 158.568 147.114 1.00 26.92 333 HIS D CA 1
ATOM 17827 C C . HIS C 3 333 ? 80.801 159.914 147.814 1.00 26.92 333 HIS D C 1
ATOM 17828 O O . HIS C 3 333 ? 81.530 160.806 147.394 1.00 26.92 333 HIS D O 1
ATOM 17835 N N . ASN C 3 334 ? 80.101 160.035 148.920 1.00 26.66 334 ASN D N 1
ATOM 17836 C CA . ASN C 3 334 ? 79.822 161.333 149.485 1.00 26.66 334 ASN D CA 1
ATOM 17837 C C . ASN C 3 334 ? 80.971 161.863 150.312 1.00 26.66 334 ASN D C 1
ATOM 17838 O O . ASN C 3 334 ? 81.206 163.070 150.349 1.00 26.66 334 ASN D O 1
ATOM 17843 N N . LYS C 3 335 ? 81.671 160.999 151.015 1.00 22.42 335 LYS D N 1
ATOM 17844 C CA . LYS C 3 335 ? 82.715 161.447 151.904 1.00 22.42 335 LYS D CA 1
ATOM 17845 C C . LYS C 3 335 ? 84.100 161.019 151.479 1.00 22.42 335 LYS D C 1
ATOM 17846 O O . LYS C 3 335 ? 85.072 161.443 152.089 1.00 22.42 335 LYS D O 1
ATOM 17852 N N . LEU C 3 336 ? 84.232 160.195 150.479 1.00 23.62 336 LEU D N 1
ATOM 17853 C CA . LEU C 3 336 ? 85.565 159.922 150.010 1.00 23.62 336 LEU D CA 1
ATOM 17854 C C . LEU C 3 336 ? 85.698 159.959 148.519 1.00 23.62 336 LEU D C 1
ATOM 17855 O O . LEU C 3 336 ? 86.807 159.732 148.047 1.00 23.62 336 LEU D O 1
ATOM 17860 N N . LYS C 3 337 ? 84.616 160.166 147.765 1.00 27.48 337 LYS D N 1
ATOM 17861 C CA . LYS C 3 337 ? 84.629 160.385 146.312 1.00 27.48 337 LYS D CA 1
ATOM 17862 C C . LYS C 3 337 ? 85.278 159.236 145.556 1.00 27.48 337 LYS D C 1
ATOM 17863 O O . LYS C 3 337 ? 86.271 159.444 144.871 1.00 27.48 337 LYS D O 1
ATOM 17869 N N . MET C 3 338 ? 84.760 158.016 145.720 1.00 30.75 338 MET D N 1
ATOM 17870 C CA . MET C 3 338 ? 85.303 156.844 145.028 1.00 30.75 338 MET D CA 1
ATOM 17871 C C . MET C 3 338 ? 84.221 155.803 144.821 1.00 30.75 338 MET D C 1
ATOM 17872 O O . MET C 3 338 ? 83.291 155.693 145.608 1.00 30.75 338 MET D O 1
ATOM 17877 N N . GLU C 3 339 ? 84.378 154.977 143.792 1.00 38.41 339 GLU D N 1
ATOM 17878 C CA . GLU C 3 339 ? 83.340 154.015 143.443 1.00 38.41 339 GLU D CA 1
ATOM 17879 C C . GLU C 3 339 ? 83.644 152.623 143.978 1.00 38.41 339 GLU D C 1
ATOM 17880 O O . GLU C 3 339 ? 84.547 151.943 143.495 1.00 38.41 339 GLU D O 1
ATOM 17886 N N . LEU C 3 340 ? 82.886 152.218 144.973 1.00 29.49 340 LEU D N 1
ATOM 17887 C CA . LEU C 3 340 ? 82.831 150.847 145.437 1.00 29.49 340 LEU D CA 1
ATOM 17888 C C . LEU C 3 340 ? 82.119 150.031 144.399 1.00 29.49 340 LEU D C 1
ATOM 17889 O O . LEU C 3 340 ? 80.894 150.118 144.301 1.00 29.49 340 LEU D O 1
ATOM 17894 N N . SER C 3 341 ? 82.874 149.240 143.648 1.00 29.41 341 SER D N 1
ATOM 17895 C CA . SER C 3 341 ? 82.436 148.699 142.368 1.00 29.41 341 SER D CA 1
ATOM 17896 C C . SER C 3 341 ? 81.255 147.753 142.550 1.00 29.41 341 SER D C 1
ATOM 17897 O O . SER C 3 341 ? 81.397 146.710 143.181 1.00 29.41 341 SER D O 1
ATOM 17900 N N . GLU C 3 342 ? 80.082 148.103 141.998 1.00 28.51 342 GLU D N 1
ATOM 17901 C CA . GLU C 3 342 ? 78.941 147.176 142.031 1.00 28.51 342 GLU D CA 1
ATOM 17902 C C . GLU C 3 342 ? 79.158 145.900 141.224 1.00 28.51 342 GLU D C 1
ATOM 17903 O O . GLU C 3 342 ? 78.443 144.915 141.438 1.00 28.51 342 GLU D O 1
ATOM 17909 N N . GLU C 3 343 ? 80.108 145.890 140.297 1.00 31.52 343 GLU D N 1
ATOM 17910 C CA . GLU C 3 343 ? 80.473 144.632 139.674 1.00 31.52 343 GLU D CA 1
ATOM 17911 C C . GLU C 3 343 ? 81.120 143.693 140.678 1.00 31.52 343 GLU D C 1
ATOM 17912 O O . GLU C 3 343 ? 80.821 142.493 140.699 1.00 31.52 343 GLU D O 1
ATOM 17918 N N . LYS C 3 344 ? 82.026 144.203 141.505 1.00 22.13 344 LYS D N 1
ATOM 17919 C CA . LYS C 3 344 ? 82.876 143.317 142.283 1.00 22.13 344 LYS D CA 1
ATOM 17920 C C . LYS C 3 344 ? 82.831 143.564 143.773 1.00 22.13 344 LYS D C 1
ATOM 17921 O O . LYS C 3 344 ? 83.709 143.113 144.486 1.00 22.13 344 LYS D O 1
ATOM 17927 N N . THR C 3 345 ? 81.793 144.170 144.285 1.00 17.91 345 THR D N 1
ATOM 17928 C CA . THR C 3 345 ? 81.427 143.790 145.624 1.00 17.91 345 THR D CA 1
ATOM 17929 C C . THR C 3 345 ? 80.600 142.522 145.465 1.00 17.91 345 THR D C 1
ATOM 17930 O O . THR C 3 345 ? 79.368 142.539 145.458 1.00 17.91 345 THR D O 1
ATOM 17934 N N . LEU C 3 346 ? 81.317 141.407 145.285 1.00 14.41 346 LEU D N 1
ATOM 17935 C CA . LEU C 3 346 ? 80.735 140.082 145.246 1.00 14.41 346 LEU D CA 1
ATOM 17936 C C . LEU C 3 346 ? 80.130 139.792 146.590 1.00 14.41 346 LEU D C 1
ATOM 17937 O O . LEU C 3 346 ? 80.857 139.701 147.570 1.00 14.41 346 LEU D O 1
ATOM 17942 N N . ILE C 3 347 ? 78.822 139.683 146.677 1.00 16.04 347 ILE D N 1
ATOM 17943 C CA . ILE C 3 347 ? 78.257 138.942 147.779 1.00 16.04 347 ILE D CA 1
ATOM 17944 C C . ILE C 3 347 ? 78.407 137.488 147.410 1.00 16.04 347 ILE D C 1
ATOM 17945 O O . ILE C 3 347 ? 77.915 137.063 146.369 1.00 16.04 347 ILE D O 1
ATOM 17950 N N . THR C 3 348 ? 79.169 136.750 148.188 1.00 18.34 348 THR D N 1
ATOM 17951 C CA . THR C 3 348 ? 79.098 135.313 148.141 1.00 18.34 348 THR D CA 1
ATOM 17952 C C . THR C 3 348 ? 78.734 134.829 149.524 1.00 18.34 348 THR D C 1
ATOM 17953 O O . THR C 3 348 ? 79.433 135.108 150.483 1.00 18.34 348 THR D O 1
ATOM 17957 N N . HIS C 3 349 ? 77.643 134.090 149.590 1.00 26.61 349 HIS D N 1
ATOM 17958 C CA . HIS C 3 349 ? 77.245 133.330 150.757 1.00 26.61 349 HIS D CA 1
ATOM 17959 C C . HIS C 3 349 ? 78.371 132.460 151.304 1.00 26.61 349 HIS D C 1
ATOM 17960 O O . HIS C 3 349 ? 79.161 131.909 150.529 1.00 26.61 349 HIS D O 1
ATOM 17967 N N . SER C 3 350 ? 78.436 132.321 152.649 1.00 20.14 350 SER D N 1
ATOM 17968 C CA . SER C 3 350 ? 79.712 132.039 153.307 1.00 20.14 350 SER D CA 1
ATOM 17969 C C . SER C 3 350 ? 80.274 130.673 152.998 1.00 20.14 350 SER D C 1
ATOM 17970 O O . SER C 3 350 ? 81.482 130.539 152.866 1.00 20.14 350 SER D O 1
ATOM 17973 N N . SER C 3 351 ? 79.435 129.677 152.779 1.00 22.63 351 SER D N 1
ATOM 17974 C CA . SER C 3 351 ? 79.882 128.297 152.655 1.00 22.63 351 SER D CA 1
ATOM 17975 C C . SER C 3 351 ? 80.634 128.015 151.363 1.00 22.63 351 SER D C 1
ATOM 17976 O O . SER C 3 351 ? 81.164 126.921 151.205 1.00 22.63 351 SER D O 1
ATOM 17979 N N . GLN C 3 352 ? 80.691 128.949 150.463 1.00 24.86 352 GLN D N 1
ATOM 17980 C CA . GLN C 3 352 ? 81.413 129.122 149.213 1.00 24.86 352 GLN D CA 1
ATOM 17981 C C . GLN C 3 352 ? 82.723 129.844 149.477 1.00 24.86 352 GLN D C 1
ATOM 17982 O O . GLN C 3 352 ? 82.804 130.609 150.418 1.00 24.86 352 GLN D O 1
ATOM 17988 N N . PRO C 3 353 ? 83.769 129.663 148.681 1.00 18.44 353 PRO D N 1
ATOM 17989 C CA . PRO C 3 353 ? 85.024 130.331 148.981 1.00 18.44 353 PRO D CA 1
ATOM 17990 C C . PRO C 3 353 ? 84.963 131.804 148.638 1.00 18.44 353 PRO D C 1
ATOM 17991 O O . PRO C 3 353 ? 84.539 132.173 147.549 1.00 18.44 353 PRO D O 1
ATOM 17995 N N . ALA C 3 354 ? 85.366 132.641 149.601 1.00 13.17 354 ALA D N 1
ATOM 17996 C CA . ALA C 3 354 ? 85.710 134.042 149.395 1.00 13.17 354 ALA D CA 1
ATOM 17997 C C . ALA C 3 354 ? 87.124 134.134 148.879 1.00 13.17 354 ALA D C 1
ATOM 17998 O O . ALA C 3 354 ? 87.702 133.158 148.407 1.00 13.17 354 ALA D O 1
ATOM 18000 N N . ARG C 3 355 ? 87.684 135.324 148.933 1.00 9.31 355 ARG D N 1
ATOM 18001 C CA . ARG C 3 355 ? 89.075 135.520 148.575 1.00 9.31 355 ARG D CA 1
ATOM 18002 C C . ARG C 3 355 ? 89.491 136.841 149.172 1.00 9.31 355 ARG D C 1
ATOM 18003 O O . ARG C 3 355 ? 88.945 137.883 148.827 1.00 9.31 355 ARG D O 1
ATOM 18011 N N . PHE C 3 356 ? 90.449 136.776 150.070 1.00 21.49 356 PHE D N 1
ATOM 18012 C CA . PHE C 3 356 ? 90.842 137.890 150.897 1.00 21.49 356 PHE D CA 1
ATOM 18013 C C . PHE C 3 356 ? 92.272 137.589 151.213 1.00 21.49 356 PHE D C 1
ATOM 18014 O O . PHE C 3 356 ? 92.543 136.537 151.748 1.00 21.49 356 PHE D O 1
ATOM 18022 N N . LEU C 3 357 ? 93.167 138.395 150.721 1.00 8.25 357 LEU D N 1
ATOM 18023 C CA . LEU C 3 357 ? 94.597 138.305 150.951 1.00 8.25 357 LEU D CA 1
ATOM 18024 C C . LEU C 3 357 ? 95.219 137.094 150.346 1.00 8.25 357 LEU D C 1
ATOM 18025 O O . LEU C 3 357 ? 96.327 136.775 150.689 1.00 8.25 357 LEU D O 1
ATOM 18030 N N . GLY C 3 358 ? 94.617 136.474 149.391 1.00 12.88 358 GLY D N 1
ATOM 18031 C CA . GLY C 3 358 ? 95.326 135.357 148.783 1.00 12.88 358 GLY D CA 1
ATOM 18032 C C . GLY C 3 358 ? 95.027 134.020 149.398 1.00 12.88 358 GLY D C 1
ATOM 18033 O O . GLY C 3 358 ? 95.692 133.042 149.077 1.00 12.88 358 GLY D O 1
ATOM 18034 N N . TYR C 3 359 ? 94.061 133.984 150.299 1.00 15.56 359 TYR D N 1
ATOM 18035 C CA . TYR C 3 359 ? 93.538 132.823 150.964 1.00 15.56 359 TYR D CA 1
ATOM 18036 C C . TYR C 3 359 ? 92.179 132.593 150.370 1.00 15.56 359 TYR D C 1
ATOM 18037 O O . TYR C 3 359 ? 91.644 133.470 149.731 1.00 15.56 359 TYR D O 1
ATOM 18046 N N . ASP C 3 360 ? 91.614 131.429 150.564 1.00 13.45 360 ASP D N 1
ATOM 18047 C CA . ASP C 3 360 ? 90.203 131.207 150.345 1.00 13.45 360 ASP D CA 1
ATOM 18048 C C . ASP C 3 360 ? 89.610 131.091 151.715 1.00 13.45 360 ASP D C 1
ATOM 18049 O O . ASP C 3 360 ? 90.203 130.458 152.556 1.00 13.45 360 ASP D O 1
ATOM 18054 N N . ILE C 3 361 ? 88.537 131.788 152.010 1.00 10.54 361 ILE D N 1
ATOM 18055 C CA . ILE C 3 361 ? 88.086 131.930 153.391 1.00 10.54 361 ILE D CA 1
ATOM 18056 C C . ILE C 3 361 ? 86.604 131.658 153.498 1.00 10.54 361 ILE D C 1
ATOM 18057 O O . ILE C 3 361 ? 85.820 132.288 152.800 1.00 10.54 361 ILE D O 1
ATOM 18062 N N . ARG C 3 362 ? 86.210 130.785 154.432 1.00 14.21 362 ARG D N 1
ATOM 18063 C CA . ARG C 3 362 ? 84.867 130.203 154.471 1.00 14.21 362 ARG D CA 1
ATOM 18064 C C . ARG C 3 362 ? 84.502 129.582 155.814 1.00 14.21 362 ARG D C 1
ATOM 18065 O O . ARG C 3 362 ? 85.370 129.354 156.637 1.00 14.21 362 ARG D O 1
ATOM 18073 N N . VAL C 3 363 ? 83.241 129.317 156.047 1.00 18.17 363 VAL D N 1
ATOM 18074 C CA . VAL C 3 363 ? 82.799 128.718 157.298 1.00 18.17 363 VAL D CA 1
ATOM 18075 C C . VAL C 3 363 ? 82.527 127.252 157.008 1.00 18.17 363 VAL D C 1
ATOM 18076 O O . VAL C 3 363 ? 82.059 126.924 155.920 1.00 18.17 363 VAL D O 1
ATOM 18080 N N . ARG C 3 364 ? 82.839 126.347 157.934 1.00 22.74 364 ARG D N 1
ATOM 18081 C CA . ARG C 3 364 ? 82.515 124.952 157.677 1.00 22.74 364 ARG D CA 1
ATOM 18082 C C . ARG C 3 364 ? 81.103 124.690 158.121 1.00 22.74 364 ARG D C 1
ATOM 18083 O O . ARG C 3 364 ? 80.694 125.126 159.195 1.00 22.74 364 ARG D O 1
ATOM 18091 N N . ARG C 3 365 ? 80.365 123.945 157.310 1.00 35.54 365 ARG D N 1
ATOM 18092 C CA . ARG C 3 365 ? 79.077 123.391 157.707 1.00 35.54 365 ARG D CA 1
ATOM 18093 C C . ARG C 3 365 ? 79.015 121.876 157.587 1.00 35.54 365 ARG D C 1
ATOM 18094 O O . ARG C 3 365 ? 78.003 121.289 157.987 1.00 35.54 365 ARG D O 1
ATOM 18102 N N . SER C 3 366 ? 80.101 121.245 157.129 1.00 36.74 366 SER D N 1
ATOM 18103 C CA . SER C 3 366 ? 80.220 119.797 157.049 1.00 36.74 366 SER D CA 1
ATOM 18104 C C . SER C 3 366 ? 80.092 119.187 158.432 1.00 36.74 366 SER D C 1
ATOM 18105 O O . SER C 3 366 ? 80.965 119.316 159.289 1.00 36.74 366 SER D O 1
ATOM 18108 N N . GLY C 3 367 ? 78.981 118.492 158.625 1.00 40.19 367 GLY D N 1
ATOM 18109 C CA . GLY C 3 367 ? 78.535 118.082 159.936 1.00 40.19 367 GLY D CA 1
ATOM 18110 C C . GLY C 3 367 ? 79.181 116.791 160.358 1.00 40.19 367 GLY D C 1
ATOM 18111 O O . GLY C 3 367 ? 78.515 115.754 160.428 1.00 40.19 367 GLY D O 1
ATOM 18112 N N . THR C 3 368 ? 80.488 116.808 160.568 1.00 37.64 368 THR D N 1
ATOM 18113 C CA . THR C 3 368 ? 81.121 115.611 161.082 1.00 37.64 368 THR D CA 1
ATOM 18114 C C . THR C 3 368 ? 81.114 115.701 162.589 1.00 37.64 368 THR D C 1
ATOM 18115 O O . THR C 3 368 ? 80.910 116.777 163.159 1.00 37.64 368 THR D O 1
ATOM 18119 N N . ILE C 3 369 ? 81.273 114.550 163.229 1.00 44.52 369 ILE D N 1
ATOM 18120 C CA . ILE C 3 369 ? 81.185 114.433 164.683 1.00 44.52 369 ILE D CA 1
ATOM 18121 C C . ILE C 3 369 ? 82.440 113.707 165.149 1.00 44.52 369 ILE D C 1
ATOM 18122 O O . ILE C 3 369 ? 82.485 112.489 165.236 1.00 44.52 369 ILE D O 1
ATOM 18127 N N . LYS C 3 370 ? 83.448 114.478 165.515 1.00 41.93 370 LYS D N 1
ATOM 18128 C CA . LYS C 3 370 ? 84.673 113.906 166.042 1.00 41.93 370 LYS D CA 1
ATOM 18129 C C . LYS C 3 370 ? 84.474 113.490 167.494 1.00 41.93 370 LYS D C 1
ATOM 18130 O O . LYS C 3 370 ? 83.387 113.589 168.056 1.00 41.93 370 LYS D O 1
ATOM 18136 N N . ARG C 3 371 ? 85.551 113.021 168.109 1.00 44.09 371 ARG D N 1
ATOM 18137 C CA . ARG C 3 371 ? 85.684 112.958 169.555 1.00 44.09 371 ARG D CA 1
ATOM 18138 C C . ARG C 3 371 ? 86.592 114.103 169.966 1.00 44.09 371 ARG D C 1
ATOM 18139 O O . ARG C 3 371 ? 87.524 114.445 169.232 1.00 44.09 371 ARG D O 1
ATOM 18147 N N . SER C 3 372 ? 86.278 114.750 171.072 1.00 41.31 372 SER D N 1
ATOM 18148 C CA . SER C 3 372 ? 87.301 115.437 171.847 1.00 41.31 372 SER D CA 1
ATOM 18149 C C . SER C 3 372 ? 87.680 114.583 173.055 1.00 41.31 372 SER D C 1
ATOM 18150 O O . SER C 3 372 ? 87.800 115.072 174.188 1.00 41.31 372 SER D O 1
ATOM 18153 N N . GLY C 3 373 ? 87.825 113.277 172.818 1.00 45.66 373 GLY D N 1
ATOM 18154 C CA . GLY C 3 373 ? 88.083 112.350 173.905 1.00 45.66 373 GLY D CA 1
ATOM 18155 C C . GLY C 3 373 ? 86.840 111.922 174.668 1.00 45.66 373 GLY D C 1
ATOM 18156 O O . GLY C 3 373 ? 85.810 111.590 174.065 1.00 45.66 373 GLY D O 1
ATOM 18157 N N . LYS C 3 374 ? 86.932 111.915 176.005 1.00 45.70 374 LYS D N 1
ATOM 18158 C CA . LYS C 3 374 ? 85.765 111.620 176.835 1.00 45.70 374 LYS D CA 1
ATOM 18159 C C . LYS C 3 374 ? 84.668 112.685 176.692 1.00 45.70 374 LYS D C 1
ATOM 18160 O O . LYS C 3 374 ? 83.480 112.353 176.742 1.00 45.70 374 LYS D O 1
ATOM 18166 N N . VAL C 3 375 ? 85.037 113.951 176.486 1.00 41.18 375 VAL D N 1
ATOM 18167 C CA . VAL C 3 375 ? 84.084 115.012 176.170 1.00 41.18 375 VAL D CA 1
ATOM 18168 C C . VAL C 3 375 ? 83.972 115.081 174.646 1.00 41.18 375 VAL D C 1
ATOM 18169 O O . VAL C 3 375 ? 84.852 114.597 173.942 1.00 41.18 375 VAL D O 1
ATOM 18173 N N . LYS C 3 376 ? 82.857 115.599 174.129 1.00 41.70 376 LYS D N 1
ATOM 18174 C CA . LYS C 3 376 ? 82.587 115.597 172.692 1.00 41.70 376 LYS D CA 1
ATOM 18175 C C . LYS C 3 376 ? 81.788 116.838 172.274 1.00 41.70 376 LYS D C 1
ATOM 18176 O O . LYS C 3 376 ? 80.578 116.907 172.513 1.00 41.70 376 LYS D O 1
ATOM 18182 N N . LYS C 3 377 ? 82.443 117.782 171.586 1.00 45.19 377 LYS D N 1
ATOM 18183 C CA . LYS C 3 377 ? 81.776 118.859 170.850 1.00 45.19 377 LYS D CA 1
ATOM 18184 C C . LYS C 3 377 ? 81.964 118.536 169.378 1.00 45.19 377 LYS D C 1
ATOM 18185 O O . LYS C 3 377 ? 82.733 117.635 169.036 1.00 45.19 377 LYS D O 1
ATOM 18191 N N . ARG C 3 378 ? 81.208 119.203 168.515 1.00 39.66 378 ARG D N 1
ATOM 18192 C CA . ARG C 3 378 ? 81.481 119.197 167.089 1.00 39.66 378 ARG D CA 1
ATOM 18193 C C . ARG C 3 378 ? 82.548 120.231 166.789 1.00 39.66 378 ARG D C 1
ATOM 18194 O O . ARG C 3 378 ? 82.271 121.428 166.722 1.00 39.66 378 ARG D O 1
ATOM 18202 N N . THR C 3 379 ? 83.776 119.768 166.603 1.00 37.33 379 THR D N 1
ATOM 18203 C CA . THR C 3 379 ? 84.949 120.610 166.418 1.00 37.33 379 THR D CA 1
ATOM 18204 C C . THR C 3 379 ? 85.084 121.121 164.991 1.00 37.33 379 THR D C 1
ATOM 18205 O O . THR C 3 379 ? 86.042 121.835 164.681 1.00 37.33 379 THR D O 1
ATOM 18209 N N . LEU C 3 380 ? 84.174 120.743 164.103 1.00 29.30 380 LEU D N 1
ATOM 18210 C CA . LEU C 3 380 ? 84.254 121.230 162.750 1.00 29.30 380 LEU D CA 1
ATOM 18211 C C . LEU C 3 380 ? 83.060 122.030 162.306 1.00 29.30 380 LEU D C 1
ATOM 18212 O O . LEU C 3 380 ? 82.944 122.280 161.110 1.00 29.30 380 LEU D O 1
ATOM 18217 N N . ASN C 3 381 ? 82.138 122.373 163.183 1.00 36.90 381 ASN D N 1
ATOM 18218 C CA . ASN C 3 381 ? 80.990 123.153 162.730 1.00 36.90 381 ASN D CA 1
ATOM 18219 C C . ASN C 3 381 ? 81.217 124.623 163.037 1.00 36.90 381 ASN D C 1
ATOM 18220 O O . ASN C 3 381 ? 81.424 124.994 164.195 1.00 36.90 381 ASN D O 1
ATOM 18225 N N . GLY C 3 382 ? 81.175 125.468 162.016 1.00 29.26 382 GLY D N 1
ATOM 18226 C CA . GLY C 3 382 ? 81.247 126.885 162.254 1.00 29.26 382 GLY D CA 1
ATOM 18227 C C . GLY C 3 382 ? 82.627 127.352 162.580 1.00 29.26 382 GLY D C 1
ATOM 18228 O O . GLY C 3 382 ? 82.783 128.343 163.276 1.00 29.26 382 GLY D O 1
ATOM 18229 N N . SER C 3 383 ? 83.621 126.627 162.170 1.00 25.34 383 SER D N 1
ATOM 18230 C CA . SER C 3 383 ? 84.987 127.047 162.323 1.00 25.34 383 SER D CA 1
ATOM 18231 C C . SER C 3 383 ? 85.415 127.655 161.019 1.00 25.34 383 SER D C 1
ATOM 18232 O O . SER C 3 383 ? 85.242 127.031 159.980 1.00 25.34 383 SER D O 1
ATOM 18235 N N . VAL C 3 384 ? 85.981 128.851 161.063 1.00 17.92 384 VAL D N 1
ATOM 18236 C CA . VAL C 3 384 ? 86.477 129.443 159.843 1.00 17.92 384 VAL D CA 1
ATOM 18237 C C . VAL C 3 384 ? 87.762 128.741 159.446 1.00 17.92 384 VAL D C 1
ATOM 18238 O O . VAL C 3 384 ? 88.697 128.652 160.231 1.00 17.92 384 VAL D O 1
ATOM 18242 N N . GLU C 3 385 ? 87.805 128.172 158.268 1.00 13.15 385 GLU D N 1
ATOM 18243 C CA . GLU C 3 385 ? 88.916 127.301 157.966 1.00 13.15 385 GLU D CA 1
ATOM 18244 C C . GLU C 3 385 ? 89.571 127.777 156.690 1.00 13.15 385 GLU D C 1
ATOM 18245 O O . GLU C 3 385 ? 89.070 127.525 155.608 1.00 13.15 385 GLU D O 1
ATOM 18251 N N . LEU C 3 386 ? 90.723 128.400 156.826 1.00 15.55 386 LEU D N 1
ATOM 18252 C CA . LEU C 3 386 ? 91.392 129.059 155.729 1.00 15.55 386 LEU D CA 1
ATOM 18253 C C . LEU C 3 386 ? 91.990 128.049 154.798 1.00 15.55 386 LEU D C 1
ATOM 18254 O O . LEU C 3 386 ? 92.193 126.924 155.179 1.00 15.55 386 LEU D O 1
ATOM 18259 N N . LEU C 3 387 ? 92.232 128.419 153.574 1.00 13.91 387 LEU D N 1
ATOM 18260 C CA . LEU C 3 387 ? 92.615 127.451 152.577 1.00 13.91 387 LEU D CA 1
ATOM 18261 C C . LEU C 3 387 ? 93.496 128.107 151.556 1.00 13.91 387 LEU D C 1
ATOM 18262 O O . LEU C 3 387 ? 93.210 129.211 151.158 1.00 13.91 387 LEU D O 1
ATOM 18267 N N . ILE C 3 388 ? 94.505 127.426 151.072 1.00 34.13 388 ILE D N 1
ATOM 18268 C CA . ILE C 3 388 ? 95.158 127.920 149.860 1.00 34.13 388 ILE D CA 1
ATOM 18269 C C . ILE C 3 388 ? 94.172 127.901 148.705 1.00 34.13 388 ILE D C 1
ATOM 18270 O O . ILE C 3 388 ? 93.324 127.003 148.657 1.00 34.13 388 ILE D O 1
ATOM 18275 N N . PRO C 3 389 ? 94.188 128.879 147.770 1.00 21.11 389 PRO D N 1
ATOM 18276 C CA . PRO C 3 389 ? 93.759 128.601 146.404 1.00 21.11 389 PRO D CA 1
ATOM 18277 C C . PRO C 3 389 ? 94.795 127.861 145.574 1.00 21.11 389 PRO D C 1
ATOM 18278 O O . PRO C 3 389 ? 95.673 128.476 144.978 1.00 21.11 389 PRO D O 1
ATOM 18282 N N . LEU C 3 390 ? 94.730 126.531 145.576 1.00 21.27 390 LEU D N 1
ATOM 18283 C CA . LEU C 3 390 ? 95.644 125.761 144.770 1.00 21.27 390 LEU D CA 1
ATOM 18284 C C . LEU C 3 390 ? 95.356 125.924 143.307 1.00 21.27 390 LEU D C 1
ATOM 18285 O O . LEU C 3 390 ? 96.241 125.750 142.476 1.00 21.27 390 LEU D O 1
ATOM 18290 N N . GLN C 3 391 ? 94.125 126.205 142.967 1.00 26.74 391 GLN D N 1
ATOM 18291 C CA . GLN C 3 391 ? 93.726 126.272 141.577 1.00 26.74 391 GLN D CA 1
ATOM 18292 C C . GLN C 3 391 ? 93.969 127.639 140.949 1.00 26.74 391 GLN D C 1
ATOM 18293 O O . GLN C 3 391 ? 94.258 127.728 139.763 1.00 26.74 391 GLN D O 1
ATOM 18299 N N . ASP C 3 392 ? 93.881 128.706 141.717 1.00 26.02 392 ASP D N 1
ATOM 18300 C CA . ASP C 3 392 ? 94.189 130.017 141.197 1.00 26.02 392 ASP D CA 1
ATOM 18301 C C . ASP C 3 392 ? 95.663 130.297 141.377 1.00 26.02 392 ASP D C 1
ATOM 18302 O O . ASP C 3 392 ? 96.364 130.579 140.411 1.00 26.02 392 ASP D O 1
ATOM 18307 N N . LYS C 3 393 ? 96.178 130.109 142.586 1.00 21.96 393 LYS D N 1
ATOM 18308 C CA . LYS C 3 393 ? 97.432 130.718 142.991 1.00 21.96 393 LYS D CA 1
ATOM 18309 C C . LYS C 3 393 ? 98.632 129.807 142.858 1.00 21.96 393 LYS D C 1
ATOM 18310 O O . LYS C 3 393 ? 99.649 130.220 142.300 1.00 21.96 393 LYS D O 1
ATOM 18316 N N . ILE C 3 394 ? 98.571 128.589 143.383 1.00 17.53 394 ILE D N 1
ATOM 18317 C CA . ILE C 3 394 ? 99.764 127.781 143.227 1.00 17.53 394 ILE D CA 1
ATOM 18318 C C . ILE C 3 394 ? 99.860 127.212 141.854 1.00 17.53 394 ILE D C 1
ATOM 18319 O O . ILE C 3 394 ? 100.958 127.083 141.341 1.00 17.53 394 ILE D O 1
ATOM 18324 N N . ARG C 3 395 ? 98.730 126.919 141.213 1.00 22.18 395 ARG D N 1
ATOM 18325 C CA . ARG C 3 395 ? 98.750 126.546 139.806 1.00 22.18 395 ARG D CA 1
ATOM 18326 C C . ARG C 3 395 ? 99.437 127.619 138.972 1.00 22.18 395 ARG D C 1
ATOM 18327 O O . ARG C 3 395 ? 100.271 127.301 138.125 1.00 22.18 395 ARG D O 1
ATOM 18335 N N . GLN C 3 396 ? 99.205 128.889 139.298 1.00 21.25 396 GLN D N 1
ATOM 18336 C CA . GLN C 3 396 ? 99.826 129.976 138.562 1.00 21.25 396 GLN D CA 1
ATOM 18337 C C . GLN C 3 396 ? 101.315 130.004 138.785 1.00 21.25 396 GLN D C 1
ATOM 18338 O O . GLN C 3 396 ? 102.074 130.021 137.822 1.00 21.25 396 GLN D O 1
ATOM 18344 N N . PHE C 3 397 ? 101.746 129.968 140.051 1.00 17.31 397 PHE D N 1
ATOM 18345 C CA . PHE C 3 397 ? 103.168 129.986 140.414 1.00 17.31 397 PHE D CA 1
ATOM 18346 C C . PHE C 3 397 ? 103.978 128.874 139.766 1.00 17.31 397 PHE D C 1
ATOM 18347 O O . PHE C 3 397 ? 105.118 129.102 139.384 1.00 17.31 397 PHE D O 1
ATOM 18355 N N . ILE C 3 398 ? 103.439 127.663 139.714 1.00 19.15 398 ILE D N 1
ATOM 18356 C CA . ILE C 3 398 ? 104.182 126.519 139.226 1.00 19.15 398 ILE D CA 1
ATOM 18357 C C . ILE C 3 398 ? 104.443 126.672 137.750 1.00 19.15 398 ILE D C 1
ATOM 18358 O O . ILE C 3 398 ? 105.472 126.241 137.230 1.00 19.15 398 ILE D O 1
ATOM 18363 N N . PHE C 3 399 ? 103.540 127.322 137.057 1.00 16.70 399 PHE D N 1
ATOM 18364 C CA . PHE C 3 399 ? 103.745 127.513 135.642 1.00 16.70 399 PHE D CA 1
ATOM 18365 C C . PHE C 3 399 ? 104.379 128.851 135.293 1.00 16.70 399 PHE D C 1
ATOM 18366 O O . PHE C 3 399 ? 105.028 128.944 134.255 1.00 16.70 399 PHE D O 1
ATOM 18374 N N . ASP C 3 400 ? 104.278 129.855 136.167 1.00 21.89 400 ASP D N 1
ATOM 18375 C CA . ASP C 3 400 ? 104.913 131.136 135.907 1.00 21.89 400 ASP D CA 1
ATOM 18376 C C . ASP C 3 400 ? 106.402 131.065 136.086 1.00 21.89 400 ASP D C 1
ATOM 18377 O O . ASP C 3 400 ? 107.122 131.919 135.582 1.00 21.89 400 ASP D O 1
ATOM 18382 N N . LYS C 3 401 ? 106.880 130.130 136.878 1.00 22.52 401 LYS D N 1
ATOM 18383 C CA . LYS C 3 401 ? 108.313 130.009 137.063 1.00 22.52 401 LYS D CA 1
ATOM 18384 C C . LYS C 3 401 ? 108.897 128.849 136.322 1.00 22.52 401 LYS D C 1
ATOM 18385 O O . LYS C 3 401 ? 110.096 128.637 136.435 1.00 22.52 401 LYS D O 1
ATOM 18391 N N . LYS C 3 402 ? 108.060 128.111 135.603 1.00 23.17 402 LYS D N 1
ATOM 18392 C CA . LYS C 3 402 ? 108.438 126.999 134.752 1.00 23.17 402 LYS D CA 1
ATOM 18393 C C . LYS C 3 402 ? 109.039 125.849 135.540 1.00 23.17 402 LYS D C 1
ATOM 18394 O O . LYS C 3 402 ? 110.018 125.240 135.115 1.00 23.17 402 LYS D O 1
ATOM 18400 N N . ILE C 3 403 ? 108.432 125.509 136.671 1.00 16.68 403 ILE D N 1
ATOM 18401 C CA . ILE C 3 403 ? 108.753 124.220 137.265 1.00 16.68 403 ILE D CA 1
ATOM 18402 C C . ILE C 3 403 ? 108.261 123.097 136.368 1.00 16.68 403 ILE D C 1
ATOM 18403 O O . ILE C 3 403 ? 109.055 122.382 135.747 1.00 16.68 403 ILE D O 1
ATOM 18408 N N . ALA C 3 404 ? 106.942 122.989 136.216 1.00 14.74 404 ALA D N 1
ATOM 18409 C CA . ALA C 3 404 ? 106.300 121.763 135.806 1.00 14.74 404 ALA D CA 1
ATOM 18410 C C . ALA C 3 404 ? 105.803 121.815 134.372 1.00 14.74 404 ALA D C 1
ATOM 18411 O O . ALA C 3 404 ? 106.097 122.722 133.610 1.00 14.74 404 ALA D O 1
ATOM 18413 N N . ILE C 3 405 ? 105.075 120.773 133.992 1.00 17.93 405 ILE D N 1
ATOM 18414 C CA . ILE C 3 405 ? 104.600 120.508 132.640 1.00 17.93 405 ILE D CA 1
ATOM 18415 C C . ILE C 3 405 ? 103.270 119.807 132.780 1.00 17.93 405 ILE D C 1
ATOM 18416 O O . ILE C 3 405 ? 103.166 118.881 133.567 1.00 17.93 405 ILE D O 1
ATOM 18421 N N . GLN C 3 406 ? 102.246 120.222 132.073 1.00 17.83 406 GLN D N 1
ATOM 18422 C CA . GLN C 3 406 ? 101.046 119.421 132.138 1.00 17.83 406 GLN D CA 1
ATOM 18423 C C . GLN C 3 406 ? 101.190 118.213 131.227 1.00 17.83 406 GLN D C 1
ATOM 18424 O O . GLN C 3 406 ? 101.713 118.323 130.125 1.00 17.83 406 GLN D O 1
ATOM 18430 N N . LYS C 3 407 ? 100.870 117.028 131.741 1.00 23.49 407 LYS D N 1
ATOM 18431 C CA . LYS C 3 407 ? 100.963 115.816 130.951 1.00 23.49 407 LYS D CA 1
ATOM 18432 C C . LYS C 3 407 ? 99.612 115.482 130.377 1.00 23.49 407 LYS D C 1
ATOM 18433 O O . LYS C 3 407 ? 98.593 116.080 130.709 1.00 23.49 407 LYS D O 1
ATOM 18439 N N . LYS C 3 408 ? 99.596 114.444 129.565 1.00 28.53 408 LYS D N 1
ATOM 18440 C CA . LYS C 3 408 ? 98.439 114.158 128.766 1.00 28.53 408 LYS D CA 1
ATOM 18441 C C . LYS C 3 408 ? 97.335 113.546 129.596 1.00 28.53 408 LYS D C 1
ATOM 18442 O O . LYS C 3 408 ? 96.220 113.407 129.112 1.00 28.53 408 LYS D O 1
ATOM 18448 N N . ASP C 3 409 ? 97.605 113.175 130.835 1.00 30.13 409 ASP D N 1
ATOM 18449 C CA . ASP C 3 409 ? 96.551 112.921 131.799 1.00 30.13 409 ASP D CA 1
ATOM 18450 C C . ASP C 3 409 ? 96.398 114.027 132.828 1.00 30.13 409 ASP D C 1
ATOM 18451 O O . ASP C 3 409 ? 95.933 113.747 133.923 1.00 30.13 409 ASP D O 1
ATOM 18456 N N . SER C 3 410 ? 96.828 115.242 132.530 1.00 26.46 410 SER D N 1
ATOM 18457 C CA . SER C 3 410 ? 96.802 116.437 133.368 1.00 26.46 410 SER D CA 1
ATOM 18458 C C . SER C 3 410 ? 97.736 116.390 134.570 1.00 26.46 410 SER D C 1
ATOM 18459 O O . SER C 3 410 ? 97.648 117.248 135.434 1.00 26.46 410 SER D O 1
ATOM 18462 N N . SER C 3 411 ? 98.658 115.460 134.640 1.00 25.87 411 SER D N 1
ATOM 18463 C CA . SER C 3 411 ? 99.508 115.329 135.800 1.00 25.87 411 SER D CA 1
ATOM 18464 C C . SER C 3 411 ? 100.779 116.129 135.611 1.00 25.87 411 SER D C 1
ATOM 18465 O O . SER C 3 411 ? 101.483 115.940 134.624 1.00 25.87 411 SER D O 1
ATOM 18468 N N . TRP C 3 412 ? 101.124 116.968 136.597 1.00 34.13 412 TRP D N 1
ATOM 18469 C CA . TRP C 3 412 ? 102.227 117.880 136.416 1.00 34.13 412 TRP D CA 1
ATOM 18470 C C . TRP C 3 412 ? 103.496 117.196 136.808 1.00 34.13 412 TRP D C 1
ATOM 18471 O O . TRP C 3 412 ? 103.653 116.804 137.948 1.00 34.13 412 TRP D O 1
ATOM 18482 N N . PHE C 3 413 ? 104.410 117.075 135.866 1.00 17.23 413 PHE D N 1
ATOM 18483 C CA . PHE C 3 413 ? 105.651 116.340 136.015 1.00 17.23 413 PHE D CA 1
ATOM 18484 C C . PHE C 3 413 ? 106.751 117.376 135.959 1.00 17.23 413 PHE D C 1
ATOM 18485 O O . PHE C 3 413 ? 106.779 118.142 134.996 1.00 17.23 413 PHE D O 1
ATOM 18493 N N . PRO C 3 414 ? 107.712 117.421 136.897 1.00 11.12 414 PRO D N 1
ATOM 18494 C CA . PRO C 3 414 ? 108.637 118.546 136.940 1.00 11.12 414 PRO D CA 1
ATOM 18495 C C . PRO C 3 414 ? 109.868 118.359 136.067 1.00 11.12 414 PRO D C 1
ATOM 18496 O O . PRO C 3 414 ? 110.341 117.245 135.861 1.00 11.12 414 PRO D O 1
ATOM 18500 N N . VAL C 3 415 ? 110.403 119.466 135.553 1.00 15.57 415 VAL D N 1
ATOM 18501 C CA . VAL C 3 415 ? 111.618 119.437 134.744 1.00 15.57 415 VAL D CA 1
ATOM 18502 C C . VAL C 3 415 ? 112.438 120.659 135.132 1.00 15.57 415 VAL D C 1
ATOM 18503 O O . VAL C 3 415 ? 112.057 121.412 136.028 1.00 15.57 415 VAL D O 1
ATOM 18507 N N . HIS C 3 416 ? 113.600 120.822 134.501 1.00 18.12 416 HIS D N 1
ATOM 18508 C CA . HIS C 3 416 ? 114.559 121.812 134.926 1.00 18.12 416 HIS D CA 1
ATOM 18509 C C . HIS C 3 416 ? 114.183 123.187 134.429 1.00 18.12 416 HIS D C 1
ATOM 18510 O O . HIS C 3 416 ? 113.515 123.331 133.409 1.00 18.12 416 HIS D O 1
ATOM 18517 N N . ARG C 3 417 ? 114.560 124.202 135.216 1.00 22.71 417 ARG D N 1
ATOM 18518 C CA . ARG C 3 417 ? 114.472 125.598 134.829 1.00 22.71 417 ARG D CA 1
ATOM 18519 C C . ARG C 3 417 ? 115.683 125.976 134.023 1.00 22.71 417 ARG D C 1
ATOM 18520 O O . ARG C 3 417 ? 116.784 126.009 134.564 1.00 22.71 417 ARG D O 1
ATOM 18528 N N . LYS C 3 418 ? 115.464 126.365 132.769 1.00 33.86 418 LYS D N 1
ATOM 18529 C CA . LYS C 3 418 ? 116.516 126.454 131.758 1.00 33.86 418 LYS D CA 1
ATOM 18530 C C . LYS C 3 418 ? 117.596 127.476 132.105 1.00 33.86 418 LYS D C 1
ATOM 18531 O O . LYS C 3 418 ? 118.781 127.252 131.860 1.00 33.86 418 LYS D O 1
ATOM 18537 N N . TYR C 3 419 ? 117.206 128.569 132.724 1.00 27.93 419 TYR D N 1
ATOM 18538 C CA . TYR C 3 419 ? 118.016 129.751 132.969 1.00 27.93 419 TYR D CA 1
ATOM 18539 C C . TYR C 3 419 ? 118.793 129.694 134.270 1.00 27.93 419 TYR D C 1
ATOM 18540 O O . TYR C 3 419 ? 119.377 130.703 134.672 1.00 27.93 419 TYR D O 1
ATOM 18549 N N . LEU C 3 420 ? 118.816 128.546 134.935 1.00 26.00 420 LEU D N 1
ATOM 18550 C CA . LEU C 3 420 ? 119.506 128.424 136.202 1.00 26.00 420 LEU D CA 1
ATOM 18551 C C . LEU C 3 420 ? 120.655 127.454 136.137 1.00 26.00 420 LEU D C 1
ATOM 18552 O O . LEU C 3 420 ? 121.212 127.114 137.166 1.00 26.00 420 LEU D O 1
ATOM 18557 N N . ILE C 3 421 ? 121.061 127.042 134.947 1.00 29.67 421 ILE D N 1
ATOM 18558 C CA . ILE C 3 421 ? 122.249 126.218 134.833 1.00 29.67 421 ILE D CA 1
ATOM 18559 C C . ILE C 3 421 ? 123.503 127.036 135.150 1.00 29.67 421 ILE D C 1
ATOM 18560 O O . ILE C 3 421 ? 124.494 126.499 135.664 1.00 29.67 421 ILE D O 1
ATOM 18565 N N . ARG C 3 422 ? 123.424 128.361 135.017 1.00 30.12 422 ARG D N 1
ATOM 18566 C CA . ARG C 3 422 ? 124.557 129.270 135.067 1.00 30.12 422 ARG D CA 1
ATOM 18567 C C . ARG C 3 422 ? 124.971 129.677 136.457 1.00 30.12 422 ARG D C 1
ATOM 18568 O O . ARG C 3 422 ? 125.418 130.800 136.625 1.00 30.12 422 ARG D O 1
ATOM 18576 N N . SER C 3 423 ? 124.829 128.837 137.465 1.00 34.91 423 SER D N 1
ATOM 18577 C CA . SER C 3 423 ? 125.187 129.176 138.824 1.00 34.91 423 SER D CA 1
ATOM 18578 C C . SER C 3 423 ? 125.729 127.941 139.537 1.00 34.91 423 SER D C 1
ATOM 18579 O O . SER C 3 423 ? 125.852 126.884 138.928 1.00 34.91 423 SER D O 1
ATOM 18582 N N . THR C 3 424 ? 126.126 128.047 140.809 1.00 37.34 424 THR D N 1
ATOM 18583 C CA . THR C 3 424 ? 126.702 126.814 141.333 1.00 37.34 424 THR D CA 1
ATOM 18584 C C . THR C 3 424 ? 125.633 125.976 141.959 1.00 37.34 424 THR D C 1
ATOM 18585 O O . THR C 3 424 ? 124.471 126.323 141.948 1.00 37.34 424 THR D O 1
ATOM 18589 N N . ASP C 3 425 ? 126.052 124.853 142.520 1.00 37.30 425 ASP D N 1
ATOM 18590 C CA . ASP C 3 425 ? 125.105 123.972 143.165 1.00 37.30 425 ASP D CA 1
ATOM 18591 C C . ASP C 3 425 ? 124.539 124.635 144.396 1.00 37.30 425 ASP D C 1
ATOM 18592 O O . ASP C 3 425 ? 123.383 124.412 144.741 1.00 37.30 425 ASP D O 1
ATOM 18597 N N . LEU C 3 426 ? 125.323 125.506 145.035 1.00 31.85 426 LEU D N 1
ATOM 18598 C CA . LEU C 3 426 ? 124.818 126.275 146.159 1.00 31.85 426 LEU D CA 1
ATOM 18599 C C . LEU C 3 426 ? 123.945 127.423 145.716 1.00 31.85 426 LEU D C 1
ATOM 18600 O O . LEU C 3 426 ? 122.973 127.724 146.395 1.00 31.85 426 LEU D O 1
ATOM 18605 N N . GLU C 3 427 ? 124.223 128.040 144.584 1.00 34.94 427 GLU D N 1
ATOM 18606 C CA . GLU C 3 427 ? 123.363 129.129 144.163 1.00 34.94 427 GLU D CA 1
ATOM 18607 C C . GLU C 3 427 ? 121.988 128.640 143.781 1.00 34.94 427 GLU D C 1
ATOM 18608 O O . GLU C 3 427 ? 121.007 129.309 144.088 1.00 34.94 427 GLU D O 1
ATOM 18614 N N . ILE C 3 428 ? 121.885 127.443 143.210 1.00 29.27 428 ILE D N 1
ATOM 18615 C CA . ILE C 3 428 ? 120.599 126.953 142.735 1.00 29.27 428 ILE D CA 1
ATOM 18616 C C . ILE C 3 428 ? 119.724 126.518 143.902 1.00 29.27 428 ILE D C 1
ATOM 18617 O O . ILE C 3 428 ? 118.528 126.787 143.922 1.00 29.27 428 ILE D O 1
ATOM 18622 N N . ILE C 3 429 ? 120.291 125.838 144.894 1.00 26.30 429 ILE D N 1
ATOM 18623 C CA . ILE C 3 429 ? 119.464 125.431 146.020 1.00 26.30 429 ILE D CA 1
ATOM 18624 C C . ILE C 3 429 ? 119.034 126.620 146.833 1.00 26.30 429 ILE D C 1
ATOM 18625 O O . ILE C 3 429 ? 117.934 126.629 147.388 1.00 26.30 429 ILE D O 1
ATOM 18630 N N . THR C 3 430 ? 119.825 127.679 146.819 1.00 28.57 430 THR D N 1
ATOM 18631 C CA . THR C 3 430 ? 119.449 128.881 147.515 1.00 28.57 430 THR D CA 1
ATOM 18632 C C . THR C 3 430 ? 118.479 129.699 146.703 1.00 28.57 430 THR D C 1
ATOM 18633 O O . THR C 3 430 ? 117.707 130.469 147.278 1.00 28.57 430 THR D O 1
ATOM 18637 N N . ILE C 3 431 ? 118.509 129.548 145.378 1.00 24.01 431 ILE D N 1
ATOM 18638 C CA . ILE C 3 431 ? 117.396 130.016 144.574 1.00 24.01 431 ILE D CA 1
ATOM 18639 C C . ILE C 3 431 ? 116.137 129.336 145.047 1.00 24.01 431 ILE D C 1
ATOM 18640 O O . ILE C 3 431 ? 115.290 129.982 145.649 1.00 24.01 431 ILE D O 1
ATOM 18645 N N . TYR C 3 432 ? 116.129 127.996 145.010 1.00 19.16 432 TYR D N 1
ATOM 18646 C CA . TYR C 3 432 ? 114.934 127.187 145.216 1.00 19.16 432 TYR D CA 1
ATOM 18647 C C . TYR C 3 432 ? 114.477 127.117 146.652 1.00 19.16 432 TYR D C 1
ATOM 18648 O O . TYR C 3 432 ? 113.270 127.075 146.881 1.00 19.16 432 TYR D O 1
ATOM 18657 N N . ASN C 3 433 ? 115.383 127.074 147.626 1.00 21.29 433 ASN D N 1
ATOM 18658 C CA . ASN C 3 433 ? 114.897 127.090 148.998 1.00 21.29 433 ASN D CA 1
ATOM 18659 C C . ASN C 3 433 ? 114.269 128.416 149.351 1.00 21.29 433 ASN D C 1
ATOM 18660 O O . ASN C 3 433 ? 113.395 128.480 150.229 1.00 21.29 433 ASN D O 1
ATOM 18665 N N . SER C 3 434 ? 114.693 129.484 148.674 1.00 20.32 434 SER D N 1
ATOM 18666 C CA . SER C 3 434 ? 114.109 130.785 148.937 1.00 20.32 434 SER D CA 1
ATOM 18667 C C . SER C 3 434 ? 112.678 130.846 148.443 1.00 20.32 434 SER D C 1
ATOM 18668 O O . SER C 3 434 ? 111.799 131.301 149.174 1.00 20.32 434 SER D O 1
ATOM 18671 N N . GLU C 3 435 ? 112.408 130.285 147.267 1.00 18.12 435 GLU D N 1
ATOM 18672 C CA . GLU C 3 435 ? 111.086 130.399 146.669 1.00 18.12 435 GLU D CA 1
ATOM 18673 C C . GLU C 3 435 ? 110.074 129.558 147.396 1.00 18.12 435 GLU D C 1
ATOM 18674 O O . GLU C 3 435 ? 108.938 129.988 147.598 1.00 18.12 435 GLU D O 1
ATOM 18680 N N . LEU C 3 436 ? 110.479 128.365 147.795 1.00 16.05 436 LEU D N 1
ATOM 18681 C CA . LEU C 3 436 ? 109.622 127.464 148.532 1.00 16.05 436 LEU D CA 1
ATOM 18682 C C . LEU C 3 436 ? 109.347 127.983 149.916 1.00 16.05 436 LEU D C 1
ATOM 18683 O O . LEU C 3 436 ? 108.239 127.823 150.414 1.00 16.05 436 LEU D O 1
ATOM 18688 N N . ARG C 3 437 ? 110.340 128.551 150.589 1.00 17.52 437 ARG D N 1
ATOM 18689 C CA . ARG C 3 437 ? 110.063 129.002 151.936 1.00 17.52 437 ARG D CA 1
ATOM 18690 C C . ARG C 3 437 ? 109.219 130.234 151.965 1.00 17.52 437 ARG D C 1
ATOM 18691 O O . ARG C 3 437 ? 108.711 130.565 153.020 1.00 17.52 437 ARG D O 1
ATOM 18699 N N . GLY C 3 438 ? 109.058 130.924 150.841 1.00 18.70 438 GLY D N 1
ATOM 18700 C CA . GLY C 3 438 ? 108.218 132.102 150.842 1.00 18.70 438 GLY D CA 1
ATOM 18701 C C . GLY C 3 438 ? 106.744 131.774 150.858 1.00 18.70 438 GLY D C 1
ATOM 18702 O O . GLY C 3 438 ? 105.978 132.335 151.635 1.00 18.70 438 GLY D O 1
ATOM 18703 N N . ILE C 3 439 ? 106.338 130.827 150.022 1.00 19.00 439 ILE D N 1
ATOM 18704 C CA . ILE C 3 439 ? 104.934 130.511 149.882 1.00 19.00 439 ILE D CA 1
ATOM 18705 C C . ILE C 3 439 ? 104.447 129.759 151.067 1.00 19.00 439 ILE D C 1
ATOM 18706 O O . ILE C 3 439 ? 103.336 129.976 151.546 1.00 19.00 439 ILE D O 1
ATOM 18711 N N . CYS C 3 440 ? 105.243 128.837 151.531 1.00 19.87 440 CYS D N 1
ATOM 18712 C CA . CYS C 3 440 ? 104.857 128.068 152.673 1.00 19.87 440 CYS D CA 1
ATOM 18713 C C . CYS C 3 440 ? 104.773 128.919 153.907 1.00 19.87 440 CYS D C 1
ATOM 18714 O O . CYS C 3 440 ? 103.785 128.816 154.627 1.00 19.87 440 CYS D O 1
ATOM 18717 N N . ASN C 3 441 ? 105.708 129.838 154.094 1.00 22.88 441 ASN D N 1
ATOM 18718 C CA . ASN C 3 441 ? 105.588 130.772 155.195 1.00 22.88 441 ASN D CA 1
ATOM 18719 C C . ASN C 3 441 ? 104.452 131.734 155.008 1.00 22.88 441 ASN D C 1
ATOM 18720 O O . ASN C 3 441 ? 103.851 132.168 155.999 1.00 22.88 441 ASN D O 1
ATOM 18725 N N . TYR C 3 442 ? 104.157 132.107 153.758 1.00 34.13 442 TYR D N 1
ATOM 18726 C CA . TYR C 3 442 ? 102.967 132.906 153.585 1.00 34.13 442 TYR D CA 1
ATOM 18727 C C . TYR C 3 442 ? 101.743 132.096 153.957 1.00 34.13 442 TYR D C 1
ATOM 18728 O O . TYR C 3 442 ? 100.951 132.505 154.810 1.00 34.13 442 TYR D O 1
ATOM 18737 N N . TYR C 3 443 ? 101.623 130.912 153.386 1.00 34.13 443 TYR D N 1
ATOM 18738 C CA . TYR C 3 443 ? 100.431 130.108 153.528 1.00 34.13 443 TYR D CA 1
ATOM 18739 C C . TYR C 3 443 ? 100.477 129.206 154.729 1.00 34.13 443 TYR D C 1
ATOM 18740 O O . TYR C 3 443 ? 99.821 128.181 154.739 1.00 34.13 443 TYR D O 1
ATOM 18749 N N . GLY C 3 444 ? 101.211 129.566 155.761 1.00 25.37 44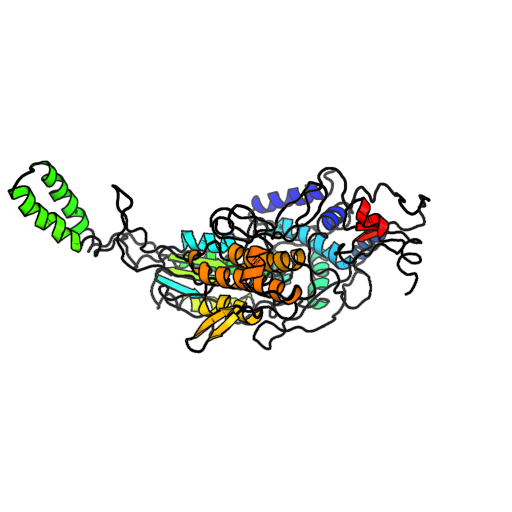4 GLY D N 1
ATOM 18750 C CA . GLY C 3 444 ? 101.291 128.722 156.907 1.00 25.37 444 GLY D CA 1
ATOM 18751 C C . GLY C 3 444 ? 100.062 128.692 157.744 1.00 25.37 444 GLY D C 1
ATOM 18752 O O . GLY C 3 444 ? 99.976 127.871 158.636 1.00 25.37 444 GLY D O 1
ATOM 18753 N N . LEU C 3 445 ? 99.128 129.556 157.544 1.00 17.53 445 LEU D N 1
ATOM 18754 C CA . LEU C 3 445 ? 97.948 129.417 158.373 1.00 17.53 445 LEU D CA 1
ATOM 18755 C C . LEU C 3 445 ? 96.930 128.468 157.804 1.00 17.53 445 LEU D C 1
ATOM 18756 O O . LEU C 3 445 ? 95.901 128.267 158.434 1.00 17.53 445 LEU D O 1
ATOM 18761 N N . ALA C 3 446 ? 97.206 127.870 156.651 1.00 14.74 446 ALA D N 1
ATOM 18762 C CA . ALA C 3 446 ? 96.189 127.253 155.817 1.00 14.74 446 ALA D CA 1
ATOM 18763 C C . ALA C 3 446 ? 95.777 125.906 156.332 1.00 14.74 446 ALA D C 1
ATOM 18764 O O . ALA C 3 446 ? 96.615 125.039 156.537 1.00 14.74 446 ALA D O 1
ATOM 18766 N N . SER C 3 447 ? 94.471 125.696 156.457 1.00 14.15 447 SER D N 1
ATOM 18767 C CA . SER C 3 447 ? 93.980 124.448 157.005 1.00 14.15 447 SER D CA 1
ATOM 18768 C C . SER C 3 447 ? 94.243 123.297 156.076 1.00 14.15 447 SER D C 1
ATOM 18769 O O . SER C 3 447 ? 94.318 122.156 156.515 1.00 14.15 447 SER D O 1
ATOM 18772 N N . ASN C 3 448 ? 94.387 123.547 154.804 1.00 10.94 448 ASN D N 1
ATOM 18773 C CA . ASN C 3 448 ? 94.993 122.493 154.038 1.00 10.94 448 ASN D CA 1
ATOM 18774 C C . ASN C 3 448 ? 96.418 122.767 153.699 1.00 10.94 448 ASN D C 1
ATOM 18775 O O . ASN C 3 448 ? 96.776 122.619 152.565 1.00 10.94 448 ASN D O 1
ATOM 18780 N N . PHE C 3 449 ? 97.253 123.116 154.654 1.00 19.51 449 PHE D N 1
ATOM 18781 C CA . PHE C 3 449 ? 98.643 123.367 154.303 1.00 19.51 449 PHE D CA 1
ATOM 18782 C C . PHE C 3 449 ? 99.359 122.099 153.884 1.00 19.51 449 PHE D C 1
ATOM 18783 O O . PHE C 3 449 ? 100.267 122.147 153.054 1.00 19.51 449 PHE D O 1
ATOM 18791 N N . ASN C 3 450 ? 98.939 120.960 154.435 1.00 19.74 450 ASN D N 1
ATOM 18792 C CA . ASN C 3 450 ? 99.385 119.630 154.078 1.00 19.74 450 ASN D CA 1
ATOM 18793 C C . ASN C 3 450 ? 99.287 119.365 152.621 1.00 19.74 450 ASN D C 1
ATOM 18794 O O . ASN C 3 450 ? 100.030 118.529 152.121 1.00 19.74 450 ASN D O 1
ATOM 18799 N N . GLN C 3 451 ? 98.389 120.045 151.937 1.00 18.19 451 GLN D N 1
ATOM 18800 C CA . GLN C 3 451 ? 98.225 119.844 150.531 1.00 18.19 451 GLN D CA 1
ATOM 18801 C C . GLN C 3 451 ? 99.330 120.421 149.724 1.00 18.19 451 GLN D C 1
ATOM 18802 O O . GLN C 3 451 ? 99.444 120.045 148.575 1.00 18.19 451 GLN D O 1
ATOM 18808 N N . LEU C 3 452 ? 100.240 121.198 150.299 1.00 13.34 452 LEU D N 1
ATOM 18809 C CA . LEU C 3 452 ? 101.325 121.793 149.534 1.00 13.34 452 LEU D CA 1
ATOM 18810 C C . LEU C 3 452 ? 102.402 120.798 149.208 1.00 13.34 452 LEU D C 1
ATOM 18811 O O . LEU C 3 452 ? 103.423 121.150 148.614 1.00 13.34 452 LEU D O 1
ATOM 18816 N N . ASN C 3 453 ? 102.162 119.579 149.621 1.00 23.08 453 ASN D N 1
ATOM 18817 C CA . ASN C 3 453 ? 102.976 118.440 149.365 1.00 23.08 453 ASN D CA 1
ATOM 18818 C C . ASN C 3 453 ? 103.220 118.253 147.896 1.00 23.08 453 ASN D C 1
ATOM 18819 O O . ASN C 3 453 ? 104.345 117.933 147.504 1.00 23.08 453 ASN D O 1
ATOM 18824 N N . TYR C 3 454 ? 102.187 118.453 147.076 1.00 34.13 454 TYR D N 1
ATOM 18825 C CA . TYR C 3 454 ? 102.362 118.404 145.639 1.00 34.13 454 TYR D CA 1
ATOM 18826 C C . TYR C 3 454 ? 103.331 119.477 145.184 1.00 34.13 454 TYR D C 1
ATOM 18827 O O . TYR C 3 454 ? 104.230 119.195 144.395 1.00 34.13 454 TYR D O 1
ATOM 18836 N N . PHE C 3 455 ? 103.221 120.677 145.728 1.00 13.57 455 PHE D N 1
ATOM 18837 C CA . PHE C 3 455 ? 104.105 121.759 145.335 1.00 13.57 455 PHE D CA 1
ATOM 18838 C C . PHE C 3 455 ? 105.530 121.508 145.783 1.00 13.57 455 PHE D C 1
ATOM 18839 O O . PHE C 3 455 ? 106.462 121.723 145.017 1.00 13.57 455 PHE D O 1
ATOM 18847 N N . ALA C 3 456 ? 105.722 121.004 146.990 1.00 15.13 456 ALA D N 1
ATOM 18848 C CA . ALA C 3 456 ? 107.075 120.760 147.444 1.00 15.13 456 ALA D CA 1
ATOM 18849 C C . ALA C 3 456 ? 107.688 119.522 146.839 1.00 15.13 456 ALA D C 1
ATOM 18850 O O . ALA C 3 456 ? 108.909 119.401 146.831 1.00 15.13 456 ALA D O 1
ATOM 18852 N N . TYR C 3 457 ? 106.870 118.572 146.372 1.00 14.22 457 TYR D N 1
ATOM 18853 C CA . TYR C 3 457 ? 107.398 117.521 145.510 1.00 14.22 457 TYR D CA 1
ATOM 18854 C C . TYR C 3 457 ? 107.996 118.129 144.287 1.00 14.22 457 TYR D C 1
ATOM 18855 O O . TYR C 3 457 ? 109.094 117.760 143.904 1.00 14.22 457 TYR D O 1
ATOM 18864 N N . LEU C 3 458 ? 107.286 119.056 143.662 1.00 13.49 458 LEU D N 1
ATOM 18865 C CA . LEU C 3 458 ? 107.644 119.506 142.333 1.00 13.49 458 LEU D CA 1
ATOM 18866 C C . LEU C 3 458 ? 108.863 120.392 142.366 1.00 13.49 458 LEU D C 1
ATOM 18867 O O . LEU C 3 458 ? 109.735 120.289 141.493 1.00 13.49 458 LEU D O 1
ATOM 18872 N N . MET C 3 459 ? 108.960 121.229 143.400 1.00 17.28 459 MET D N 1
ATOM 18873 C CA . MET C 3 459 ? 110.128 122.067 143.591 1.00 17.28 459 MET D CA 1
ATOM 18874 C C . MET C 3 459 ? 111.371 121.254 143.839 1.00 17.28 459 MET D C 1
ATOM 18875 O O . MET C 3 459 ? 112.414 121.555 143.273 1.00 17.28 459 MET D O 1
ATOM 18880 N N . GLU C 3 460 ? 111.282 120.243 144.693 1.00 11.14 460 GLU D N 1
ATOM 18881 C CA . GLU C 3 460 ? 112.440 119.449 145.082 1.00 11.14 460 GLU D CA 1
ATOM 18882 C C . GLU C 3 460 ? 112.973 118.649 143.938 1.00 11.14 460 GLU D C 1
ATOM 18883 O O . GLU C 3 460 ? 114.178 118.571 143.730 1.00 11.14 460 GLU D O 1
ATOM 18889 N N . TYR C 3 461 ? 112.093 118.082 143.164 1.00 14.74 461 TYR D N 1
ATOM 18890 C CA . TYR C 3 461 ? 112.573 117.305 142.066 1.00 14.74 461 TYR D CA 1
ATOM 18891 C C . TYR C 3 461 ? 112.896 118.142 140.860 1.00 14.74 461 TYR D C 1
ATOM 18892 O O . TYR C 3 461 ? 113.474 117.616 139.910 1.00 14.74 461 TYR D O 1
ATOM 18901 N N . SER C 3 462 ? 112.546 119.415 140.855 1.00 14.32 462 SER D N 1
ATOM 18902 C CA . SER C 3 462 ? 113.027 120.245 139.779 1.00 14.32 462 SER D CA 1
ATOM 18903 C C . SER C 3 462 ? 114.244 121.029 140.144 1.00 14.32 462 SER D C 1
ATOM 18904 O O . SER C 3 462 ? 114.838 121.640 139.256 1.00 14.32 462 SER D O 1
ATOM 18907 N N . CYS C 3 463 ? 114.593 121.087 141.427 1.00 15.30 463 CYS D N 1
ATOM 18908 C CA . CYS C 3 463 ? 115.871 121.662 141.800 1.00 15.30 463 CYS D CA 1
ATOM 18909 C C . CYS C 3 463 ? 116.993 120.746 141.395 1.00 15.30 463 CYS D C 1
ATOM 18910 O O . CYS C 3 463 ? 118.064 121.190 140.998 1.00 15.30 463 CYS D O 1
ATOM 18913 N N . LEU C 3 464 ? 116.722 119.455 141.448 1.00 16.60 464 LEU D N 1
ATOM 18914 C CA . LEU C 3 464 ? 117.678 118.410 141.149 1.00 16.60 464 LEU D CA 1
ATOM 18915 C C . LEU C 3 464 ? 117.822 118.160 139.679 1.00 16.60 464 LEU D C 1
ATOM 18916 O O . LEU C 3 464 ? 118.775 117.516 139.280 1.00 16.60 464 LEU D O 1
ATOM 18921 N N . LYS C 3 465 ? 116.885 118.576 138.867 1.00 16.80 465 LYS D N 1
ATOM 18922 C CA . LYS C 3 465 ? 117.098 118.371 137.455 1.00 16.80 465 LYS D CA 1
ATOM 18923 C C . LYS C 3 465 ? 117.866 119.513 136.826 1.00 16.80 465 LYS D C 1
ATOM 18924 O O . LYS C 3 465 ? 118.526 119.307 135.805 1.00 16.80 465 LYS D O 1
ATOM 18930 N N . THR C 3 466 ? 117.822 120.702 137.420 1.00 19.77 466 THR D N 1
ATOM 18931 C CA . THR C 3 466 ? 118.758 121.765 137.061 1.00 19.77 466 THR D CA 1
ATOM 18932 C C . THR C 3 466 ? 120.205 121.351 137.276 1.00 19.77 466 THR D C 1
ATOM 18933 O O . THR C 3 466 ? 120.995 121.348 136.327 1.00 19.77 466 THR D O 1
ATOM 18937 N N . ILE C 3 467 ? 120.534 120.958 138.518 1.00 22.68 467 ILE D N 1
ATOM 18938 C CA . ILE C 3 467 ? 121.874 120.535 138.895 1.00 22.68 467 ILE D CA 1
ATOM 18939 C C . ILE C 3 467 ? 122.278 119.308 138.124 1.00 22.68 467 ILE D C 1
ATOM 18940 O O . ILE C 3 467 ? 123.466 119.082 137.879 1.00 22.68 467 ILE D O 1
ATOM 18945 N N . ALA C 3 468 ? 121.304 118.496 137.734 1.00 25.05 468 ALA D N 1
ATOM 18946 C CA . ALA C 3 468 ? 121.562 117.417 136.806 1.00 25.05 468 ALA D CA 1
ATOM 18947 C C . ALA C 3 468 ? 122.149 117.903 135.494 1.00 25.05 468 ALA D C 1
ATOM 18948 O O . ALA C 3 468 ? 123.220 117.435 135.111 1.00 25.05 468 ALA D O 1
ATOM 18950 N N . SER C 3 469 ? 121.510 118.863 134.833 1.00 29.76 469 SER D N 1
ATOM 18951 C CA . SER C 3 469 ? 121.940 119.245 133.493 1.00 29.76 469 SER D CA 1
ATOM 18952 C C . SER C 3 469 ? 123.279 119.956 133.492 1.00 29.76 469 SER D C 1
ATOM 18953 O O . SER C 3 469 ? 124.010 119.863 132.518 1.00 29.76 469 SER D O 1
ATOM 18956 N N . LYS C 3 470 ? 123.614 120.647 134.573 1.00 32.18 470 LYS D N 1
ATOM 18957 C CA . LYS C 3 470 ? 124.838 121.431 134.612 1.00 32.18 470 LYS D CA 1
ATOM 18958 C C . LYS C 3 470 ? 126.060 120.526 134.675 1.00 32.18 470 LYS D C 1
ATOM 18959 O O . LYS C 3 470 ? 127.053 120.735 133.970 1.00 32.18 470 LYS D O 1
ATOM 18965 N N . HIS C 3 471 ? 125.991 119.489 135.502 1.00 36.72 471 HIS D N 1
ATOM 18966 C CA . HIS C 3 471 ? 127.047 118.505 135.582 1.00 36.72 471 HIS D CA 1
ATOM 18967 C C . HIS C 3 471 ? 127.052 117.557 134.420 1.00 36.72 471 HIS D C 1
ATOM 18968 O O . HIS C 3 471 ? 127.997 116.777 134.317 1.00 36.72 471 HIS D O 1
ATOM 18975 N N . LYS C 3 472 ? 126.034 117.613 133.563 1.00 40.87 472 LYS D N 1
ATOM 18976 C CA . LYS C 3 472 ? 125.672 116.540 132.655 1.00 40.87 472 LYS D CA 1
ATOM 18977 C C . LYS C 3 472 ? 125.499 115.237 133.428 1.00 40.87 472 LYS D C 1
ATOM 18978 O O . LYS C 3 472 ? 126.315 114.316 133.357 1.00 40.87 472 LYS D O 1
ATOM 18984 N N . GLY C 3 473 ? 124.439 115.200 134.221 1.00 27.87 473 GLY D N 1
ATOM 18985 C CA . GLY C 3 473 ? 124.071 113.994 134.922 1.00 27.87 473 GLY D CA 1
ATOM 18986 C C . GLY C 3 473 ? 122.589 113.761 134.869 1.00 27.87 473 GLY D C 1
ATOM 18987 O O . GLY C 3 473 ? 121.864 114.569 134.304 1.00 27.87 473 GLY D O 1
ATOM 18988 N N . THR C 3 474 ? 122.121 112.686 135.477 1.00 18.16 474 THR D N 1
ATOM 18989 C CA . THR C 3 474 ? 120.717 112.327 135.537 1.00 18.16 474 THR D CA 1
ATOM 18990 C C . THR C 3 474 ? 120.210 112.504 136.947 1.00 18.16 474 THR D C 1
ATOM 18991 O O . THR C 3 474 ? 120.987 112.690 137.858 1.00 18.16 474 THR D O 1
ATOM 18995 N N . LEU C 3 475 ? 118.899 112.396 137.130 1.00 15.93 475 LEU D N 1
ATOM 18996 C CA . LEU C 3 475 ? 118.258 112.597 138.427 1.00 15.93 475 LEU D CA 1
ATOM 18997 C C . LEU C 3 475 ? 118.656 111.554 139.455 1.00 15.93 475 LEU D C 1
ATOM 18998 O O . LEU C 3 475 ? 118.583 111.817 140.650 1.00 15.93 475 LEU D O 1
ATOM 19003 N N . SER C 3 476 ? 119.131 110.389 139.040 1.00 20.66 476 SER D N 1
ATOM 19004 C CA . SER C 3 476 ? 119.497 109.389 140.029 1.00 20.66 476 SER D CA 1
ATOM 19005 C C . SER C 3 476 ? 120.954 109.486 140.405 1.00 20.66 476 SER D C 1
ATOM 19006 O O . SER C 3 476 ? 121.299 109.296 141.571 1.00 20.66 476 SER D O 1
ATOM 19009 N N . LYS C 3 477 ? 121.831 109.759 139.444 1.00 19.99 477 LYS D N 1
ATOM 19010 C CA . LYS C 3 477 ? 123.230 109.962 139.782 1.00 19.99 477 LYS D CA 1
ATOM 19011 C C . LYS C 3 477 ? 123.440 111.189 140.656 1.00 19.99 477 LYS D C 1
ATOM 19012 O O . LYS C 3 477 ? 124.468 111.302 141.324 1.00 19.99 477 LYS D O 1
ATOM 19018 N N . THR C 3 478 ? 122.514 112.121 140.637 1.00 19.05 478 THR D N 1
ATOM 19019 C CA . THR C 3 478 ? 122.701 113.364 141.345 1.00 19.05 478 THR D CA 1
ATOM 19020 C C . THR C 3 478 ? 122.255 113.237 142.796 1.00 19.05 478 THR D C 1
ATOM 19021 O O . THR C 3 478 ? 122.783 113.929 143.660 1.00 19.05 478 THR D O 1
ATOM 19025 N N . ILE C 3 479 ? 121.383 112.296 143.134 1.00 19.85 479 ILE D N 1
ATOM 19026 C CA . ILE C 3 479 ? 121.301 112.010 144.535 1.00 19.85 479 ILE D CA 1
ATOM 19027 C C . ILE C 3 479 ? 122.434 111.062 144.958 1.00 19.85 479 ILE D C 1
ATOM 19028 O O . ILE C 3 479 ? 122.887 111.092 146.097 1.00 19.85 479 ILE D O 1
ATOM 19033 N N . SER C 3 480 ? 122.986 110.274 144.064 1.00 24.97 480 SER D N 1
ATOM 19034 C CA . SER C 3 480 ? 124.084 109.399 144.454 1.00 24.97 480 SER D CA 1
ATOM 19035 C C . SER C 3 480 ? 125.420 110.111 144.535 1.00 24.97 480 SER D C 1
ATOM 19036 O O . SER C 3 480 ? 126.309 109.646 145.238 1.00 24.97 480 SER D O 1
ATOM 19039 N N . MET C 3 481 ? 125.624 111.182 143.789 1.00 29.21 481 MET D N 1
ATOM 19040 C CA . MET C 3 481 ? 126.824 111.977 143.988 1.00 29.21 481 MET D CA 1
ATOM 19041 C C . MET C 3 481 ? 126.754 112.774 145.254 1.00 29.21 481 MET D C 1
ATOM 19042 O O . MET C 3 481 ? 127.756 112.878 145.951 1.00 29.21 481 MET D O 1
ATOM 19047 N N . PHE C 3 482 ? 125.567 113.275 145.593 1.00 24.81 482 PHE D N 1
ATOM 19048 C CA . PHE C 3 482 ? 125.339 114.156 146.720 1.00 24.81 482 PHE D CA 1
ATOM 19049 C C . PHE C 3 482 ? 124.780 113.390 147.877 1.00 24.81 482 PHE D C 1
ATOM 19050 O O . PHE C 3 482 ? 123.935 113.895 148.604 1.00 24.81 482 PHE D O 1
ATOM 19058 N N . LYS C 3 483 ? 125.219 112.152 148.002 1.00 28.33 483 LYS D N 1
ATOM 19059 C CA . LYS C 3 483 ? 124.847 111.226 149.050 1.00 28.33 483 LYS D CA 1
ATOM 19060 C C . LYS C 3 483 ? 125.232 111.779 150.418 1.00 28.33 483 LYS D C 1
ATOM 19061 O O . LYS C 3 483 ? 126.052 112.689 150.529 1.00 28.33 483 LYS D O 1
ATOM 19067 N N . ASP C 3 484 ? 124.605 111.289 151.466 1.00 27.85 484 ASP D N 1
ATOM 19068 C CA . ASP C 3 484 ? 125.263 111.463 152.749 1.00 27.85 484 ASP D CA 1
ATOM 19069 C C . ASP C 3 484 ? 125.962 110.203 153.254 1.00 27.85 484 ASP D C 1
ATOM 19070 O O . ASP C 3 484 ? 127.193 110.089 153.252 1.00 27.85 484 ASP D O 1
ATOM 19075 N N . GLY C 3 485 ? 125.160 109.224 153.627 1.00 32.75 485 GLY D N 1
ATOM 19076 C CA . GLY C 3 485 ? 125.314 108.609 154.909 1.00 32.75 485 GLY D CA 1
ATOM 19077 C C . GLY C 3 485 ? 124.127 108.812 155.821 1.00 32.75 485 GLY D C 1
ATOM 19078 O O . GLY C 3 485 ? 124.254 108.573 157.024 1.00 32.75 485 GLY D O 1
ATOM 19079 N N . SER C 3 486 ? 122.986 109.284 155.358 1.00 28.32 486 SER D N 1
ATOM 19080 C CA . SER C 3 486 ? 121.723 108.984 156.025 1.00 28.32 486 SER D CA 1
ATOM 19081 C C . SER C 3 486 ? 120.558 108.840 155.065 1.00 28.32 486 SER D C 1
ATOM 19082 O O . SER C 3 486 ? 119.416 108.728 155.525 1.00 28.32 486 SER D O 1
ATOM 19085 N N . GLY C 3 487 ? 120.822 108.851 153.754 1.00 30.51 487 GLY D N 1
ATOM 19086 C CA . GLY C 3 487 ? 119.829 108.744 152.709 1.00 30.51 487 GLY D CA 1
ATOM 19087 C C . GLY C 3 487 ? 119.262 110.066 152.245 1.00 30.51 487 GLY D C 1
ATOM 19088 O O . GLY C 3 487 ? 118.424 110.083 151.352 1.00 30.51 487 GLY D O 1
ATOM 19089 N N . SER C 3 488 ? 119.719 111.176 152.801 1.00 22.07 488 SER D N 1
ATOM 19090 C CA . SER C 3 488 ? 119.264 112.473 152.359 1.00 22.07 488 SER D CA 1
ATOM 19091 C C . SER C 3 488 ? 120.331 113.055 151.455 1.00 22.07 488 SER D C 1
ATOM 19092 O O . SER C 3 488 ? 121.432 112.525 151.329 1.00 22.07 488 SER D O 1
ATOM 19095 N N . TRP C 3 489 ? 120.006 114.141 150.806 1.00 21.16 489 TRP D N 1
ATOM 19096 C CA . TRP C 3 489 ? 120.931 114.652 149.829 1.00 21.16 489 TRP D CA 1
ATOM 19097 C C . TRP C 3 489 ? 121.172 116.094 150.207 1.00 21.16 489 TRP D C 1
ATOM 19098 O O . TRP C 3 489 ? 120.286 116.767 150.747 1.00 21.16 489 TRP D O 1
ATOM 19109 N N . GLY C 3 490 ? 122.383 116.549 149.946 1.00 27.65 490 GLY D N 1
ATOM 19110 C CA . GLY C 3 490 ? 122.766 117.875 150.342 1.00 27.65 490 GLY D CA 1
ATOM 19111 C C . GLY C 3 490 ? 123.789 118.398 149.380 1.00 27.65 490 GLY D C 1
ATOM 19112 O O . GLY C 3 490 ? 124.221 117.699 148.470 1.00 27.65 490 GLY D O 1
ATOM 19113 N N . ILE C 3 491 ? 124.160 119.655 149.577 1.00 28.43 491 ILE D N 1
ATOM 19114 C CA . ILE C 3 491 ? 125.067 120.346 148.682 1.00 28.43 491 ILE D CA 1
ATOM 19115 C C . ILE C 3 491 ? 126.215 120.907 149.511 1.00 28.43 491 ILE D C 1
A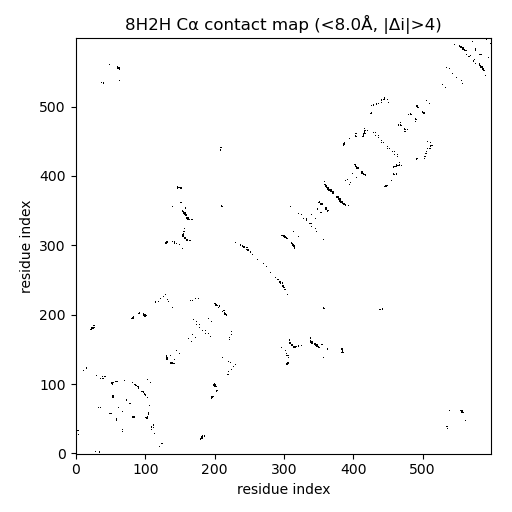TOM 19116 O O . ILE C 3 491 ? 125.967 121.551 150.530 1.00 28.43 491 ILE D O 1
ATOM 19121 N N . PRO C 3 492 ? 127.461 120.626 149.140 1.00 31.76 492 PRO D N 1
ATOM 19122 C CA . PRO C 3 492 ? 128.583 120.991 149.993 1.00 31.76 492 PRO D CA 1
ATOM 19123 C C . PRO C 3 492 ? 129.213 122.315 149.599 1.00 31.76 492 PRO D C 1
ATOM 19124 O O . PRO C 3 492 ? 129.222 122.730 148.436 1.00 31.76 492 PRO D O 1
ATOM 19128 N N . TYR C 3 493 ? 129.746 122.982 150.601 1.00 33.76 493 TYR D N 1
ATOM 19129 C CA . TYR C 3 493 ? 130.674 124.061 150.383 1.00 33.76 493 TYR D CA 1
ATOM 19130 C C . TYR C 3 493 ? 131.852 123.805 151.301 1.00 33.76 493 TYR D C 1
ATOM 19131 O O . TYR C 3 493 ? 131.703 123.187 152.359 1.00 33.76 493 TYR D O 1
ATOM 19140 N N . GLU C 3 494 ? 133.029 124.234 150.874 1.00 43.24 494 GLU D N 1
ATOM 19141 C CA . GLU C 3 494 ? 134.134 124.352 151.801 1.00 43.24 494 GLU D CA 1
ATOM 19142 C C . GLU C 3 494 ? 134.125 125.770 152.312 1.00 43.24 494 GLU D C 1
ATOM 19143 O O . GLU C 3 494 ? 134.534 126.702 151.609 1.00 43.24 494 GLU D O 1
ATOM 19149 N N . ILE C 3 495 ? 133.664 125.922 153.541 1.00 40.53 495 ILE D N 1
ATOM 19150 C CA . ILE C 3 495 ? 133.842 127.184 154.212 1.00 40.53 495 ILE D CA 1
ATOM 19151 C C . ILE C 3 495 ? 134.700 126.888 155.428 1.00 40.53 495 ILE D C 1
ATOM 19152 O O . ILE C 3 495 ? 135.118 125.751 155.639 1.00 40.53 495 ILE D O 1
ATOM 19157 N N . LYS C 3 496 ? 134.952 127.926 156.218 1.00 45.84 496 LYS D N 1
ATOM 19158 C CA . LYS C 3 496 ? 135.964 127.973 157.266 1.00 45.84 496 LYS D CA 1
ATOM 19159 C C . LYS C 3 496 ? 135.759 126.952 158.387 1.00 45.84 496 LYS D C 1
ATOM 19160 O O . LYS C 3 496 ? 136.733 126.573 159.038 1.00 45.84 496 LYS D O 1
ATOM 19166 N N . GLN C 3 497 ? 134.533 126.484 158.625 1.00 41.34 497 GLN D N 1
ATOM 19167 C CA . GLN C 3 497 ? 134.280 125.658 159.786 1.00 41.34 497 GLN D CA 1
ATOM 19168 C C . GLN C 3 497 ? 134.366 124.151 159.538 1.00 41.34 497 GLN D C 1
ATOM 19169 O O . GLN C 3 497 ? 134.188 123.372 160.486 1.00 41.34 497 GLN D O 1
ATOM 19175 N N . GLY C 3 498 ? 134.676 123.719 158.321 1.00 42.09 498 GLY D N 1
ATOM 19176 C CA . GLY C 3 498 ? 134.512 122.331 157.974 1.00 42.09 498 GLY D CA 1
ATOM 19177 C C . GLY C 3 498 ? 133.245 122.220 157.164 1.00 42.09 498 GLY D C 1
ATOM 19178 O O . GLY C 3 498 ? 132.503 123.199 157.039 1.00 42.09 498 GLY D O 1
ATOM 19179 N N . LYS C 3 499 ? 132.952 121.034 156.654 1.00 41.41 499 LYS D N 1
ATOM 19180 C CA . LYS C 3 499 ? 131.916 120.899 155.640 1.00 41.41 499 LYS D CA 1
ATOM 19181 C C . LYS C 3 499 ? 130.556 120.972 156.286 1.00 41.41 499 LYS D C 1
ATOM 19182 O O . LYS C 3 499 ? 130.328 120.373 157.342 1.00 41.41 499 LYS D O 1
ATOM 19188 N N . GLN C 3 500 ? 129.681 121.768 155.691 1.00 35.09 500 GLN D N 1
ATOM 19189 C CA . GLN C 3 500 ? 128.264 121.668 155.946 1.00 35.09 500 GLN D CA 1
ATOM 19190 C C . GLN C 3 500 ? 127.533 121.245 154.668 1.00 35.09 500 GLN D C 1
ATOM 19191 O O . GLN C 3 500 ? 128.132 120.913 153.642 1.00 35.09 500 GLN D O 1
ATOM 19197 N N . ARG C 3 501 ? 126.212 121.246 154.731 1.00 26.79 501 ARG D N 1
ATOM 19198 C CA . ARG C 3 501 ? 125.379 120.788 153.635 1.00 26.79 501 ARG D CA 1
ATOM 19199 C C . ARG C 3 501 ? 124.186 121.710 153.497 1.00 26.79 501 ARG D C 1
ATOM 19200 O O . ARG C 3 501 ? 123.683 122.213 154.505 1.00 26.79 501 ARG D O 1
ATOM 19208 N N . ARG C 3 502 ? 123.697 121.904 152.270 1.00 25.23 502 ARG D N 1
ATOM 19209 C CA . ARG C 3 502 ? 122.409 122.566 152.105 1.00 25.23 502 ARG D CA 1
ATOM 19210 C C . ARG C 3 502 ? 121.311 121.562 151.824 1.00 25.23 502 ARG D C 1
ATOM 19211 O O . ARG C 3 502 ? 121.366 120.840 150.826 1.00 25.23 502 ARG D O 1
ATOM 19219 N N . TYR C 3 503 ? 120.308 121.561 152.684 1.00 25.59 503 TYR D N 1
ATOM 19220 C CA . TYR C 3 503 ? 119.201 120.644 152.588 1.00 25.59 503 TYR D CA 1
ATOM 19221 C C . TYR C 3 503 ? 118.011 121.339 151.923 1.00 25.59 503 TYR D C 1
ATOM 19222 O O . TYR C 3 503 ? 118.145 122.436 151.385 1.00 25.59 503 TYR D O 1
ATOM 19231 N N . PHE C 3 504 ? 116.838 120.708 151.913 1.00 34.13 504 PHE D N 1
ATOM 19232 C CA . PHE C 3 504 ? 115.709 121.313 151.246 1.00 34.13 504 PHE D CA 1
ATOM 19233 C C . PHE C 3 504 ? 114.684 121.659 152.298 1.00 34.13 504 PHE D C 1
ATOM 19234 O O . PHE C 3 504 ? 114.740 121.194 153.415 1.00 34.13 504 PHE D O 1
ATOM 19242 N N . ALA C 3 505 ? 113.756 122.490 151.958 1.00 23.84 505 ALA D N 1
ATOM 19243 C CA . ALA C 3 505 ? 112.826 122.966 152.960 1.00 23.84 505 ALA D CA 1
ATOM 19244 C C . ALA C 3 505 ? 111.773 121.914 153.307 1.00 23.84 505 ALA D C 1
ATOM 19245 O O . ALA C 3 505 ? 111.881 120.747 152.945 1.00 23.84 505 ALA D O 1
ATOM 19247 N N . ASN C 3 506 ? 110.747 122.320 154.044 1.00 23.51 506 ASN D N 1
ATOM 19248 C CA . ASN C 3 506 ? 109.898 121.347 154.658 1.00 23.51 506 ASN D CA 1
ATOM 19249 C C . ASN C 3 506 ? 108.504 121.884 154.942 1.00 23.51 506 ASN D C 1
ATOM 19250 O O . ASN C 3 506 ? 107.974 122.746 154.237 1.00 23.51 506 ASN D O 1
ATOM 19255 N N . PHE C 3 507 ? 107.854 121.218 155.853 1.00 24.37 507 PHE D N 1
ATOM 19256 C CA . PHE C 3 507 ? 106.546 121.551 156.314 1.00 24.37 507 PHE D CA 1
ATOM 19257 C C . PHE C 3 507 ? 106.521 121.975 157.746 1.00 24.37 507 PHE D C 1
ATOM 19258 O O . PHE C 3 507 ? 106.291 123.145 158.006 1.00 24.37 507 PHE D O 1
ATOM 19266 N N . SER C 3 508 ? 106.836 121.085 158.676 1.00 30.79 508 SER D N 1
ATOM 19267 C CA . SER C 3 508 ? 106.719 121.407 160.099 1.00 30.79 508 SER D CA 1
ATOM 19268 C C . SER C 3 508 ? 107.609 122.573 160.496 1.00 30.79 508 SER D C 1
ATOM 19269 O O . SER C 3 508 ? 107.302 123.274 161.464 1.00 30.79 508 SER D O 1
ATOM 19272 N N . GLU C 3 509 ? 108.643 122.841 159.696 1.00 35.49 509 GLU D N 1
ATOM 19273 C CA . GLU C 3 509 ? 109.433 124.049 159.786 1.00 35.49 509 GLU D CA 1
ATOM 19274 C C . GLU C 3 509 ? 109.180 125.018 158.660 1.00 35.49 509 GLU D C 1
ATOM 19275 O O . GLU C 3 509 ? 110.052 125.824 158.374 1.00 35.49 509 GLU D O 1
ATOM 19281 N N . CYS C 3 510 ? 108.068 124.925 157.973 1.00 21.88 510 CYS D N 1
ATOM 19282 C CA . CYS C 3 510 ? 107.489 126.134 157.431 1.00 21.88 510 CYS D CA 1
ATOM 19283 C C . CYS C 3 510 ? 106.053 126.323 157.848 1.00 21.88 510 CYS D C 1
ATOM 19284 O O . CYS C 3 510 ? 105.468 127.319 157.480 1.00 21.88 510 CYS D O 1
ATOM 19287 N N . LYS C 3 511 ? 105.478 125.426 158.626 1.00 23.71 511 LYS D N 1
ATOM 19288 C CA . LYS C 3 511 ? 104.042 125.473 158.788 1.00 23.71 511 LYS D CA 1
ATOM 19289 C C . LYS C 3 511 ? 103.588 126.492 159.800 1.00 23.71 511 LYS D C 1
ATOM 19290 O O . LYS C 3 511 ? 102.719 127.296 159.491 1.00 23.71 511 LYS D O 1
ATOM 19296 N N . SER C 3 512 ? 104.230 126.550 160.947 1.00 37.04 512 SER D N 1
ATOM 19297 C CA . SER C 3 512 ? 103.606 126.791 162.253 1.00 37.04 512 SER D CA 1
ATOM 19298 C C . SER C 3 512 ? 102.567 127.893 162.288 1.00 37.04 512 SER D C 1
ATOM 19299 O O . SER C 3 512 ? 102.903 129.075 162.216 1.00 37.04 512 SER D O 1
ATOM 19302 N N . PRO C 3 513 ? 101.319 127.546 162.394 1.00 39.14 513 PRO D N 1
ATOM 19303 C CA . PRO C 3 513 ? 100.287 128.551 162.228 1.00 39.14 513 PRO D CA 1
ATOM 19304 C C . PRO C 3 513 ? 99.928 129.261 163.509 1.00 39.14 513 PRO D C 1
ATOM 19305 O O . PRO C 3 513 ? 98.764 129.648 163.674 1.00 39.14 513 PRO D O 1
ATOM 19309 N N . TYR C 3 514 ? 100.884 129.459 164.391 1.00 47.68 514 TYR D N 1
ATOM 19310 C CA . TYR C 3 514 ? 100.763 130.320 165.559 1.00 47.68 514 TYR D CA 1
ATOM 19311 C C . TYR C 3 514 ? 101.971 131.233 165.766 1.00 47.68 514 TYR D C 1
ATOM 19312 O O . TYR C 3 514 ? 101.804 132.427 166.014 1.00 47.68 514 TYR D O 1
ATOM 19321 N N . GLN C 3 515 ? 103.184 130.713 165.628 1.00 47.40 515 GLN D N 1
ATOM 19322 C CA . GLN C 3 515 ? 104.396 131.518 165.679 1.00 47.40 515 GLN D CA 1
ATOM 19323 C C . GLN C 3 515 ? 104.924 131.651 164.266 1.00 47.40 515 GLN D C 1
ATOM 19324 O O . GLN C 3 515 ? 104.824 130.703 163.480 1.00 47.40 515 GLN D O 1
ATOM 19330 N N . PHE C 3 516 ? 105.500 132.813 163.954 1.00 42.72 516 PHE D N 1
ATOM 19331 C CA . PHE C 3 516 ? 106.298 132.932 162.757 1.00 42.72 516 PHE D CA 1
ATOM 19332 C C . PHE C 3 516 ? 107.394 133.948 162.944 1.00 42.72 516 PHE D C 1
ATOM 19333 O O . PHE C 3 516 ? 107.519 134.591 163.987 1.00 42.72 516 PHE D O 1
ATOM 19341 N N . THR C 3 517 ? 108.193 134.064 161.895 1.00 45.64 517 THR D N 1
ATOM 19342 C CA . THR C 3 517 ? 109.337 134.944 161.833 1.00 45.64 517 THR D CA 1
ATOM 19343 C C . THR C 3 517 ? 108.915 136.239 161.163 1.00 45.64 517 THR D C 1
ATOM 19344 O O . THR C 3 517 ? 108.171 136.230 160.179 1.00 45.64 517 THR D O 1
ATOM 19348 N N . ASP C 3 518 ? 109.360 137.355 161.756 1.00 50.34 518 ASP D N 1
ATOM 19349 C CA . ASP C 3 518 ? 108.611 138.604 161.746 1.00 50.34 518 ASP D CA 1
ATOM 19350 C C . ASP C 3 518 ? 109.113 139.650 160.767 1.00 50.34 518 ASP D C 1
ATOM 19351 O O . ASP C 3 518 ? 108.329 140.515 160.365 1.00 50.34 518 ASP D O 1
ATOM 19356 N N . GLU C 3 519 ? 110.377 139.597 160.374 1.00 47.48 519 GLU D N 1
ATOM 19357 C CA . GLU C 3 519 ? 110.874 140.312 159.205 1.00 47.48 519 GLU D CA 1
ATOM 19358 C C . GLU C 3 519 ? 111.185 139.262 158.141 1.00 47.48 519 GLU D C 1
ATOM 19359 O O . GLU C 3 519 ? 111.749 138.214 158.477 1.00 47.48 519 GLU D O 1
ATOM 19365 N N . ILE C 3 520 ? 110.759 139.489 156.885 1.00 45.99 520 ILE D N 1
ATOM 19366 C CA . ILE C 3 520 ? 110.911 138.450 155.848 1.00 45.99 520 ILE D CA 1
ATOM 19367 C C . ILE C 3 520 ? 112.391 138.187 155.569 1.00 45.99 520 ILE D C 1
ATOM 19368 O O . ILE C 3 520 ? 113.130 139.077 155.124 1.00 45.99 520 ILE D O 1
ATOM 19373 N N . SER C 3 521 ? 112.828 136.946 155.836 1.00 51.15 521 SER D N 1
ATOM 19374 C CA . SER C 3 521 ? 114.252 136.621 156.041 1.00 51.15 521 SER D CA 1
ATOM 19375 C C . SER C 3 521 ? 114.983 136.489 154.706 1.00 51.15 521 SER D C 1
ATOM 19376 O O . SER C 3 5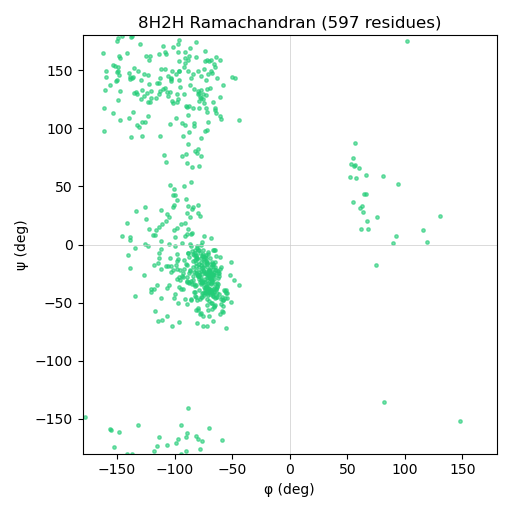21 ? 115.208 135.405 154.171 1.00 51.15 521 SER D O 1
ATOM 19379 N N . GLN C 3 522 ? 115.357 137.645 154.179 1.00 47.76 522 GLN D N 1
ATOM 19380 C CA . GLN C 3 522 ? 116.164 137.758 152.969 1.00 47.76 522 GLN D CA 1
ATOM 19381 C C . GLN C 3 522 ? 117.576 138.217 153.342 1.00 47.76 522 GLN D C 1
ATOM 19382 O O . GLN C 3 522 ? 117.975 139.357 153.091 1.00 47.76 522 GLN D O 1
ATOM 19388 N N . ALA C 3 523 ? 118.317 137.289 153.981 1.00 53.72 523 ALA D N 1
ATOM 19389 C CA . ALA C 3 523 ? 119.624 137.463 154.620 1.00 53.72 523 ALA D CA 1
ATOM 19390 C C . ALA C 3 523 ? 119.584 138.596 155.641 1.00 53.72 523 ALA D C 1
ATOM 19391 O O . ALA C 3 523 ? 120.126 139.679 155.387 1.00 53.72 523 ALA D O 1
ATOM 19393 N N . PRO C 3 524 ? 118.962 138.383 156.804 1.00 50.51 524 PRO D N 1
ATOM 19394 C CA . PRO C 3 524 ? 118.733 139.497 157.735 1.00 50.51 524 PRO D CA 1
ATOM 19395 C C . PRO C 3 524 ? 119.999 139.874 158.492 1.00 50.51 524 PRO D C 1
ATOM 19396 O O . PRO C 3 524 ? 120.824 139.020 158.826 1.00 50.51 524 PRO D O 1
ATOM 19400 N N . VAL C 3 525 ? 120.142 141.165 158.758 1.00 49.55 525 VAL D N 1
ATOM 19401 C CA . VAL C 3 525 ? 121.229 141.688 159.571 1.00 49.55 525 VAL D CA 1
ATOM 19402 C C . VAL C 3 525 ? 120.821 141.629 161.030 1.00 49.55 525 VAL D C 1
ATOM 19403 O O . VAL C 3 525 ? 119.663 141.373 161.382 1.00 49.55 525 VAL D O 1
ATOM 19407 N N . LEU C 3 526 ? 121.795 141.859 161.888 1.00 51.57 526 LEU D N 1
ATOM 19408 C CA . LEU C 3 526 ? 121.541 141.958 163.306 1.00 51.57 526 LEU D CA 1
ATOM 19409 C C . LEU C 3 526 ? 121.026 143.358 163.657 1.00 51.57 526 LEU D C 1
ATOM 19410 O O . LEU C 3 526 ? 120.942 144.264 162.818 1.00 51.57 526 LEU D O 1
ATOM 19415 N N . TYR C 3 527 ? 120.649 143.515 164.922 1.00 68.04 527 TYR D N 1
ATOM 19416 C CA . TYR C 3 527 ? 120.449 144.830 165.506 1.00 68.04 527 TYR D CA 1
ATOM 19417 C C . TYR C 3 527 ? 121.792 145.274 166.060 1.00 68.04 527 TYR D C 1
ATOM 19418 O O . TYR C 3 527 ? 122.282 144.703 167.041 1.00 68.04 527 TYR D O 1
ATOM 19427 N N . GLY C 3 528 ? 122.394 146.289 165.445 1.00 53.12 528 GLY D N 1
ATOM 19428 C CA . GLY C 3 528 ? 123.710 146.706 165.876 1.00 53.12 528 GLY D CA 1
ATOM 19429 C C . GLY C 3 528 ? 123.737 147.536 167.147 1.00 53.12 528 GLY D C 1
ATOM 19430 O O . GLY C 3 528 ? 123.923 148.755 167.087 1.00 53.12 528 GLY D O 1
ATOM 19431 N N . TYR C 3 529 ? 123.560 146.903 168.305 1.00 60.32 529 TYR D N 1
ATOM 19432 C CA . TYR C 3 529 ? 123.635 147.616 169.587 1.00 60.32 529 TYR D CA 1
ATOM 19433 C C . TYR C 3 529 ? 125.045 147.582 170.173 1.00 60.32 529 TYR D C 1
ATOM 19434 O O . TYR C 3 529 ? 125.251 147.241 171.338 1.00 60.32 529 TYR D O 1
ATOM 19443 N N . ALA C 3 530 ? 126.036 147.946 169.358 1.00 52.73 530 ALA D N 1
ATOM 19444 C CA . ALA C 3 530 ? 127.415 148.058 169.814 1.00 52.73 530 ALA D CA 1
ATOM 19445 C C . ALA C 3 530 ? 128.106 149.254 169.173 1.00 52.73 530 ALA D C 1
ATOM 19446 O O . ALA C 3 530 ? 129.342 149.316 169.146 1.00 52.73 530 ALA D O 1
ATOM 19448 N N . ARG C 3 531 ? 127.310 150.190 168.641 1.00 55.88 531 ARG D N 1
ATOM 19449 C CA . ARG C 3 531 ? 127.746 151.448 168.026 1.00 55.88 531 ARG D CA 1
ATOM 19450 C C . ARG C 3 531 ? 128.669 151.187 166.827 1.00 55.88 531 ARG D C 1
ATOM 19451 O O . ARG C 3 531 ? 129.857 151.517 166.815 1.00 55.88 531 ARG D O 1
ATOM 19459 N N . ASN C 3 532 ? 128.061 150.580 165.806 1.00 56.83 532 ASN D N 1
ATOM 19460 C CA . ASN C 3 532 ? 128.669 150.237 164.515 1.00 56.83 532 ASN D CA 1
ATOM 19461 C C . ASN C 3 532 ? 127.890 150.880 163.387 1.00 56.83 532 ASN D C 1
ATOM 19462 O O . ASN C 3 532 ? 128.025 150.513 162.219 1.00 56.83 532 ASN D O 1
ATOM 19467 N N . THR C 3 533 ? 127.029 151.823 163.746 1.00 50.85 533 THR D N 1
ATOM 19468 C CA . THR C 3 533 ? 125.904 152.232 162.923 1.00 50.85 533 THR D CA 1
ATOM 19469 C C . THR C 3 533 ? 126.318 153.378 162.002 1.00 50.85 533 THR D C 1
ATOM 19470 O O . THR C 3 533 ? 127.501 153.628 161.785 1.00 50.85 533 THR D O 1
ATOM 19474 N N . LEU C 3 534 ? 125.345 154.060 161.408 1.00 45.41 534 LEU D N 1
ATOM 19475 C CA . LEU C 3 534 ? 125.614 155.064 160.393 1.00 45.41 534 LEU D CA 1
ATOM 19476 C C . LEU C 3 534 ? 125.606 156.479 160.963 1.00 45.41 534 LEU D C 1
ATOM 19477 O O . LEU C 3 534 ? 125.614 157.458 160.204 1.00 45.41 534 LEU D O 1
ATOM 19482 N N . GLU C 3 535 ? 125.648 156.600 162.287 1.00 44.73 535 GLU D N 1
ATOM 19483 C CA . GLU C 3 535 ? 125.529 157.851 163.025 1.00 44.73 535 GLU D CA 1
ATOM 19484 C C . GLU C 3 535 ? 126.750 158.149 163.880 1.00 44.73 535 GLU D C 1
ATOM 19485 O O . GLU C 3 535 ? 127.169 159.303 163.968 1.00 44.73 535 GLU D O 1
ATOM 19491 N N . ASN C 3 536 ? 127.347 157.138 164.510 1.00 52.79 536 ASN D N 1
ATOM 19492 C CA . ASN C 3 536 ? 128.540 157.412 165.309 1.00 52.79 536 ASN D CA 1
ATOM 19493 C C . ASN C 3 536 ? 129.845 157.068 164.583 1.00 52.79 536 ASN D C 1
ATOM 19494 O O . ASN C 3 536 ? 130.924 157.136 165.179 1.00 52.79 536 ASN D O 1
ATOM 19499 N N . ARG C 3 537 ? 129.779 156.704 163.313 1.00 49.41 537 ARG D N 1
ATOM 19500 C CA . ARG C 3 537 ? 130.977 156.855 162.510 1.00 49.41 537 ARG D CA 1
ATOM 19501 C C . ARG C 3 537 ? 130.980 158.209 161.831 1.00 49.41 537 ARG D C 1
ATOM 19502 O O . ARG C 3 537 ? 132.005 158.629 161.291 1.00 49.41 537 ARG D O 1
ATOM 19510 N N . LEU C 3 538 ? 129.839 158.896 161.832 1.00 50.18 538 LEU D N 1
ATOM 19511 C CA . LEU C 3 538 ? 129.813 160.228 161.254 1.00 50.18 538 LEU D CA 1
ATOM 19512 C C . LEU C 3 538 ? 130.533 161.197 162.161 1.00 50.18 538 LEU D C 1
ATOM 19513 O O . LEU C 3 538 ? 131.300 162.041 161.686 1.00 50.18 538 LEU D O 1
ATOM 19518 N N . LYS C 3 539 ? 130.335 161.050 163.466 1.00 47.91 539 LYS D N 1
ATOM 19519 C CA . LYS C 3 539 ? 131.009 161.855 164.473 1.00 47.91 539 LYS D CA 1
ATOM 19520 C C . LYS C 3 539 ? 132.489 161.524 164.622 1.00 47.91 539 LYS D C 1
ATOM 19521 O O . LYS C 3 539 ? 133.228 162.326 165.203 1.00 47.91 539 LYS D O 1
ATOM 19527 N N . ALA C 3 540 ? 132.947 160.378 164.116 1.00 51.07 540 ALA D N 1
ATOM 19528 C CA . ALA C 3 540 ? 134.359 160.055 164.228 1.00 51.07 540 ALA D CA 1
ATOM 19529 C C . ALA C 3 540 ? 135.210 160.902 163.302 1.00 51.07 540 ALA D C 1
ATOM 19530 O O . ALA C 3 540 ? 136.403 161.077 163.583 1.00 51.07 540 ALA D O 1
ATOM 19532 N N . LYS C 3 541 ? 134.611 161.423 162.219 1.00 52.03 541 LYS D N 1
ATOM 19533 C CA . LYS C 3 541 ? 135.289 162.225 161.197 1.00 52.03 541 LYS D CA 1
ATOM 19534 C C . LYS C 3 541 ? 136.497 161.498 160.604 1.00 52.03 541 LYS D C 1
ATOM 19535 O O . LYS C 3 541 ? 137.508 162.112 160.253 1.00 52.03 541 LYS D O 1
ATOM 19541 N N . CYS C 3 542 ? 136.371 160.184 160.456 1.00 64.29 542 CYS D N 1
ATOM 19542 C CA . CYS C 3 542 ? 137.494 159.283 160.259 1.00 64.29 542 CYS D CA 1
ATOM 19543 C C . CYS C 3 542 ? 137.841 159.134 158.783 1.00 64.29 542 CYS D C 1
ATOM 19544 O O . CYS C 3 542 ? 137.019 159.394 157.902 1.00 64.29 542 CYS D O 1
ATOM 19547 N N . CYS C 3 543 ? 139.076 158.715 158.525 1.00 63.22 543 CYS D N 1
ATOM 19548 C CA . CYS C 3 543 ? 139.545 158.409 157.176 1.00 63.22 543 CYS D CA 1
ATOM 19549 C C . CYS C 3 543 ? 140.264 157.064 157.178 1.00 63.22 543 CYS D C 1
ATOM 19550 O O . CYS C 3 543 ? 141.415 156.971 157.618 1.00 63.22 543 CYS D O 1
ATOM 19553 N N . GLU C 3 544 ? 139.585 156.024 156.693 1.00 61.34 544 GLU D N 1
ATOM 19554 C CA . GLU C 3 544 ? 140.177 154.697 156.590 1.00 61.34 544 GLU D CA 1
ATOM 19555 C C . GLU C 3 544 ? 141.091 154.540 155.379 1.00 61.34 544 GLU D C 1
ATOM 19556 O O . GLU C 3 544 ? 142.264 154.190 155.549 1.00 61.34 544 GLU D O 1
ATOM 19562 N N . LEU C 3 545 ? 140.587 154.787 154.168 1.00 59.86 545 LEU D N 1
ATOM 19563 C CA . LEU C 3 545 ? 141.409 154.815 152.965 1.00 59.86 545 LEU D CA 1
ATOM 19564 C C . LEU C 3 545 ? 141.879 156.214 152.598 1.00 59.86 545 LEU D C 1
ATOM 19565 O O . LEU C 3 545 ? 142.349 156.421 151.475 1.00 59.86 545 LEU D O 1
ATOM 19570 N N . CYS C 3 546 ? 141.827 157.148 153.540 1.00 57.84 546 CYS D N 1
ATOM 19571 C CA . CYS C 3 546 ? 141.933 158.579 153.299 1.00 57.84 546 CYS D CA 1
ATOM 19572 C C . CYS C 3 546 ? 143.102 159.245 154.015 1.00 57.84 546 CYS D C 1
ATOM 19573 O O . CYS C 3 546 ? 143.746 160.119 153.429 1.00 57.84 546 CYS D O 1
ATOM 19576 N N . GLY C 3 547 ? 143.382 158.874 155.264 1.00 46.61 547 GLY D N 1
ATOM 19577 C CA . GLY C 3 547 ? 144.579 159.298 155.969 1.00 46.61 547 GLY D CA 1
ATOM 19578 C C . GLY C 3 547 ? 144.629 160.725 156.476 1.00 46.61 547 GLY D C 1
ATOM 19579 O O . GLY C 3 547 ? 145.454 161.022 157.344 1.00 46.61 547 GLY D O 1
ATOM 19580 N N . THR C 3 548 ? 143.784 161.626 155.971 1.00 50.45 548 THR D N 1
ATOM 19581 C CA . THR C 3 548 ? 143.840 163.044 156.321 1.00 50.45 548 THR D CA 1
ATOM 19582 C C . THR C 3 548 ? 142.496 163.491 156.884 1.00 50.45 548 THR D C 1
ATOM 19583 O O . THR C 3 548 ? 141.522 163.614 156.136 1.00 50.45 548 THR D O 1
ATOM 19587 N N . SER C 3 549 ? 142.459 163.782 158.185 1.00 60.12 549 SER D N 1
ATOM 19588 C CA . SER C 3 549 ? 141.229 164.202 158.863 1.00 60.12 549 SER D CA 1
ATOM 19589 C C . SER C 3 549 ? 140.982 165.690 158.612 1.00 60.12 549 SER D C 1
ATOM 19590 O O . SER C 3 549 ? 141.254 166.557 159.445 1.00 60.12 549 SER D O 1
ATOM 19593 N N . ASP C 3 550 ? 140.464 165.974 157.422 1.00 51.59 550 ASP D N 1
ATOM 19594 C CA . ASP C 3 550 ? 140.268 167.340 156.961 1.00 51.59 550 ASP D CA 1
ATOM 19595 C C . ASP C 3 550 ? 138.798 167.748 157.056 1.00 51.59 550 ASP D C 1
ATOM 19596 O O . ASP C 3 550 ? 137.890 166.945 156.818 1.00 51.59 550 ASP D O 1
ATOM 19601 N N . GLU C 3 551 ? 138.572 169.015 157.409 1.00 46.01 551 GLU D N 1
ATOM 19602 C CA . GLU C 3 551 ? 137.224 169.551 157.573 1.00 46.01 551 GLU D CA 1
ATOM 19603 C C . GLU C 3 551 ? 136.608 170.019 156.260 1.00 46.01 551 GLU D C 1
ATOM 19604 O O . GLU C 3 551 ? 135.382 169.949 156.101 1.00 46.01 551 GLU D O 1
ATOM 19610 N N . ASN C 3 552 ? 137.434 170.483 155.315 1.00 47.04 552 ASN D N 1
ATOM 19611 C CA . ASN C 3 552 ? 136.980 171.006 154.031 1.00 47.04 552 ASN D CA 1
ATOM 19612 C C . ASN C 3 552 ? 136.674 169.899 153.022 1.00 47.04 552 ASN D C 1
ATOM 19613 O O . ASN C 3 552 ? 136.226 170.191 151.908 1.00 47.04 552 ASN D O 1
ATOM 19618 N N . THR C 3 553 ? 136.903 168.644 153.394 1.00 53.11 553 THR D N 1
ATOM 19619 C CA . THR C 3 553 ? 136.529 167.471 152.617 1.00 53.11 553 THR D CA 1
ATOM 19620 C C . THR C 3 553 ? 135.271 166.851 153.219 1.00 53.11 553 THR D C 1
ATOM 19621 O O . THR C 3 553 ? 135.248 166.513 154.407 1.00 53.11 553 THR D O 1
ATOM 19625 N N . SER C 3 554 ? 134.228 166.706 152.405 1.00 58.58 554 SER D N 1
ATOM 19626 C CA . SER C 3 554 ? 132.918 166.252 152.884 1.00 58.58 554 SER D CA 1
ATOM 19627 C C . SER C 3 554 ? 132.955 164.769 153.222 1.00 58.58 554 SER D C 1
ATOM 19628 O O . SER C 3 554 ? 133.435 163.926 152.468 1.00 58.58 554 SER D O 1
ATOM 19631 N N . TYR C 3 555 ? 132.504 164.484 154.416 1.00 54.67 555 TYR D N 1
ATOM 19632 C CA . TYR C 3 555 ? 132.174 163.146 154.852 1.00 54.67 555 TYR D CA 1
ATOM 19633 C C . TYR C 3 555 ? 130.759 162.870 154.391 1.00 54.67 555 TYR D C 1
ATOM 19634 O O . TYR C 3 555 ? 129.962 163.798 154.313 1.00 54.67 555 TYR D O 1
ATOM 19643 N N . GLU C 3 556 ? 130.458 161.622 154.048 1.00 49.54 556 GLU D N 1
ATOM 19644 C CA . GLU C 3 556 ? 129.137 161.236 153.558 1.00 49.54 556 GLU D CA 1
ATOM 19645 C C . GLU C 3 556 ? 128.900 159.751 153.808 1.00 49.54 556 GLU D C 1
ATOM 19646 O O . GLU C 3 556 ? 129.569 159.148 154.650 1.00 49.54 556 GLU D O 1
ATOM 19652 N N . ILE C 3 557 ? 127.980 159.133 153.078 1.00 45.57 557 ILE D N 1
ATOM 19653 C CA . ILE C 3 557 ? 127.760 157.700 153.208 1.00 45.57 557 ILE D CA 1
ATOM 19654 C C . ILE C 3 557 ? 127.995 156.996 151.873 1.00 45.57 557 ILE D C 1
ATOM 19655 O O . ILE C 3 557 ? 127.486 157.435 150.839 1.00 45.57 557 ILE D O 1
ATOM 19660 N N . HIS C 3 558 ? 128.771 155.903 151.884 1.00 52.82 558 HIS D N 1
ATOM 19661 C CA . HIS C 3 558 ? 128.863 155.060 150.689 1.00 52.82 558 HIS D CA 1
ATOM 19662 C C . HIS C 3 558 ? 128.135 153.743 150.981 1.00 52.82 558 HIS D C 1
ATOM 19663 O O . HIS C 3 558 ? 128.766 152.711 151.204 1.00 52.82 558 HIS D O 1
ATOM 19670 N N . HIS C 3 559 ? 126.802 153.786 150.939 1.00 51.30 559 HIS D N 1
ATOM 19671 C CA . HIS C 3 559 ? 125.938 152.623 151.096 1.00 51.30 559 HIS D CA 1
ATOM 19672 C C . HIS C 3 559 ? 125.433 152.251 149.726 1.00 51.30 559 HIS D C 1
ATOM 19673 O O . HIS C 3 559 ? 124.513 152.890 149.206 1.00 51.30 559 HIS D O 1
ATOM 19680 N N . VAL C 3 560 ? 125.997 151.197 149.165 1.00 48.36 560 VAL D N 1
ATOM 19681 C CA . VAL C 3 560 ? 125.391 150.528 148.066 1.00 48.36 560 VAL D CA 1
ATOM 19682 C C . VAL C 3 560 ? 124.628 149.367 148.687 1.00 48.36 560 VAL D C 1
ATOM 19683 O O . VAL C 3 560 ? 124.897 148.956 149.809 1.00 48.36 560 VAL D O 1
ATOM 19687 N N . ASN C 3 561 ? 123.634 148.856 147.968 1.00 48.18 561 ASN D N 1
ATOM 19688 C CA . ASN C 3 561 ? 122.845 147.736 148.470 1.00 48.18 561 ASN D CA 1
ATOM 19689 C C . ASN C 3 561 ? 123.629 146.423 148.500 1.00 48.18 561 ASN D C 1
ATOM 19690 O O . ASN C 3 561 ? 123.818 145.829 149.568 1.00 48.18 561 ASN D O 1
ATOM 19695 N N . LYS C 3 562 ? 124.091 145.945 147.351 1.00 56.94 562 LYS D N 1
ATOM 19696 C CA . LYS C 3 562 ? 124.570 144.573 147.260 1.00 56.94 562 LYS D CA 1
ATOM 19697 C C . LYS C 3 562 ? 126.089 144.509 147.353 1.00 56.94 562 LYS D C 1
ATOM 19698 O O . LYS C 3 562 ? 126.800 145.410 146.900 1.00 56.94 562 LYS D O 1
ATOM 19704 N N . VAL C 3 563 ? 126.575 143.427 147.961 1.00 51.38 563 VAL D N 1
ATOM 19705 C CA . VAL C 3 563 ? 128.007 143.225 148.164 1.00 51.38 563 VAL D CA 1
ATOM 19706 C C . VAL C 3 563 ? 128.523 142.031 147.368 1.00 51.38 563 VAL D C 1
ATOM 19707 O O . VAL C 3 563 ? 129.734 141.875 147.195 1.00 51.38 563 VAL D O 1
ATOM 19711 N N . LYS C 3 564 ? 127.622 141.166 146.885 1.00 55.49 564 LYS D N 1
ATOM 19712 C CA . LYS C 3 564 ? 128.038 139.995 146.118 1.00 55.49 564 LYS D CA 1
ATOM 19713 C C . LYS C 3 564 ? 128.538 140.350 144.724 1.00 55.49 564 LYS D C 1
ATOM 19714 O O . LYS C 3 564 ? 129.241 139.541 144.110 1.00 55.49 564 LYS D O 1
ATOM 19720 N N . ASN C 3 565 ? 128.195 141.533 144.214 1.00 55.97 565 ASN D N 1
ATOM 19721 C CA . ASN C 3 565 ? 128.635 141.966 142.893 1.00 55.97 565 ASN D CA 1
ATOM 19722 C C . ASN C 3 565 ? 130.012 142.623 142.897 1.00 55.97 565 ASN D C 1
ATOM 19723 O O . ASN C 3 565 ? 130.495 143.009 141.828 1.00 55.97 565 ASN D O 1
ATOM 19728 N N . LEU C 3 566 ? 130.646 142.761 144.060 1.00 55.63 566 LEU D N 1
ATOM 19729 C CA . LEU C 3 566 ? 131.984 143.327 144.171 1.00 55.63 566 LEU D CA 1
ATOM 19730 C C . LEU C 3 566 ? 133.008 142.234 143.876 1.00 55.63 566 LEU D C 1
ATOM 19731 O O . LEU C 3 566 ? 132.890 141.116 144.390 1.00 55.63 566 LEU D O 1
ATOM 19736 N N . LYS C 3 567 ? 134.010 142.550 143.047 1.00 52.79 567 LYS D N 1
ATOM 19737 C CA . LYS C 3 567 ? 134.863 141.482 142.529 1.00 52.79 567 LYS D CA 1
ATOM 19738 C C . LYS C 3 567 ? 136.183 141.361 143.288 1.00 52.79 567 LYS D C 1
ATOM 19739 O O . LYS C 3 567 ? 136.623 140.244 143.583 1.00 52.79 567 LYS D O 1
ATOM 19745 N N . GLY C 3 568 ? 136.834 142.479 143.604 1.00 46.48 568 GLY D N 1
ATOM 19746 C CA . GLY C 3 568 ? 138.094 142.424 144.329 1.00 46.48 568 GLY D CA 1
ATOM 19747 C C . GLY C 3 568 ? 139.345 142.429 143.475 1.00 46.48 568 GLY D C 1
ATOM 19748 O O . GLY C 3 568 ? 140.189 141.538 143.582 1.00 46.48 568 GLY D O 1
ATOM 19749 N N . LYS C 3 569 ? 139.439 143.398 142.591 1.00 51.15 569 LYS D N 1
ATOM 19750 C CA . LYS C 3 569 ? 140.621 143.711 141.804 1.00 51.15 569 LYS D CA 1
ATOM 19751 C C . LYS C 3 569 ? 140.836 145.206 141.713 1.00 51.15 569 LYS D C 1
ATOM 19752 O O . LYS C 3 569 ? 141.955 145.660 141.470 1.00 51.15 569 LYS D O 1
ATOM 19758 N N . GLU C 3 570 ? 139.787 145.985 141.951 1.00 49.48 570 GLU D N 1
ATOM 19759 C CA . GLU C 3 570 ? 139.879 147.434 141.978 1.00 49.48 570 GLU D CA 1
ATOM 19760 C C . GLU C 3 570 ? 140.034 147.950 143.408 1.00 49.48 570 GLU D C 1
ATOM 19761 O O . GLU C 3 570 ? 139.911 147.212 144.388 1.00 49.48 570 GLU D O 1
ATOM 19767 N N . LYS C 3 571 ? 140.280 149.263 143.515 1.00 48.47 571 LYS D N 1
ATOM 19768 C CA . LYS C 3 571 ? 140.839 149.859 144.726 1.00 48.47 571 LYS D CA 1
ATOM 19769 C C . LYS C 3 571 ? 139.828 149.990 145.855 1.00 48.47 571 LYS D C 1
ATOM 19770 O O . LYS C 3 571 ? 140.232 150.079 147.017 1.00 48.47 571 LYS D O 1
ATOM 19776 N N . TRP C 3 572 ? 138.533 149.996 145.553 1.00 56.93 572 TRP D N 1
ATOM 19777 C CA . TRP C 3 572 ? 137.531 150.336 146.554 1.00 56.93 572 TRP D CA 1
ATOM 19778 C C . TRP C 3 572 ? 136.831 149.115 147.138 1.00 56.93 572 TRP D C 1
ATOM 19779 O O . TRP C 3 572 ? 136.330 149.182 148.268 1.00 56.93 572 TRP D O 1
ATOM 19790 N N . GLU C 3 573 ? 136.839 147.992 146.418 1.00 56.63 573 GLU D N 1
ATOM 19791 C CA . GLU C 3 573 ? 136.088 146.806 146.809 1.00 56.63 573 GLU D CA 1
ATOM 19792 C C . GLU C 3 573 ? 136.800 145.969 147.863 1.00 56.63 573 GLU D C 1
ATOM 19793 O O . GLU C 3 573 ? 136.204 145.020 148.385 1.00 56.63 573 GLU D O 1
ATOM 19799 N N . MET C 3 574 ? 138.062 146.278 148.169 1.00 54.20 574 MET D N 1
ATOM 19800 C CA . MET C 3 574 ? 138.815 145.511 149.153 1.00 54.20 574 MET D CA 1
ATOM 19801 C C . MET C 3 574 ? 138.488 145.915 150.584 1.00 54.20 574 MET D C 1
ATOM 19802 O O . MET C 3 574 ? 138.862 145.197 151.516 1.00 54.20 574 MET D O 1
ATOM 19807 N N . ALA C 3 575 ? 137.799 147.039 150.778 1.00 49.74 575 ALA D N 1
ATOM 19808 C CA . ALA C 3 575 ? 137.437 147.497 152.113 1.00 49.74 575 ALA D CA 1
ATOM 19809 C C . ALA C 3 575 ? 136.124 146.904 152.603 1.00 49.74 575 ALA D C 1
ATOM 19810 O O . ALA C 3 575 ? 135.970 146.669 153.807 1.00 49.74 575 ALA D O 1
ATOM 19812 N N . MET C 3 576 ? 135.180 146.644 151.702 1.00 53.40 576 MET D N 1
ATOM 19813 C CA . MET C 3 576 ? 133.884 146.121 152.115 1.00 53.40 576 MET D CA 1
ATOM 19814 C C . MET C 3 576 ? 133.903 144.630 152.422 1.00 53.40 576 MET D C 1
ATOM 19815 O O . MET C 3 576 ? 132.975 144.134 153.072 1.00 53.40 576 MET D O 1
ATOM 19820 N N . ILE C 3 577 ? 134.925 143.904 151.972 1.00 47.28 577 ILE D N 1
ATOM 19821 C CA . ILE C 3 577 ? 134.988 142.482 152.290 1.00 47.28 577 ILE D CA 1
ATOM 19822 C C . ILE C 3 577 ? 135.616 142.275 153.674 1.00 47.28 577 ILE D C 1
ATOM 19823 O O . ILE C 3 577 ? 135.408 141.233 154.308 1.00 47.28 577 ILE D O 1
ATOM 19828 N N . ALA C 3 578 ? 136.341 143.279 154.183 1.00 43.86 578 ALA D N 1
ATOM 19829 C CA . ALA C 3 578 ? 137.030 143.157 155.465 1.00 43.86 578 ALA D CA 1
ATOM 19830 C C . ALA C 3 578 ? 136.095 143.396 156.645 1.00 43.86 578 ALA D C 1
ATOM 19831 O O . ALA C 3 578 ? 135.968 142.533 157.521 1.00 43.86 578 ALA D O 1
ATOM 19833 N N . LYS C 3 579 ? 135.429 144.550 156.692 1.00 44.35 579 LYS D N 1
ATOM 19834 C CA . LYS C 3 579 ? 134.577 144.880 157.828 1.00 44.35 579 LYS D CA 1
ATOM 19835 C C . LYS C 3 579 ? 133.194 144.253 157.739 1.00 44.35 579 LYS D C 1
ATOM 19836 O O . LYS C 3 579 ? 132.475 144.252 158.746 1.00 44.35 579 LYS D O 1
ATOM 19842 N N . GLN C 3 580 ? 132.826 143.731 156.562 1.00 52.97 580 GLN D N 1
ATOM 19843 C CA . GLN C 3 580 ? 131.562 143.042 156.283 1.00 52.97 580 GLN D CA 1
ATOM 19844 C C . GLN C 3 580 ? 130.368 143.944 156.621 1.00 52.97 580 GLN D C 1
ATOM 19845 O O . GLN C 3 580 ? 129.631 143.729 157.583 1.00 52.97 580 GLN D O 1
ATOM 19851 N N . ARG C 3 581 ? 130.225 144.997 155.819 1.00 49.75 581 ARG D N 1
ATOM 19852 C CA . ARG C 3 581 ? 129.150 145.955 156.016 1.00 49.75 581 ARG D CA 1
ATOM 19853 C C . ARG C 3 581 ? 128.771 146.529 154.658 1.00 49.75 581 ARG D C 1
ATOM 19854 O O . ARG C 3 581 ? 129.612 146.609 153.759 1.00 49.75 581 ARG D O 1
ATOM 19862 N N . LYS C 3 582 ? 127.487 146.903 154.500 1.00 48.96 582 LYS D N 1
ATOM 19863 C CA . LYS C 3 582 ? 126.982 147.426 153.233 1.00 48.96 582 LYS D CA 1
ATOM 19864 C C . LYS C 3 582 ? 127.601 148.753 152.847 1.00 48.96 582 LYS D C 1
ATOM 19865 O O . LYS C 3 582 ? 127.513 149.134 151.676 1.00 48.96 582 LYS D O 1
ATOM 19871 N N . THR C 3 583 ? 128.266 149.427 153.779 1.00 46.61 583 THR D N 1
ATOM 19872 C CA . THR C 3 583 ? 128.439 150.861 153.730 1.00 46.61 583 THR D CA 1
ATOM 19873 C C . THR C 3 583 ? 129.698 151.295 154.467 1.00 46.61 583 THR D C 1
ATOM 19874 O O . THR C 3 583 ? 130.170 150.636 155.395 1.00 46.61 583 THR D O 1
ATOM 19878 N N . LEU C 3 584 ? 130.211 152.445 154.055 1.00 46.50 584 LEU D N 1
ATOM 19879 C CA . LEU C 3 584 ? 131.246 153.160 154.786 1.00 46.50 584 LEU D CA 1
ATOM 19880 C C . LEU C 3 584 ? 131.078 154.633 154.436 1.00 46.50 584 LEU D C 1
ATOM 19881 O O . LEU C 3 584 ? 130.117 155.032 153.768 1.00 46.50 584 LEU D O 1
ATOM 19886 N N . VAL C 3 585 ? 132.018 155.440 154.911 1.00 47.84 585 VAL D N 1
ATOM 19887 C CA . VAL C 3 585 ? 132.047 156.870 154.649 1.00 47.84 585 VAL D CA 1
ATOM 19888 C C . VAL C 3 585 ? 132.433 157.063 153.182 1.00 47.84 585 VAL D C 1
ATOM 19889 O O . VAL C 3 585 ? 132.988 156.160 152.551 1.00 47.84 585 VAL D O 1
ATOM 19893 N N . VAL C 3 586 ? 132.114 158.215 152.601 1.00 53.21 586 VAL D N 1
ATOM 19894 C CA . VAL C 3 586 ? 132.683 158.546 151.298 1.00 53.21 586 VAL D CA 1
ATOM 19895 C C . VAL C 3 586 ? 133.134 160.000 151.303 1.00 53.21 586 VAL D C 1
ATOM 19896 O O . VAL C 3 586 ? 132.525 160.857 151.956 1.00 53.21 586 VAL D O 1
ATOM 19900 N N . CYS C 3 587 ? 134.239 160.274 150.608 1.00 65.13 587 CYS D N 1
ATOM 19901 C CA . CYS C 3 587 ? 134.907 161.553 150.732 1.00 65.13 587 CYS D CA 1
ATOM 19902 C C . CYS C 3 587 ? 134.460 162.534 149.647 1.00 65.13 587 CYS D C 1
ATOM 19903 O O . CYS C 3 587 ? 133.631 162.240 148.776 1.00 65.13 587 CYS D O 1
ATOM 19906 N N . PHE C 3 588 ? 135.049 163.730 149.714 1.00 66.42 588 PHE D N 1
ATOM 19907 C CA . PHE C 3 588 ? 134.935 164.725 148.656 1.00 66.42 588 PHE D CA 1
ATOM 19908 C C . PHE C 3 588 ? 135.975 164.491 147.561 1.00 66.42 588 PHE D C 1
ATOM 19909 O O . PHE C 3 588 ? 135.720 164.778 146.387 1.00 66.42 588 PHE D O 1
ATOM 19917 N N . HIS C 3 589 ? 137.163 164.004 147.931 1.00 71.76 589 HIS D N 1
ATOM 19918 C CA . HIS C 3 589 ? 138.170 163.638 146.938 1.00 71.76 589 HIS D CA 1
ATOM 19919 C C . HIS C 3 589 ? 138.190 162.144 146.635 1.00 71.76 589 HIS D C 1
ATOM 19920 O O . HIS C 3 589 ? 138.707 161.749 145.584 1.00 71.76 589 HIS D O 1
ATOM 19927 N N . CYS C 3 590 ? 137.661 161.307 147.532 1.00 62.66 590 CYS D N 1
ATOM 19928 C CA . CYS C 3 590 ? 137.774 159.861 147.381 1.00 62.66 590 CYS D CA 1
ATOM 19929 C C . CYS C 3 590 ? 136.853 159.301 146.302 1.00 62.66 590 CYS D C 1
ATOM 19930 O O . CYS C 3 590 ? 137.295 158.462 145.510 1.00 62.66 590 CYS D O 1
ATOM 19933 N N . HIS C 3 591 ? 135.595 159.753 146.245 1.00 61.46 591 HIS D N 1
ATOM 19934 C CA . HIS C 3 591 ? 134.583 159.204 145.345 1.00 61.46 591 HIS D CA 1
ATOM 19935 C C . HIS C 3 591 ? 134.867 159.522 143.890 1.00 61.46 591 HIS D C 1
ATOM 19936 O O . HIS C 3 591 ? 134.751 158.640 143.031 1.00 61.46 591 HIS D O 1
ATOM 19943 N N . ARG C 3 592 ? 135.272 160.754 143.610 1.00 62.37 592 ARG D N 1
ATOM 19944 C CA . ARG C 3 592 ? 135.288 161.316 142.267 1.00 62.37 592 ARG D CA 1
ATOM 19945 C C . ARG C 3 592 ? 136.522 160.898 141.483 1.00 62.37 592 ARG D C 1
ATOM 19946 O O . ARG C 3 592 ? 136.592 161.134 140.273 1.00 62.37 592 ARG D O 1
ATOM 19954 N N . HIS C 3 593 ? 137.495 160.278 142.150 1.00 61.81 593 HIS D N 1
ATOM 19955 C CA . HIS C 3 593 ? 138.704 159.795 141.499 1.00 61.81 593 HIS D CA 1
ATOM 19956 C C . HIS C 3 593 ? 138.878 158.284 141.587 1.00 61.81 593 HIS D C 1
ATOM 19957 O O . HIS C 3 593 ? 139.355 157.672 140.625 1.00 61.81 593 HIS D O 1
ATOM 19964 N N . VAL C 3 594 ? 138.523 157.666 142.711 1.00 56.33 594 VAL D N 1
ATOM 19965 C CA . VAL C 3 594 ? 138.790 156.241 142.900 1.00 56.33 594 VAL D CA 1
ATOM 19966 C C . VAL C 3 594 ? 137.619 155.382 142.420 1.00 56.33 594 VAL D C 1
ATOM 19967 O O . VAL C 3 594 ? 137.825 154.404 141.695 1.00 56.33 594 VAL D O 1
ATOM 19971 N N . ILE C 3 595 ? 136.376 155.714 142.794 1.00 60.14 595 ILE D N 1
ATOM 19972 C CA . ILE C 3 595 ? 135.218 155.028 142.208 1.00 60.14 595 ILE D CA 1
ATOM 19973 C C . ILE C 3 595 ? 135.058 155.397 140.732 1.00 60.14 595 ILE D C 1
ATOM 19974 O O . ILE C 3 595 ? 134.833 154.517 139.890 1.00 60.14 595 ILE D O 1
ATOM 19979 N N . HIS C 3 596 ? 135.263 156.665 140.386 1.00 59.39 596 HIS D N 1
ATOM 19980 C CA . HIS C 3 596 ? 134.975 157.195 139.056 1.00 59.39 596 HIS D CA 1
ATOM 19981 C C . HIS C 3 596 ? 136.230 157.288 138.199 1.00 59.39 596 HIS D C 1
ATOM 19982 O O . HIS C 3 596 ? 136.445 158.296 137.519 1.00 59.39 596 HIS D O 1
ATOM 19989 N N . LYS C 3 597 ? 137.089 156.263 138.246 1.00 55.80 597 LYS D N 1
ATOM 19990 C CA . LYS C 3 597 ? 138.303 156.255 137.431 1.00 55.80 597 LYS D CA 1
ATOM 19991 C C . LYS C 3 597 ? 137.970 156.184 135.944 1.00 55.80 597 LYS D C 1
ATOM 19992 O O . LYS C 3 597 ? 138.415 157.035 135.163 1.00 55.80 597 LYS D O 1
ATOM 19998 N N . HIS C 3 598 ? 137.164 155.197 135.533 1.00 63.09 598 HIS D N 1
ATOM 19999 C CA . HIS C 3 598 ? 136.743 155.153 134.136 1.00 63.09 598 HIS D CA 1
ATOM 20000 C C . HIS C 3 598 ? 135.761 156.257 133.779 1.00 63.09 598 HIS D C 1
ATOM 20001 O O . HIS C 3 598 ? 136.038 157.024 132.852 1.00 63.09 598 HIS D O 1
ATOM 20008 N N . LYS C 3 599 ? 134.635 156.352 134.490 1.00 54.28 599 LYS D N 1
ATOM 20009 C CA . LYS C 3 599 ? 133.503 157.189 134.084 1.00 54.28 599 LYS D CA 1
ATOM 20010 C C . LYS C 3 599 ? 133.201 158.291 135.101 1.00 54.28 599 LYS D C 1
ATOM 20011 O O . LYS C 3 599 ? 132.272 159.082 134.921 1.00 54.28 599 LYS D O 1
#

Sequence (599 aa):
MKPTMAILERISKNSQENIDEVFTRLYRYLLRPDIYYVAYQNLYSNKGASTKGILDDTADGFSEEKIKKIIQSLKDGTYYPQPVRRMYIAKKNSKKMRPLGIPTFTDKLIQEAVRIILESIYEPVFEDVSHGFRPQRSCHTALKTIKREFGGARWFVEGDIKGCFDNIDHVTLIGLINLKIKDMKMSQLIYKFLKAGYLENWQYHKTYSGTPQGGILSPLLANIYLHELDKFVLQLKMKFDRESPERITPEYRELHNEIKRISHRLKKLEGEEKAKVLLEYQEKRKRLPTLPCTSQTNKVLKYVRYADDFIISVKGSKEDCQWIKEQLKLFIHNKLKMELSEEKTLITHSSQPARFLGYDIRVRRSGTIKRSGKVKKRTLNGSVELLIPLQDKIRQFIFDKKIAIQKKDSSWFPVHRKYLIRSTDLEIITIYNSELRGICNYYGLASNFNQLNYFAYLMEYSCLKTIASKHKGTLSKTISMFKDGSGSWGIPYEIKQGKQRRYFANFSECKSPYQFTDEISQAPVLYGYARNTLENRLKAKCCELCGTSDENTSYEIHHVNKVKNLKGKEKWEMAMIAKQRKTLVVCFHCHRHVIHKHK

Nearest PDB structures (foldseek):
  8h2h-assembly1_D  TM=1.002E+00  e=0.000E+00  Lactococcus lactis
  6ar1-assembly1_A  TM=7.836E-01  e=4.165E-16  Geobacillus stearothermophilus
  6ar1-assembly2_D  TM=7.835E-01  e=5.193E-16  Geobacillus stearothermophilus
  5irg-assembly1_A  TM=7.970E-01  e=1.950E-15  Roseburia intestinalis XB6B4
  5hhl-assembly4_G  TM=7.733E-01  e=8.528E-16  Agathobacter rectalis M104/1

Radius of gyration: 30.12 Å; Cα contacts (8 Å, |Δi|>4): 789; chains: 1; bounding box: 82×86×60 Å

B-factor: mean 47.33, std 21.44, range [8.25, 105.08]

Secondary structure (DSSP, 8-state):
---GGGHHHHHHHHHHHSSS--B---GGGSSSTTTTTTTTTTTTS-S--S---SS---S----HHHHHHHHTTTTTT--------------TTS----------TTHHHHHHHHHHHHHHHHTTTS-TTB-SS-SS--HHHHHHHHHHHT-S-SB--B---TTTTTS--TTHHHHHHHHHB--HHHHHHHHHHHHTS-------GGGTTS--TTTS--STHHHHHHHHHHTTHHHHHHHH----S--S-HHHHHHHHHHHHHHHHHTT--SHHHHHHHHHHHTGGGGSSSS----TTS-EE--EE-SS-EE--EES-SSSTTTTTHHHHHHHTTTT-----TTT-B--BTTS---BTTBB--B--------BTTB---TTSS-B--B--IIIIIHHHHHHTT---B-TTS-B-----GGGTTS-HHHHHHHHHHHHHHHHHHGGG-TTGGGGHHHHHHHHHHHHHHHHHHHT--HHHHHHHT--SSS----EE--TTS-EE-----SHHHH-SS---SS--SS-----TTS-SSSTTTTTT--TTT----SSSPP--EE-S-STT--SSSSSTTTHHHHT-SEE---TTTIIIIITS--